Protein AF-0000000072821977 (afdb_homodimer)

Nearest PDB structures (foldseek):
  6yk1-assembly2_D  TM=9.542E-01  e=2.573E-34  Mus musculus
  5b6a-assembly1_A-2  TM=8.684E-01  e=7.537E-24  Pseudomonas aeruginosa PAO1
  3zs7-assembly1_A-2  TM=8.884E-01  e=4.233E-23  Trypanosoma brucei brucei TREU927
  5tqi-assembly1_B  TM=8.804E-01  e=1.192E-22  Burkholderia multivorans ATCC 17616
  5trw-assembly1_A-2  TM=8.717E-01  e=2.373E-21  Paraburkholderia xenovorans LB400

Foldseek 3Di:
DDDDDDCQPVDDDLEWEEEAEEADEPDFQAGCNQQVVLNVLLPYHYDYDHCDYVHGDFLVNVVVVQVVCVVVVNLATQEYHYEDDADPRNVVSVLVSLVVNCVVPVNYAYEYEDQADDDQDGPYDPVVLVCCLQPVLQSHQEYEYEQNSLCSNQVFHDADPVSVLVSVVSSVVSHYQKYWHPFDQYPNWTKIKIWGHPDPPDGIDIWMWTADDDLAAAHRLSVNLSSQLVSQCSSVVPCSQVSNQLSRQLSVVQVVVQVVVCVVVPHDRHPDYTRTPSVVSSCCSNPGDRDIHIDD/DDDDDDCQPVDDDLEWEEEAEEADEPDFQAGCNQQVVLNVLLPYHYDYDHCDYVHGDFLVNVVVVQVVCVVVVNLATQEYHYEDDADPRNVVSVLVSLVVNCVVPVNYAYEYEDQADDDQDGPYDPVVLVCCLQPVLQSHQEYEYEQNSLCSNQVDHDADPVSVLVSVVSSVVSHYQKYWHPFDQYPNWTKIKIWGHPDPPDGIDIWMWTADDDLAAAHRLSVNLSSQLVSQCSSVVPCSQVSNQLSRQLSVVQVVVQCVVCVVVPHDRHPDYTRTPSVVSSCCSNPGDRDIHIDD

Structure (mmCIF, N/CA/C/O backbone):
data_AF-0000000072821977-model_v1
#
loop_
_entity.id
_entity.type
_entity.pdbx_description
1 polymer 'pyridoxal kinase'
#
loop_
_atom_site.group_PDB
_atom_site.id
_atom_site.type_symbol
_atom_site.label_atom_id
_atom_site.label_alt_id
_atom_site.label_comp_id
_atom_site.label_asym_id
_atom_site.label_entity_id
_atom_site.label_seq_id
_atom_site.pdbx_PDB_ins_code
_atom_site.Cartn_x
_atom_site.Cartn_y
_atom_site.Cartn_z
_atom_site.occupancy
_atom_site.B_iso_or_equiv
_atom_site.auth_seq_id
_atom_site.auth_comp_id
_atom_site.auth_asym_id
_atom_site.auth_atom_id
_atom_site.pdbx_PDB_model_num
ATOM 1 N N . MET A 1 1 ? -28.203 -9.578 -9.227 1 50.94 1 MET A N 1
ATOM 2 C CA . MET A 1 1 ? -27.531 -10.031 -8.023 1 50.94 1 MET A CA 1
ATOM 3 C C . MET A 1 1 ? -27.156 -8.852 -7.129 1 50.94 1 MET A C 1
ATOM 5 O O . MET A 1 1 ? -26.797 -7.781 -7.621 1 50.94 1 MET A O 1
ATOM 9 N N . ALA A 1 2 ? -27.609 -8.906 -5.91 1 59.47 2 ALA A N 1
ATOM 10 C CA . ALA A 1 2 ? -27.422 -7.801 -4.977 1 59.47 2 ALA A CA 1
ATOM 11 C C . ALA A 1 2 ? -25.938 -7.434 -4.855 1 59.47 2 ALA A C 1
ATOM 13 O O . ALA A 1 2 ? -25.078 -8.312 -4.84 1 59.47 2 ALA A O 1
ATOM 14 N N . ARG A 1 3 ? -25.531 -6.184 -5.008 1 77.38 3 ARG A N 1
ATOM 15 C CA . ARG A 1 3 ? -24.156 -5.711 -4.848 1 77.38 3 ARG A CA 1
ATOM 16 C C . ARG A 1 3 ? -23.688 -5.867 -3.404 1 77.38 3 ARG A C 1
ATOM 18 O O . ARG A 1 3 ? -24.406 -5.508 -2.471 1 77.38 3 ARG A O 1
ATOM 25 N N . PRO A 1 4 ? -22.625 -6.492 -3.295 1 80.06 4 PRO A N 1
ATOM 26 C CA . PRO A 1 4 ? -22.141 -6.656 -1.923 1 80.06 4 PRO A CA 1
ATOM 27 C C . PRO A 1 4 ? -21.922 -5.32 -1.214 1 80.06 4 PRO A C 1
ATOM 29 O O . PRO A 1 4 ? -21.516 -4.344 -1.846 1 80.06 4 PRO A O 1
ATOM 32 N N . PRO A 1 5 ? -22.219 -5.266 0.039 1 78.81 5 PRO A N 1
ATOM 33 C CA . PRO A 1 5 ? -21.969 -4.055 0.827 1 78.81 5 PRO A CA 1
ATOM 34 C C . PRO A 1 5 ? -20.484 -3.758 0.994 1 78.81 5 PRO A C 1
ATOM 36 O O . PRO A 1 5 ? -19.656 -4.664 0.883 1 78.81 5 PRO A O 1
ATOM 39 N N . ILE A 1 6 ? -20.188 -2.502 1.127 1 78.69 6 ILE A N 1
ATOM 40 C CA . ILE A 1 6 ? -18.844 -2.1 1.521 1 78.69 6 ILE A CA 1
ATOM 41 C C . ILE A 1 6 ? -18.641 -2.346 3.016 1 78.69 6 ILE A C 1
ATOM 43 O O . ILE A 1 6 ? -19.125 -1.565 3.846 1 78.69 6 ILE A O 1
ATOM 47 N N . LEU A 1 7 ? -17.875 -3.336 3.338 1 78.44 7 LEU A N 1
ATOM 48 C CA . LEU A 1 7 ? -17.812 -3.85 4.703 1 78.44 7 LEU A CA 1
ATOM 49 C C . LEU A 1 7 ? -17.203 -2.824 5.648 1 78.44 7 LEU A C 1
ATOM 51 O O . LEU A 1 7 ? -17.562 -2.76 6.824 1 78.44 7 LEU A O 1
ATOM 55 N N . SER A 1 8 ? -16.312 -2.1 5.102 1 72.06 8 SER A N 1
ATOM 56 C CA . SER A 1 8 ? -15.68 -1.112 5.965 1 72.06 8 SER A CA 1
ATOM 57 C C . SER A 1 8 ? -16.688 -0.083 6.473 1 72.06 8 SER A C 1
ATOM 59 O O . SER A 1 8 ? -16.438 0.604 7.461 1 72.06 8 SER A O 1
ATOM 61 N N . LEU A 1 9 ? -17.844 -0.082 5.871 1 73.38 9 LEU A N 1
ATOM 62 C CA . LEU A 1 9 ? -18.891 0.874 6.242 1 73.38 9 LEU A CA 1
ATOM 63 C C . LEU A 1 9 ? -20.031 0.176 6.957 1 73.38 9 LEU A C 1
ATOM 65 O O . LEU A 1 9 ? -20.719 0.786 7.781 1 73.38 9 LEU A O 1
ATOM 69 N N . ALA A 1 10 ? -20.094 -1.041 6.609 1 78.69 10 ALA A N 1
ATOM 70 C CA . ALA A 1 10 ? -21.266 -1.772 7.117 1 78.69 10 ALA A CA 1
ATOM 71 C C . ALA A 1 10 ? -20.969 -2.355 8.5 1 78.69 10 ALA A C 1
ATOM 73 O O . ALA A 1 10 ? -21.891 -2.568 9.289 1 78.69 10 ALA A O 1
ATOM 74 N N . LEU A 1 11 ? -19.75 -2.604 8.719 1 81.62 11 LEU A N 1
ATOM 75 C CA . LEU A 1 11 ? -19.359 -3.154 10.008 1 81.62 11 LEU A CA 1
ATOM 76 C C . LEU A 1 11 ? -18.922 -2.047 10.961 1 81.62 11 LEU A C 1
ATOM 78 O O . LEU A 1 11 ? -18.25 -1.096 10.547 1 81.62 11 LEU A O 1
ATOM 82 N N . PRO A 1 12 ? -19.438 -2.125 12.094 1 68.5 12 PRO A N 1
ATOM 83 C CA . PRO A 1 12 ? -18.906 -1.166 13.07 1 68.5 12 PRO A CA 1
ATOM 84 C C . PRO A 1 12 ? -17.391 -1.267 13.242 1 68.5 12 PRO A C 1
ATOM 86 O O . PRO A 1 12 ? -16.859 -2.367 13.391 1 68.5 12 PRO A O 1
ATOM 89 N N . SER A 1 13 ? -16.766 -0.231 12.852 1 71 13 SER A N 1
ATOM 90 C CA . SER A 1 13 ? -15.312 -0.248 13.016 1 71 13 SER A CA 1
ATOM 91 C C . SER A 1 13 ? -14.781 1.128 13.406 1 71 13 SER A C 1
ATOM 93 O O . SER A 1 13 ? -15.469 2.137 13.219 1 71 13 SER A O 1
ATOM 95 N N . GLU A 1 14 ? -13.711 1.175 14.188 1 79.19 14 GLU A N 1
ATOM 96 C CA . GLU A 1 14 ? -13 2.414 14.477 1 79.19 14 GLU A CA 1
ATOM 97 C C . GLU A 1 14 ? -12.188 2.885 13.273 1 79.19 14 GLU A C 1
ATOM 99 O O . GLU A 1 14 ? -11.398 3.826 13.375 1 79.19 14 GLU A O 1
ATOM 104 N N . THR A 1 15 ? -12.461 2.223 12.242 1 87.25 15 THR A N 1
ATOM 105 C CA . THR A 1 15 ? -11.719 2.537 11.023 1 87.25 15 THR A CA 1
ATOM 106 C C . THR A 1 15 ? -12.672 2.926 9.898 1 87.25 15 THR A C 1
ATOM 108 O O . THR A 1 15 ? -13.836 3.248 10.141 1 87.25 15 THR A O 1
ATOM 111 N N . GLY A 1 16 ? -12.25 3.078 8.688 1 92.44 16 GLY A N 1
ATOM 112 C CA . GLY A 1 16 ? -13.047 3.506 7.555 1 92.44 16 GLY A CA 1
ATOM 113 C C . GLY A 1 16 ? -12.336 3.336 6.223 1 92.44 16 GLY A C 1
ATOM 114 O O . GLY A 1 16 ? -11.461 2.48 6.09 1 92.44 16 GLY A O 1
ATOM 115 N N . ARG A 1 17 ? -12.906 4.016 5.312 1 94.75 17 ARG A N 1
ATOM 116 C CA . ARG A 1 17 ? -12.367 3.998 3.959 1 94.75 17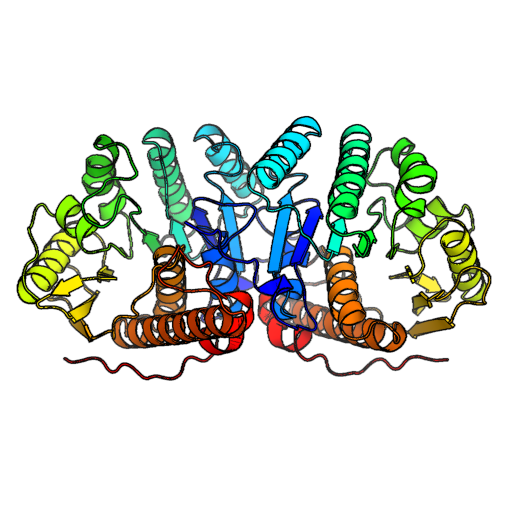 ARG A CA 1
ATOM 117 C C . ARG A 1 17 ? -11.852 5.375 3.561 1 94.75 17 ARG A C 1
ATOM 119 O O . ARG A 1 17 ? -12.562 6.371 3.676 1 94.75 17 ARG A O 1
ATOM 126 N N . VAL A 1 18 ? -10.609 5.418 3.102 1 97 18 VAL A N 1
ATOM 127 C CA . VAL A 1 18 ? -9.938 6.68 2.809 1 97 18 VAL A CA 1
ATOM 128 C C . VAL A 1 18 ? -9.688 6.797 1.306 1 97 18 VAL A C 1
ATOM 130 O O . VAL A 1 18 ? -9.109 5.898 0.693 1 97 18 VAL A O 1
ATOM 133 N N . LEU A 1 19 ? -10.188 7.828 0.69 1 96.88 19 LEU A N 1
ATOM 134 C CA . LEU A 1 19 ? -9.703 8.242 -0.624 1 96.88 19 LEU A CA 1
ATOM 135 C C . LEU A 1 19 ? -8.5 9.164 -0.497 1 96.88 19 LEU A C 1
ATOM 137 O O . LEU A 1 19 ? -8.594 10.242 0.101 1 96.88 19 LEU A O 1
ATOM 141 N N . SER A 1 20 ? -7.379 8.727 -0.942 1 97.19 20 SER A N 1
ATOM 142 C CA . SER A 1 20 ? -6.148 9.508 -0.825 1 97.19 20 SER A CA 1
ATOM 143 C C . SER A 1 20 ? -5.719 10.07 -2.176 1 97.19 20 SER A C 1
ATOM 145 O O . SER A 1 20 ? -5.328 9.32 -3.072 1 97.19 20 SER A O 1
ATOM 147 N N . ILE A 1 21 ? -5.754 11.367 -2.361 1 95 21 ILE A N 1
ATOM 148 C CA . ILE A 1 21 ? -5.363 12.047 -3.592 1 95 21 ILE A CA 1
ATOM 149 C C . ILE A 1 21 ? -4.082 12.844 -3.355 1 95 21 ILE A C 1
ATOM 151 O O . ILE A 1 21 ? -4.121 13.938 -2.785 1 95 21 ILE A O 1
ATOM 155 N N . GLN A 1 22 ? -3.002 12.312 -3.793 1 92.5 22 GLN A N 1
ATOM 156 C CA . GLN A 1 22 ? -1.698 12.93 -3.588 1 92.5 22 GLN A CA 1
ATOM 157 C C . GLN A 1 22 ? -0.688 12.453 -4.625 1 92.5 22 GLN A C 1
ATOM 159 O O . GLN A 1 22 ? -1.032 11.68 -5.523 1 92.5 22 GLN A O 1
ATOM 164 N N . SER A 1 23 ? 0.497 13.055 -4.57 1 86.81 23 SER A N 1
ATOM 165 C CA . SER A 1 23 ? 1.559 12.648 -5.488 1 86.81 23 SER A CA 1
ATOM 166 C C . SER A 1 23 ? 2.016 11.219 -5.219 1 86.81 23 SER A C 1
ATOM 168 O O . SER A 1 23 ? 1.625 10.617 -4.219 1 86.81 23 SER A O 1
ATOM 170 N N . HIS A 1 24 ? 2.74 10.734 -6.203 1 80.5 24 HIS A N 1
ATOM 171 C CA . HIS A 1 24 ? 3.285 9.383 -6.121 1 80.5 24 HIS A CA 1
ATOM 172 C C . HIS A 1 24 ? 4.633 9.289 -6.828 1 80.5 24 HIS A C 1
ATOM 174 O O . HIS A 1 24 ? 4.832 9.898 -7.879 1 80.5 24 HIS A O 1
ATOM 180 N N . THR A 1 25 ? 5.574 8.594 -6.223 1 78.12 25 THR A N 1
ATOM 181 C CA . THR A 1 25 ? 6.824 8.195 -6.859 1 78.12 25 THR A CA 1
ATOM 182 C C . THR A 1 25 ? 6.918 6.676 -6.973 1 78.12 25 THR A C 1
ATOM 184 O O . THR A 1 25 ? 6.406 5.953 -6.117 1 78.12 25 THR A O 1
ATOM 187 N N . VAL A 1 26 ? 7.574 6.234 -8.023 1 77.62 26 VAL A N 1
ATOM 188 C CA . VAL A 1 26 ? 7.699 4.789 -8.18 1 77.62 26 VAL A CA 1
ATOM 189 C C . VAL A 1 26 ? 8.578 4.227 -7.062 1 77.62 26 VAL A C 1
ATOM 191 O O . VAL A 1 26 ? 8.164 3.314 -6.344 1 77.62 26 VAL A O 1
ATOM 194 N N . GLN A 1 27 ? 9.672 4.887 -6.871 1 83.81 27 GLN A N 1
ATOM 195 C CA . GLN A 1 27 ? 10.562 4.465 -5.793 1 83.81 27 GLN A CA 1
ATOM 196 C C . GLN A 1 27 ? 10.711 5.566 -4.746 1 83.81 27 GLN A C 1
ATOM 198 O O . GLN A 1 27 ? 10.766 6.75 -5.086 1 83.81 27 GLN A O 1
ATOM 203 N N . GLY A 1 28 ? 10.766 5.109 -3.477 1 86.81 28 GLY A N 1
ATOM 204 C CA . GLY A 1 28 ? 10.812 6.055 -2.371 1 86.81 28 GLY A CA 1
ATOM 205 C C . GLY A 1 28 ? 9.484 6.191 -1.65 1 86.81 28 GLY A C 1
ATOM 206 O O . GLY A 1 28 ? 8.477 5.633 -2.086 1 86.81 28 GLY A O 1
ATOM 207 N N . TYR A 1 29 ? 9.5 6.895 -0.606 1 92.12 29 TYR A N 1
ATOM 208 C CA . TYR A 1 29 ? 8.297 7.023 0.213 1 92.12 29 TYR A CA 1
ATOM 209 C C . TYR A 1 29 ? 7.898 8.484 0.37 1 92.12 29 TYR A C 1
ATOM 211 O O . TYR A 1 29 ? 8.312 9.148 1.325 1 92.12 29 TYR A O 1
ATOM 219 N N . VAL A 1 30 ? 7.156 8.992 -0.563 1 92 30 VAL A N 1
ATOM 220 C CA . VAL A 1 30 ? 6.539 10.312 -0.558 1 92 30 VAL A CA 1
ATOM 221 C C . VAL A 1 30 ? 5.094 10.211 -1.037 1 92 30 VAL A C 1
ATOM 223 O O . VAL A 1 30 ? 4.727 9.258 -1.727 1 92 30 VAL A O 1
ATOM 226 N N . GLY A 1 31 ? 4.246 11.141 -0.663 1 94.25 31 GLY A N 1
ATOM 227 C CA . GLY A 1 31 ? 2.863 11.125 -1.114 1 94.25 31 GLY A CA 1
ATOM 228 C C . GLY A 1 31 ? 2.129 9.844 -0.743 1 94.25 31 GLY A C 1
ATOM 229 O O . GLY A 1 31 ? 2.219 9.383 0.396 1 94.25 31 GLY A O 1
ATOM 230 N N . ASN A 1 32 ? 1.48 9.273 -1.687 1 94.81 32 ASN A N 1
ATOM 231 C CA . ASN A 1 32 ? 0.702 8.07 -1.431 1 94.81 32 ASN A CA 1
ATOM 232 C C . ASN A 1 32 ? 1.594 6.91 -0.996 1 94.81 32 ASN A C 1
ATOM 234 O O . ASN A 1 32 ? 1.185 6.078 -0.185 1 94.81 32 ASN A O 1
ATOM 238 N N . LYS A 1 33 ? 2.807 6.887 -1.479 1 94.69 33 LYS A N 1
ATOM 239 C CA . LYS A 1 33 ? 3.73 5.828 -1.085 1 94.69 33 LYS A CA 1
ATOM 240 C C . LYS A 1 33 ? 4.012 5.875 0.414 1 94.69 33 LYS A C 1
ATOM 242 O O . LYS A 1 33 ? 4.297 4.844 1.029 1 94.69 33 LYS A O 1
ATOM 247 N N . ALA A 1 34 ? 3.916 7.043 0.975 1 96.88 34 ALA A N 1
ATOM 248 C CA . ALA A 1 34 ? 4.23 7.227 2.389 1 96.88 34 ALA A CA 1
ATOM 249 C C . ALA A 1 34 ? 2.967 7.164 3.244 1 96.88 34 ALA A C 1
ATOM 251 O O . ALA A 1 34 ? 3.037 6.93 4.453 1 96.88 34 ALA A O 1
ATOM 252 N N . ALA A 1 35 ? 1.84 7.309 2.639 1 98 35 ALA A N 1
ATOM 253 C CA . ALA A 1 35 ? 0.618 7.508 3.412 1 98 35 ALA A CA 1
ATOM 254 C C . ALA A 1 35 ? -0.224 6.234 3.445 1 98 35 ALA A C 1
ATOM 256 O O . ALA A 1 35 ? -0.848 5.922 4.461 1 98 35 ALA A O 1
ATOM 257 N N . VAL A 1 36 ? -0.209 5.457 2.383 1 97.56 36 VAL A N 1
ATOM 258 C CA . VAL A 1 36 ? -1.16 4.367 2.199 1 97.56 36 VAL A CA 1
ATOM 259 C C . VAL A 1 36 ? -0.857 3.246 3.191 1 97.56 36 VAL A C 1
ATOM 261 O O . VAL A 1 36 ? -1.74 2.809 3.934 1 97.56 36 VAL A O 1
ATOM 264 N N . PHE A 1 37 ? 0.39 2.85 3.291 1 98.25 37 PHE A N 1
ATOM 265 C CA . PHE A 1 37 ? 0.783 1.694 4.09 1 98.25 37 PHE A CA 1
ATOM 266 C C . PHE A 1 37 ? 0.501 1.936 5.566 1 98.25 37 PHE A C 1
ATOM 268 O O . PHE A 1 37 ? -0.135 1.111 6.227 1 98.25 37 PHE A O 1
ATOM 275 N N . PRO A 1 38 ? 0.881 3.074 6.164 1 98.62 38 PRO A N 1
ATOM 276 C CA . PRO A 1 38 ? 0.583 3.314 7.578 1 98.62 38 PRO A CA 1
ATOM 277 C C . PRO A 1 38 ? -0.916 3.34 7.871 1 98.62 38 PRO A C 1
ATOM 279 O O . PRO A 1 38 ? -1.354 2.842 8.914 1 98.62 38 PRO A O 1
ATOM 282 N N . LEU A 1 39 ? -1.698 3.912 7 1 98.31 39 LEU A N 1
ATOM 283 C CA . LEU A 1 39 ? -3.145 3.924 7.195 1 98.31 39 LEU A CA 1
ATOM 284 C C . LEU A 1 39 ? -3.709 2.508 7.16 1 98.31 39 LEU A C 1
ATOM 286 O O . LEU A 1 39 ? -4.59 2.168 7.953 1 98.31 39 LEU A O 1
ATOM 290 N N . GLN A 1 40 ? -3.184 1.719 6.227 1 97.81 40 GLN A N 1
ATOM 291 C CA . GLN A 1 40 ? -3.627 0.33 6.152 1 97.81 40 GLN A CA 1
ATOM 292 C C . GLN A 1 40 ? -3.229 -0.441 7.406 1 97.81 40 GLN A C 1
ATOM 294 O O . GLN A 1 40 ? -4.004 -1.259 7.91 1 97.81 40 GLN A O 1
ATOM 299 N N . LEU A 1 41 ? -2.053 -0.2 7.91 1 98 41 LEU A N 1
ATOM 300 C CA . LEU A 1 41 ? -1.62 -0.828 9.156 1 98 41 LEU A CA 1
ATOM 301 C C . LEU A 1 41 ? -2.576 -0.49 10.297 1 98 41 LEU A C 1
ATOM 303 O O . LEU A 1 41 ? -2.795 -1.31 11.188 1 98 41 LEU A O 1
ATOM 307 N N . LEU A 1 42 ? -3.078 0.713 10.242 1 97.19 42 LEU A N 1
ATOM 308 C CA . LEU A 1 42 ? -3.979 1.171 11.297 1 97.19 42 LEU A CA 1
ATOM 309 C C . LEU A 1 42 ? -5.402 0.69 11.039 1 97.19 42 LEU A C 1
ATOM 311 O O . LEU A 1 42 ? -6.316 1.016 11.797 1 97.19 42 LEU A O 1
ATOM 315 N N . GLY A 1 43 ? -5.656 -0.01 9.938 1 95.5 43 GLY A N 1
ATOM 316 C CA . GLY A 1 43 ? -6.91 -0.721 9.75 1 95.5 43 GLY A CA 1
ATOM 317 C C . GLY A 1 43 ? -7.805 -0.085 8.703 1 95.5 43 GLY A C 1
ATOM 318 O O . GLY A 1 43 ? -8.945 -0.509 8.516 1 95.5 43 GLY A O 1
ATOM 319 N N . TYR A 1 44 ? -7.348 0.896 7.93 1 96.44 44 TYR A N 1
ATOM 320 C CA . TYR A 1 44 ? -8.18 1.603 6.961 1 96.44 44 TYR A CA 1
ATOM 321 C C . TYR A 1 44 ? -8.047 0.98 5.574 1 96.44 44 TYR A C 1
ATOM 323 O O . TYR A 1 44 ? -6.945 0.612 5.152 1 96.44 44 TYR A O 1
ATOM 331 N N . ASP A 1 45 ? -9.188 0.817 4.922 1 95.56 45 ASP A N 1
ATOM 332 C CA . ASP A 1 45 ? -9.117 0.635 3.475 1 95.56 45 ASP A CA 1
ATOM 333 C C . ASP A 1 45 ? -8.75 1.94 2.773 1 95.56 45 ASP A C 1
ATOM 335 O O . ASP A 1 45 ? -9.344 2.984 3.039 1 95.56 45 ASP A O 1
ATOM 339 N N . VAL A 1 46 ? -7.73 1.896 1.919 1 96.38 46 VAL A N 1
ATOM 340 C CA . VAL A 1 46 ? -7.258 3.125 1.29 1 96.38 46 VAL A CA 1
ATOM 341 C C . VAL A 1 46 ? -7.305 2.979 -0.229 1 96.38 46 VAL A C 1
ATOM 343 O O . VAL A 1 46 ? -6.816 1.988 -0.78 1 96.38 46 VAL A O 1
ATOM 346 N N . ASP A 1 47 ? -7.934 3.908 -0.845 1 94.31 47 ASP A N 1
ATOM 347 C CA . ASP A 1 47 ? -7.98 3.994 -2.301 1 94.31 47 ASP A CA 1
ATOM 348 C C . ASP A 1 47 ? -7.18 5.191 -2.809 1 94.31 47 ASP A C 1
ATOM 350 O O . ASP A 1 47 ? -7.688 6.312 -2.848 1 94.31 47 ASP A O 1
ATOM 354 N N . PRO A 1 48 ? -5.949 4.914 -3.234 1 93.94 48 PRO A N 1
ATOM 355 C CA . PRO A 1 48 ? -5.086 6.012 -3.668 1 93.94 48 PRO A CA 1
ATOM 356 C C . PRO A 1 48 ? -5.352 6.438 -5.109 1 93.94 48 PRO A C 1
ATOM 358 O O . PRO A 1 48 ? -5.613 5.594 -5.969 1 93.94 48 PRO A O 1
ATOM 361 N N . ILE A 1 49 ? -5.363 7.676 -5.363 1 89.44 49 ILE A N 1
ATOM 362 C CA . ILE A 1 49 ? -5.309 8.312 -6.672 1 89.44 49 ILE A CA 1
ATOM 363 C C . ILE A 1 49 ? -4.066 9.195 -6.766 1 89.44 49 ILE A C 1
ATOM 365 O O . ILE A 1 49 ? -3.906 10.141 -5.984 1 89.44 49 ILE A O 1
ATOM 369 N N . ASN A 1 50 ? -3.238 8.852 -7.711 1 85.12 50 ASN A N 1
ATOM 370 C CA . ASN A 1 50 ? -1.971 9.562 -7.824 1 85.12 50 ASN A CA 1
ATOM 371 C C . ASN A 1 50 ? -2.105 10.812 -8.695 1 85.12 50 ASN A C 1
ATOM 373 O O . ASN A 1 50 ? -2.385 10.711 -9.891 1 85.12 50 ASN A O 1
ATOM 377 N N . SER A 1 51 ? -1.89 11.906 -8.102 1 77.94 51 SER A N 1
ATOM 378 C CA . SER A 1 51 ? -1.931 13.156 -8.852 1 77.94 51 SER A CA 1
ATOM 379 C C . SER A 1 51 ? -0.775 13.234 -9.844 1 77.94 51 SER A C 1
ATOM 381 O O . SER A 1 51 ? -0.879 13.914 -10.867 1 77.94 51 SER A O 1
ATOM 383 N N . VAL A 1 52 ? 0.313 12.617 -9.484 1 67.44 52 VAL A N 1
ATOM 384 C CA . VAL A 1 52 ? 1.483 12.531 -10.352 1 67.44 52 VAL A CA 1
ATOM 385 C C . VAL A 1 52 ? 2.027 11.102 -10.344 1 67.44 52 VAL A C 1
ATOM 387 O O . VAL A 1 52 ? 2.16 10.492 -9.281 1 67.44 52 VAL A O 1
ATOM 390 N N . GLN A 1 53 ? 2.049 10.43 -11.469 1 58.88 53 GLN A N 1
ATOM 391 C CA . GLN A 1 53 ? 2.814 9.195 -11.609 1 58.88 53 GLN A CA 1
ATOM 392 C C . GLN A 1 53 ? 3.646 9.203 -12.891 1 58.88 53 GLN A C 1
ATOM 394 O O . GLN A 1 53 ? 3.176 8.781 -13.945 1 58.88 53 GLN A O 1
ATOM 399 N N . GLY A 1 54 ? 4.797 9.648 -12.82 1 55.34 54 GLY A N 1
ATOM 400 C CA . GLY A 1 54 ? 5.508 9.883 -14.062 1 55.34 54 GLY A CA 1
ATOM 401 C C . GLY A 1 54 ? 4.883 10.984 -14.906 1 55.34 54 GLY A C 1
ATOM 402 O O . GLY A 1 54 ? 5.551 11.961 -15.258 1 55.34 54 GLY A O 1
ATOM 403 N N . GLN A 1 55 ? 3.5 10.805 -15.109 1 62.81 55 GLN A N 1
ATOM 404 C CA . GLN A 1 55 ? 2.727 11.852 -15.766 1 62.81 55 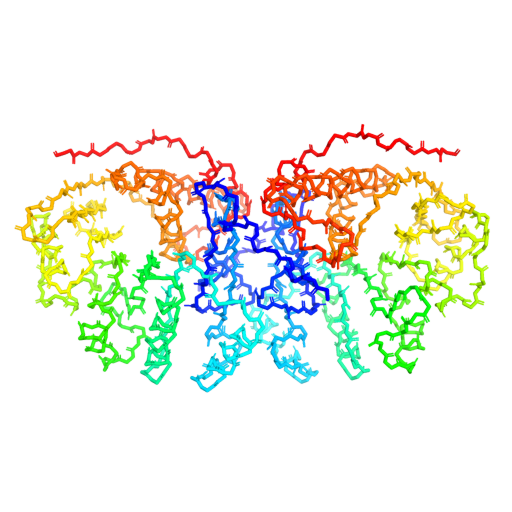GLN A CA 1
ATOM 405 C C . GLN A 1 55 ? 1.708 12.461 -14.805 1 62.81 55 GLN A C 1
ATOM 407 O O . GLN A 1 55 ? 1.167 11.773 -13.938 1 62.81 55 GLN A O 1
ATOM 412 N N . VAL A 1 56 ? 1.567 13.719 -14.945 1 65.69 56 VAL A N 1
ATOM 413 C CA . VAL A 1 56 ? 0.633 14.461 -14.109 1 65.69 56 VAL A CA 1
ATOM 414 C C . VAL A 1 56 ? -0.801 14.148 -14.531 1 65.69 56 VAL A C 1
ATOM 416 O O . VAL A 1 56 ? -1.135 14.195 -15.711 1 65.69 56 VAL A O 1
ATOM 419 N N . LEU A 1 57 ? -1.547 13.516 -13.586 1 74.62 57 LEU A N 1
ATOM 420 C CA . LEU A 1 57 ? -2.982 13.375 -13.797 1 74.62 57 LEU A CA 1
ATOM 421 C C . LEU A 1 57 ? -3.654 14.734 -13.922 1 74.62 57 LEU A C 1
ATOM 423 O O . LEU A 1 57 ? -3.404 15.633 -13.109 1 74.62 57 LEU A O 1
ATOM 427 N N . ASN A 1 58 ? -4.426 14.891 -14.875 1 79.75 58 ASN A N 1
ATOM 428 C CA . ASN A 1 58 ? -5.098 16.188 -14.984 1 79.75 58 ASN A CA 1
ATOM 429 C C . ASN A 1 58 ? -6.496 16.141 -14.375 1 79.75 58 ASN A C 1
ATOM 431 O O . ASN A 1 58 ? -6.965 15.086 -13.953 1 79.75 58 ASN A O 1
ATOM 435 N N . GLY A 1 59 ? -7.066 17.281 -14.328 1 81.12 59 GLY A N 1
ATOM 436 C CA . GLY A 1 59 ? -8.367 17.422 -13.688 1 81.12 59 GLY A CA 1
ATOM 437 C C . GLY A 1 59 ? -9.445 16.594 -14.352 1 81.12 59 GLY A C 1
ATOM 438 O O . GLY A 1 59 ? -10.281 15.992 -13.672 1 81.12 59 GLY A O 1
ATOM 439 N N . GLN A 1 60 ? -9.414 16.484 -15.633 1 83.81 60 GLN A N 1
ATOM 440 C CA . GLN A 1 60 ? -10.422 15.727 -16.375 1 83.81 60 GLN A CA 1
ATOM 441 C C . GLN A 1 60 ? -10.305 14.234 -16.094 1 83.81 60 GLN A C 1
ATOM 443 O O . GLN A 1 60 ? -11.32 13.539 -15.938 1 83.81 60 GLN A O 1
ATOM 448 N N . GLN A 1 61 ? -9.148 13.773 -15.969 1 83.25 61 GLN A N 1
ATOM 449 C CA . GLN A 1 61 ? -8.914 12.359 -15.672 1 83.25 61 GLN A CA 1
ATOM 450 C C . GLN A 1 61 ? -9.422 12.008 -14.281 1 83.25 61 GLN A C 1
ATOM 452 O O . GLN A 1 61 ? -9.977 10.922 -14.07 1 83.25 61 GLN A O 1
ATOM 457 N N . LEU A 1 62 ? -9.164 12.914 -13.375 1 86.62 62 LEU A N 1
ATOM 458 C CA . LEU A 1 62 ? -9.68 12.703 -12.031 1 86.62 62 LEU A CA 1
ATOM 459 C C . LEU A 1 62 ? -11.203 12.648 -12.039 1 86.62 62 LEU A C 1
ATOM 461 O O . LEU A 1 62 ? -11.797 11.766 -11.414 1 86.62 62 LEU A O 1
ATOM 465 N N . CYS A 1 63 ? -11.797 13.516 -12.773 1 88.19 63 CYS A N 1
ATOM 466 C CA . CYS A 1 63 ? -13.25 13.547 -12.883 1 88.19 63 CYS A CA 1
ATOM 467 C C . CYS A 1 63 ? -13.781 12.242 -13.477 1 88.19 63 CYS A C 1
ATOM 469 O O . CYS A 1 63 ? -14.773 11.695 -13 1 88.19 63 CYS A O 1
ATOM 471 N N . ASP A 1 64 ? -13.094 11.773 -14.453 1 87.62 64 ASP A N 1
ATOM 472 C CA . ASP A 1 64 ? -13.5 10.523 -15.086 1 87.62 64 ASP A CA 1
ATOM 473 C C . ASP A 1 64 ? -13.445 9.359 -14.102 1 87.62 64 ASP A C 1
ATOM 475 O O . ASP A 1 64 ? -14.328 8.5 -14.102 1 87.62 64 ASP A O 1
ATOM 479 N N . LEU A 1 65 ? -12.445 9.406 -13.352 1 86.12 65 LEU A N 1
ATOM 480 C CA . LEU A 1 65 ? -12.289 8.352 -12.352 1 86.12 65 LEU A CA 1
ATOM 481 C C . LEU A 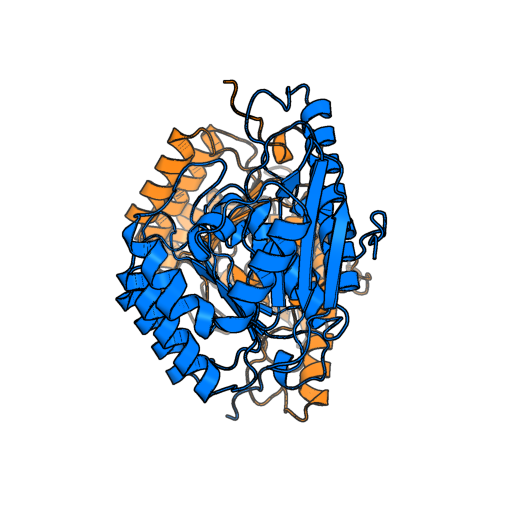1 65 ? -13.414 8.406 -11.328 1 86.12 65 LEU A C 1
ATOM 483 O O . LEU A 1 65 ? -13.992 7.371 -10.977 1 86.12 65 LEU A O 1
ATOM 487 N N . ILE A 1 66 ? -13.742 9.555 -10.922 1 89.12 66 ILE A N 1
ATOM 488 C CA . ILE A 1 66 ? -14.773 9.742 -9.914 1 89.12 66 ILE A CA 1
ATOM 489 C C . ILE A 1 66 ? -16.141 9.359 -10.492 1 89.12 66 ILE A C 1
ATOM 491 O O . ILE A 1 66 ? -16.938 8.719 -9.82 1 89.12 66 ILE A O 1
ATOM 495 N N . GLU A 1 67 ? -16.312 9.734 -11.688 1 89.88 67 GLU A N 1
ATOM 496 C CA . GLU A 1 67 ? -17.562 9.367 -12.359 1 89.88 67 GLU A CA 1
ATOM 497 C C . GLU A 1 67 ? -17.672 7.852 -12.5 1 89.88 67 GLU A C 1
ATOM 499 O O . GLU A 1 67 ? -18.766 7.297 -12.375 1 89.88 67 GLU A O 1
ATOM 504 N N . GLY A 1 68 ? -16.578 7.273 -12.781 1 86.31 68 GLY A N 1
ATOM 505 C CA . GLY A 1 68 ? -16.578 5.82 -12.836 1 86.31 68 GLY A CA 1
ATOM 506 C C . GLY A 1 68 ? -16.938 5.172 -11.508 1 86.31 68 GLY A C 1
ATOM 507 O O . GLY A 1 68 ? -17.703 4.207 -11.477 1 86.31 68 GLY A O 1
ATOM 508 N N . LEU A 1 69 ? -16.391 5.684 -10.469 1 87.06 69 LEU A N 1
ATOM 509 C CA . LEU A 1 69 ? -16.719 5.191 -9.133 1 87.06 69 LEU A CA 1
ATOM 510 C C . LEU A 1 69 ? -18.203 5.422 -8.828 1 87.06 69 LEU A C 1
ATOM 512 O O . LEU A 1 69 ? -18.875 4.535 -8.305 1 87.06 69 LEU A O 1
ATOM 516 N N . ALA A 1 70 ? -18.672 6.582 -9.188 1 88.94 70 ALA A N 1
ATOM 517 C CA . ALA A 1 70 ? -20.062 6.941 -8.953 1 88.94 70 ALA A CA 1
ATOM 518 C C . ALA A 1 70 ? -21.016 6.008 -9.695 1 88.94 70 ALA A C 1
ATOM 520 O O . ALA A 1 70 ? -22.031 5.57 -9.148 1 88.94 70 ALA A O 1
ATOM 521 N N . ALA A 1 71 ? -20.688 5.723 -10.914 1 88.81 71 ALA A N 1
ATOM 522 C CA . ALA A 1 71 ? -21.5 4.867 -11.766 1 88.81 71 ALA A CA 1
ATOM 523 C C . ALA A 1 71 ? -21.609 3.459 -11.188 1 88.81 71 ALA A C 1
ATOM 525 O O . ALA A 1 71 ? -22.578 2.746 -11.453 1 88.81 71 ALA A O 1
ATOM 526 N N . ASN A 1 72 ? -20.688 3.127 -10.367 1 86 72 ASN A N 1
ATOM 527 C CA . ASN A 1 72 ? -20.672 1.793 -9.773 1 86 72 ASN A CA 1
ATOM 528 C C . ASN A 1 72 ? -21.062 1.836 -8.297 1 86 72 ASN A C 1
ATOM 530 O O . ASN A 1 72 ? -20.828 0.87 -7.566 1 86 72 ASN A O 1
ATOM 534 N N . ASP A 1 73 ? -21.531 2.996 -7.797 1 86.5 73 ASP A N 1
ATOM 535 C CA . ASP A 1 73 ? -21.984 3.209 -6.426 1 86.5 73 ASP A CA 1
ATOM 536 C C . ASP A 1 73 ? -20.844 2.973 -5.438 1 86.5 73 ASP A C 1
ATOM 538 O O . ASP A 1 73 ? -21.031 2.309 -4.414 1 86.5 73 ASP A O 1
ATOM 542 N N . LEU A 1 74 ? -19.672 3.451 -5.828 1 87.56 74 LEU A N 1
ATOM 543 C CA . LEU A 1 74 ? -18.469 3.24 -5.023 1 87.56 74 LEU A CA 1
ATOM 544 C C . LEU A 1 74 ? -17.938 4.566 -4.492 1 87.56 74 LEU A C 1
ATOM 546 O O . LEU A 1 74 ? -16.719 4.727 -4.324 1 87.56 74 LEU A O 1
ATOM 550 N N . LEU A 1 75 ? -18.797 5.512 -4.172 1 90.38 75 LEU A N 1
ATOM 551 C CA . LEU A 1 75 ? -18.312 6.832 -3.781 1 90.38 75 LEU A CA 1
ATOM 552 C C . LEU A 1 75 ? -18.406 7.016 -2.27 1 90.38 75 LEU A C 1
ATOM 554 O O . LEU A 1 75 ? -18.078 8.086 -1.751 1 90.38 75 LEU A O 1
ATOM 558 N N . TYR A 1 76 ? -18.797 6.035 -1.575 1 91.06 76 TYR A N 1
ATOM 559 C CA . TYR A 1 76 ? -18.875 6.219 -0.13 1 91.06 76 TYR A CA 1
ATOM 560 C C . TYR A 1 76 ? -17.5 6.137 0.512 1 91.06 76 TYR A C 1
ATOM 562 O O . TYR A 1 76 ? -16.859 5.086 0.477 1 91.06 76 TYR A O 1
ATOM 570 N N . TYR A 1 77 ? -17.047 7.176 1.034 1 94.69 77 TYR A N 1
ATOM 571 C CA . TYR A 1 77 ? -15.805 7.309 1.782 1 94.69 77 TYR A CA 1
ATOM 572 C C . TYR A 1 77 ? -16.047 7.988 3.125 1 94.69 77 TYR A C 1
ATOM 574 O O . TYR A 1 77 ? -16.891 8.883 3.234 1 94.69 77 TYR A O 1
ATOM 582 N N . THR A 1 78 ? -15.312 7.504 4.109 1 95.94 78 THR A N 1
ATOM 583 C CA . THR A 1 78 ? -15.375 8.156 5.41 1 95.94 78 THR A CA 1
ATOM 584 C C . THR A 1 78 ? -14.359 9.297 5.496 1 95.94 78 THR A C 1
ATOM 586 O O . THR A 1 78 ? -14.555 10.258 6.242 1 95.94 78 THR A O 1
ATOM 589 N N . HIS A 1 79 ? -13.258 9.18 4.746 1 97.19 79 HIS A N 1
ATOM 590 C CA . HIS A 1 79 ? -12.195 10.18 4.789 1 97.19 79 HIS A CA 1
ATOM 591 C C . HIS A 1 79 ? -11.703 10.516 3.389 1 97.19 79 HIS A C 1
ATOM 593 O O . HIS A 1 79 ? -11.695 9.656 2.504 1 97.19 79 HIS A O 1
ATOM 599 N N . LEU A 1 80 ? -11.32 11.727 3.191 1 98.25 80 LEU A N 1
ATOM 600 C CA . LEU A 1 80 ? -10.539 12.195 2.055 1 98.25 80 LEU A CA 1
ATOM 601 C C . LEU A 1 80 ? -9.211 12.781 2.52 1 98.25 80 LEU A C 1
ATOM 603 O O . LEU A 1 80 ? -9.188 13.633 3.412 1 98.25 80 LEU A O 1
ATOM 607 N N . LEU A 1 81 ? -8.141 12.25 2.031 1 98.62 81 LEU A N 1
ATOM 608 C CA . LEU A 1 81 ? -6.801 12.75 2.316 1 98.62 81 LEU A CA 1
ATOM 609 C C . LEU A 1 81 ? -6.184 13.383 1.076 1 98.62 81 LEU A C 1
ATOM 611 O O . LEU A 1 81 ? -6.148 12.766 0.008 1 98.62 81 LEU A O 1
ATOM 615 N N . THR A 1 82 ? -5.742 14.625 1.159 1 97.81 82 THR A N 1
ATOM 616 C CA . THR A 1 82 ? -5.047 15.266 0.049 1 97.81 82 THR A CA 1
ATOM 617 C C . THR A 1 82 ? -3.666 15.75 0.482 1 97.81 82 THR A C 1
ATOM 619 O O . THR A 1 82 ? -3.479 16.172 1.628 1 97.81 82 THR A O 1
ATOM 622 N N . GLY A 1 83 ? -2.715 15.648 -0.395 1 95.75 83 GLY A N 1
ATOM 623 C CA . GLY A 1 83 ? -1.359 16.156 -0.241 1 95.75 83 GLY A CA 1
ATOM 624 C C . GLY A 1 83 ? -0.928 17.062 -1.378 1 95.75 83 GLY A C 1
ATOM 625 O O . GLY A 1 83 ? -1.647 17.984 -1.742 1 95.75 83 GLY A O 1
ATOM 626 N N . TYR A 1 84 ? 0.154 16.812 -1.961 1 92.12 84 TYR A N 1
ATOM 627 C CA . TYR A 1 84 ? 0.722 17.688 -2.984 1 92.12 84 TYR A CA 1
ATOM 628 C C . TYR A 1 84 ? -0.172 17.734 -4.219 1 92.12 84 TYR A C 1
ATOM 630 O O . TYR A 1 84 ? -0.474 16.703 -4.812 1 92.12 84 TYR A O 1
ATOM 638 N N . ILE A 1 85 ? -0.537 18.875 -4.535 1 89 85 ILE A N 1
ATOM 639 C CA . ILE A 1 85 ? -1.263 19.219 -5.754 1 89 85 ILE A CA 1
ATOM 640 C C . ILE A 1 85 ? -0.59 20.406 -6.438 1 89 85 ILE A C 1
ATOM 642 O O . ILE A 1 85 ? -0.472 21.484 -5.848 1 89 85 ILE A O 1
ATOM 646 N N . GLY A 1 86 ? -0.225 20.25 -7.699 1 85.75 86 GLY A N 1
ATOM 647 C CA . GLY A 1 86 ? 0.681 21.203 -8.312 1 85.75 86 GLY A CA 1
ATOM 648 C C . GLY A 1 86 ? -0.021 22.188 -9.234 1 85.75 86 GLY A C 1
ATOM 649 O O . GLY A 1 86 ? 0.626 23.016 -9.867 1 85.75 86 GLY A O 1
ATOM 650 N N . SER A 1 87 ? -1.357 22.078 -9.375 1 86.31 87 SER A N 1
ATOM 651 C CA . SER A 1 87 ? -2.025 23.016 -10.281 1 86.31 87 SER A CA 1
ATOM 652 C C . SER A 1 87 ? -3.385 23.438 -9.734 1 86.31 87 SER A C 1
ATOM 654 O O . SER A 1 87 ? -4.055 22.656 -9.047 1 86.31 87 SER A O 1
ATOM 656 N N . VAL A 1 88 ? -3.709 24.625 -10.141 1 88.38 88 VAL A N 1
ATOM 657 C CA . VAL A 1 88 ? -4.969 25.203 -9.695 1 88.38 88 VAL A CA 1
ATOM 658 C C . VAL A 1 88 ? -6.141 24.406 -10.266 1 88.38 88 VAL A C 1
ATOM 660 O O . VAL A 1 88 ? -7.113 24.141 -9.555 1 88.38 88 VAL A O 1
ATOM 663 N N . SER A 1 89 ? -6.031 24.047 -11.477 1 87 89 SER A N 1
ATOM 664 C CA . SER A 1 89 ? -7.102 23.297 -12.133 1 87 89 SER A CA 1
ATOM 665 C C . SER A 1 89 ? -7.367 21.984 -11.43 1 87 89 SER A C 1
ATOM 667 O O . SER A 1 89 ? -8.523 21.578 -11.258 1 87 89 SER A O 1
ATOM 669 N N . PHE A 1 90 ? -6.348 21.312 -11.039 1 89.75 90 PHE A N 1
ATOM 670 C CA . PHE A 1 90 ? -6.5 20.047 -10.336 1 89.75 90 PHE A CA 1
ATOM 671 C C . PHE A 1 90 ? -7.102 20.266 -8.953 1 89.75 90 PHE A C 1
ATOM 673 O O . PHE A 1 90 ? -7.961 19.484 -8.516 1 89.75 90 PHE A O 1
ATOM 680 N N . LEU A 1 91 ? -6.629 21.281 -8.32 1 91.75 91 LEU A N 1
ATOM 681 C CA . LEU A 1 91 ? -7.152 21.594 -7 1 91.75 91 LEU A CA 1
ATOM 682 C C . LEU A 1 91 ? -8.641 21.906 -7.066 1 91.75 91 LEU A C 1
ATOM 684 O O . LEU A 1 91 ? -9.406 21.5 -6.195 1 91.75 91 LEU A O 1
ATOM 688 N N . ASP A 1 92 ? -9.039 22.562 -8.07 1 92.62 92 ASP A N 1
ATOM 689 C CA . ASP A 1 92 ? -10.453 22.859 -8.281 1 92.62 92 ASP A CA 1
ATOM 690 C C . ASP A 1 92 ? -11.266 21.562 -8.453 1 92.62 92 ASP A C 1
ATOM 692 O O . ASP A 1 92 ? -12.383 21.469 -7.957 1 92.62 92 ASP A O 1
ATOM 696 N N . THR A 1 93 ? -10.719 20.688 -9.148 1 92.81 93 THR A N 1
ATOM 697 C CA . THR A 1 93 ? -11.375 19.391 -9.344 1 92.81 93 THR A CA 1
ATOM 698 C C . THR A 1 93 ? -11.492 18.641 -8.023 1 92.81 93 THR A C 1
ATOM 700 O O . THR A 1 93 ? -12.5 17.969 -7.773 1 92.81 93 THR A O 1
ATOM 703 N N . VAL A 1 94 ? -10.484 18.703 -7.246 1 94.88 94 VAL A N 1
ATOM 704 C CA . VAL A 1 94 ? -10.508 18.062 -5.938 1 94.88 94 VAL A CA 1
ATOM 705 C C . VAL A 1 94 ? -11.656 18.625 -5.109 1 94.88 94 VAL A C 1
ATOM 707 O O . VAL A 1 94 ? -12.344 17.875 -4.398 1 94.88 94 VAL A O 1
ATOM 710 N N . LEU A 1 95 ? -11.883 19.906 -5.207 1 96.12 95 LEU A N 1
ATOM 711 C CA . LEU A 1 95 ? -12.969 20.531 -4.473 1 96.12 95 LEU A CA 1
ATOM 712 C C . LEU A 1 95 ? -14.32 20 -4.945 1 96.12 95 LEU A C 1
ATOM 714 O O . LEU A 1 95 ? -15.234 19.812 -4.141 1 96.12 95 LEU A O 1
ATOM 718 N N . GLN A 1 96 ? -14.414 19.734 -6.188 1 95.5 96 GLN A N 1
ATOM 719 C CA . GLN A 1 96 ? -15.617 19.109 -6.719 1 95.5 96 GLN A CA 1
ATOM 720 C C . GLN A 1 96 ? -15.797 17.703 -6.168 1 95.5 96 GLN A C 1
ATOM 722 O O . GLN A 1 96 ? -16.922 17.266 -5.887 1 95.5 96 GLN A O 1
ATOM 727 N N . VAL A 1 97 ? -14.695 17.031 -6.066 1 95.5 97 VAL A N 1
ATOM 728 C CA . VAL A 1 97 ? -14.719 15.672 -5.512 1 95.5 97 VAL A CA 1
ATOM 729 C C . VAL A 1 97 ? -15.195 15.719 -4.062 1 95.5 97 VAL A C 1
ATOM 731 O O . VAL A 1 97 ? -16 14.875 -3.643 1 95.5 97 VAL A O 1
ATOM 734 N N . VAL A 1 98 ? -14.75 16.688 -3.291 1 97.38 98 VAL A N 1
ATOM 735 C CA . VAL A 1 98 ? -15.172 16.859 -1.905 1 97.38 98 VAL A CA 1
ATOM 736 C C . VAL A 1 98 ? -16.688 16.984 -1.843 1 97.38 98 VAL A C 1
ATOM 738 O O . VAL A 1 98 ? -17.344 16.312 -1.047 1 97.38 98 VAL A O 1
ATOM 741 N N . ASP A 1 99 ? -17.203 17.812 -2.684 1 96.62 99 ASP A N 1
ATOM 742 C CA . ASP A 1 99 ? -18.641 18.047 -2.717 1 96.62 99 ASP A CA 1
ATOM 743 C C . ASP A 1 99 ? -19.406 16.766 -3.053 1 96.62 99 ASP A C 1
ATOM 745 O O . ASP A 1 99 ? -20.406 16.453 -2.41 1 96.62 99 ASP A O 1
ATOM 749 N N . ARG A 1 100 ? -18.922 16.078 -3.992 1 95.44 100 ARG A N 1
ATOM 750 C CA . ARG A 1 100 ? -19.578 14.852 -4.422 1 95.44 100 ARG A CA 1
ATOM 751 C C . ARG A 1 100 ? -19.562 13.805 -3.311 1 95.44 100 ARG A C 1
ATOM 753 O O . ARG A 1 100 ? -20.562 13.133 -3.068 1 95.44 100 ARG A O 1
ATOM 760 N N . LEU A 1 101 ? -18.391 13.664 -2.727 1 96.44 101 LEU A N 1
ATOM 761 C CA . LEU A 1 101 ? -18.266 12.695 -1.646 1 96.44 101 LEU A CA 1
ATOM 762 C C . LEU A 1 101 ? -19.203 13.047 -0.491 1 96.44 101 LEU A C 1
ATOM 764 O O . LEU A 1 101 ? -19.797 12.156 0.125 1 96.44 101 LEU A O 1
ATOM 768 N N . ARG A 1 102 ? -19.406 14.328 -0.193 1 96.81 102 ARG A N 1
ATOM 769 C CA . ARG A 1 102 ? -20.234 14.781 0.927 1 96.81 102 ARG A CA 1
ATOM 770 C C . ARG A 1 102 ? -21.719 14.602 0.622 1 96.81 102 ARG A C 1
ATOM 772 O O . ARG A 1 102 ? -22.531 14.477 1.536 1 96.81 102 ARG A O 1
ATOM 779 N N . THR A 1 103 ? -22.047 14.609 -0.658 1 95.44 103 THR A N 1
ATOM 780 C CA . THR A 1 103 ? -23.438 14.297 -1.017 1 95.44 103 THR A CA 1
ATOM 781 C C . THR A 1 103 ? -23.781 12.867 -0.637 1 95.44 103 THR A C 1
ATOM 783 O O . THR A 1 103 ? -24.922 12.578 -0.264 1 95.44 103 THR A O 1
ATOM 786 N N . VAL A 1 104 ? -22.812 12.008 -0.691 1 93.62 104 VAL A N 1
ATOM 787 C CA . VAL A 1 104 ? -23.016 10.602 -0.363 1 93.62 104 VAL A CA 1
ATOM 788 C C . VAL A 1 104 ? -22.844 10.391 1.141 1 93.62 104 VAL A C 1
ATOM 790 O O . VAL A 1 104 ? -23.656 9.711 1.772 1 93.62 104 VAL A O 1
ATOM 793 N N . ASN A 1 105 ? -21.828 10.992 1.716 1 94.94 105 ASN A N 1
ATOM 794 C CA . ASN A 1 105 ? -21.578 10.938 3.15 1 94.94 105 ASN A CA 1
ATOM 795 C C . ASN A 1 105 ? -21.328 12.328 3.725 1 94.94 105 ASN A C 1
ATOM 797 O O . ASN A 1 105 ? -20.188 12.789 3.783 1 94.94 105 ASN A O 1
ATOM 801 N N . PRO A 1 106 ? -22.297 12.992 4.273 1 95.81 106 PRO A N 1
ATOM 802 C CA . PRO A 1 106 ? -22.141 14.328 4.844 1 95.81 106 PRO A CA 1
ATOM 803 C C . PRO A 1 106 ? -21.141 14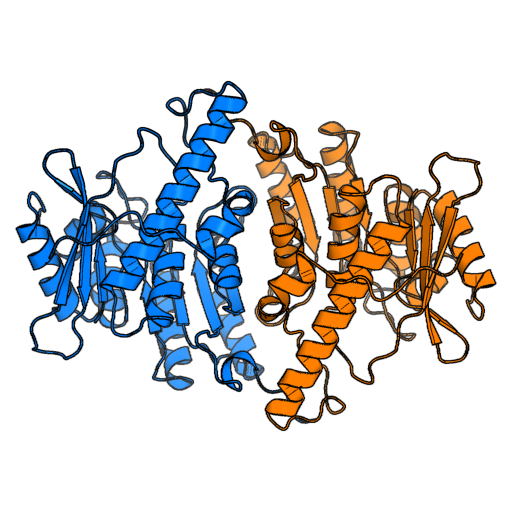.375 5.992 1 95.81 106 PRO A C 1
ATOM 805 O O . PRO A 1 106 ? -20.641 15.445 6.336 1 95.81 106 PRO A O 1
ATOM 808 N N . GLY A 1 107 ? -20.859 13.219 6.598 1 94.25 107 GLY A N 1
ATOM 809 C CA . GLY A 1 107 ? -19.922 13.148 7.707 1 94.25 107 GLY A CA 1
ATOM 810 C C . GLY A 1 107 ? -18.484 12.945 7.262 1 94.25 107 GLY A C 1
ATOM 811 O O . GLY A 1 107 ? -17.609 12.633 8.078 1 94.25 107 GLY A O 1
ATOM 812 N N . LEU A 1 108 ? -18.219 13.172 6.008 1 96.75 108 LEU A N 1
ATOM 813 C CA . LEU A 1 108 ? -16.875 13 5.453 1 96.75 108 LEU A CA 1
ATOM 814 C C . LEU A 1 108 ? -15.867 13.859 6.195 1 96.75 108 LEU A C 1
ATOM 816 O O . LEU A 1 108 ? -16.078 15.055 6.387 1 96.75 108 LEU A O 1
ATOM 820 N N . VAL A 1 109 ? -14.812 13.234 6.648 1 97.31 109 VAL A N 1
ATOM 821 C CA . VAL A 1 109 ? -13.703 13.969 7.246 1 97.31 109 VAL A CA 1
ATOM 822 C C . VAL A 1 109 ? -12.641 14.25 6.188 1 97.31 109 VAL A C 1
ATOM 824 O O . VAL A 1 109 ? -11.977 13.328 5.699 1 97.31 109 VAL A O 1
ATOM 827 N N . TYR A 1 110 ? -12.469 15.477 5.812 1 98.62 110 TYR A N 1
ATOM 828 C CA . TYR A 1 110 ? -11.469 15.883 4.832 1 98.62 110 TYR A CA 1
ATOM 829 C C . TYR A 1 110 ? -10.195 16.375 5.52 1 98.62 110 TYR A C 1
ATOM 831 O O . TYR A 1 110 ? -10.18 17.438 6.125 1 98.62 110 TYR A O 1
ATOM 839 N N . VAL A 1 111 ? -9.148 15.594 5.445 1 98.75 111 VAL A N 1
ATOM 840 C CA . VAL A 1 111 ? -7.832 15.93 5.984 1 98.75 111 VAL A CA 1
ATOM 841 C C . VAL A 1 111 ? -6.957 16.516 4.879 1 98.75 111 VAL A C 1
ATOM 843 O O . VAL A 1 111 ? -6.648 15.836 3.896 1 98.75 111 VAL A O 1
ATOM 846 N N . CYS A 1 112 ? -6.484 17.734 5.07 1 98.5 112 CYS A N 1
ATOM 847 C CA . CYS A 1 112 ? -5.719 18.453 4.051 1 98.5 112 CYS A CA 1
ATOM 848 C C . CYS A 1 112 ? -4.301 18.734 4.531 1 98.5 112 CYS A C 1
ATOM 850 O O . CYS A 1 112 ? -4.102 19.453 5.512 1 98.5 112 CYS A O 1
ATOM 852 N N . ASP A 1 113 ? -3.354 18.125 3.928 1 97.94 113 ASP A N 1
ATOM 853 C CA . ASP A 1 113 ? -1.959 18.547 3.998 1 97.94 113 ASP A CA 1
ATOM 854 C C . ASP A 1 113 ? -1.644 19.578 2.912 1 97.94 113 ASP A C 1
ATOM 856 O O . ASP A 1 113 ? -1.49 19.219 1.741 1 97.94 113 ASP A O 1
ATOM 860 N N . PRO A 1 114 ? -1.586 20.828 3.271 1 96.94 114 PRO A N 1
ATOM 861 C CA . PRO A 1 114 ? -1.351 21.859 2.26 1 96.94 114 PRO A CA 1
ATOM 862 C C . PRO A 1 114 ? 0.106 21.922 1.807 1 96.94 114 PRO A C 1
ATOM 864 O O . PRO A 1 114 ? 0.792 22.922 2.051 1 96.94 114 PRO A O 1
ATOM 867 N N . VAL A 1 115 ? 0.545 20.938 1.121 1 94.81 115 VAL A N 1
ATOM 868 C CA . VAL A 1 115 ? 1.938 20.828 0.7 1 94.81 115 VAL A CA 1
ATOM 869 C C . VAL A 1 115 ? 2.27 21.953 -0.283 1 94.81 115 VAL A C 1
ATOM 871 O O . VAL A 1 115 ? 2.141 21.781 -1.497 1 94.81 115 VAL A O 1
ATOM 874 N N . MET A 1 116 ? 2.828 23.031 0.243 1 94.5 116 MET A N 1
ATOM 875 C CA . MET A 1 116 ? 3.098 24.203 -0.595 1 94.5 116 MET A CA 1
ATOM 876 C C . MET A 1 116 ? 4.566 24.594 -0.512 1 94.5 116 MET A C 1
ATOM 878 O O . MET A 1 116 ? 5.07 25.312 -1.382 1 94.5 116 MET A O 1
ATOM 882 N N . GLY A 1 117 ? 5.207 24.281 0.535 1 91.5 117 GLY A N 1
ATOM 883 C CA . GLY A 1 117 ? 6.598 24.672 0.71 1 91.5 117 GLY A CA 1
ATOM 884 C C . GLY A 1 117 ? 7.129 24.375 2.1 1 91.5 117 GLY A C 1
ATOM 885 O O . GLY A 1 117 ? 6.395 23.891 2.961 1 91.5 117 GLY A O 1
ATOM 886 N N . ASP A 1 118 ? 8.43 24.578 2.178 1 88 118 ASP A N 1
ATOM 887 C CA . ASP A 1 118 ? 9.141 24.359 3.434 1 88 118 ASP A CA 1
ATOM 888 C C . ASP A 1 118 ? 10.398 25.219 3.506 1 88 118 ASP A C 1
ATOM 890 O O . ASP A 1 118 ? 10.984 25.562 2.477 1 88 118 ASP A O 1
ATOM 894 N N . GLU A 1 119 ? 10.719 25.672 4.699 1 86.38 119 GLU A N 1
ATOM 895 C CA . GLU A 1 119 ? 11.953 26.391 4.965 1 86.38 119 GLU A CA 1
ATOM 896 C C . GLU A 1 119 ? 12.094 27.609 4.051 1 86.38 119 GLU A C 1
ATOM 898 O O . GLU A 1 119 ? 13.133 27.797 3.414 1 86.38 119 GLU A O 1
ATOM 903 N N . GLY A 1 120 ? 11.047 28.266 3.861 1 86.81 120 GLY A N 1
ATOM 904 C CA . GLY A 1 120 ? 11.055 29.531 3.164 1 86.81 120 GLY A CA 1
ATOM 905 C C . GLY A 1 120 ? 10.938 29.391 1.658 1 86.81 120 GLY A C 1
ATOM 906 O O . GLY A 1 120 ? 10.961 30.391 0.932 1 86.81 120 GLY A O 1
ATOM 907 N N . LYS A 1 121 ? 10.805 28.203 1.195 1 90.38 121 LYS A N 1
ATOM 908 C CA . LYS A 1 121 ? 10.742 27.969 -0.245 1 90.38 121 LYS A CA 1
ATOM 909 C C . LYS A 1 121 ? 9.406 27.359 -0.652 1 90.38 121 LYS A C 1
ATOM 911 O O . LYS A 1 121 ? 8.961 26.375 -0.062 1 90.38 121 LYS A O 1
ATOM 916 N N . LEU A 1 122 ? 8.875 27.953 -1.7 1 90.94 122 LEU A N 1
ATOM 917 C CA . LEU A 1 122 ? 7.625 27.453 -2.254 1 90.94 122 LEU A CA 1
ATOM 918 C C . LEU A 1 122 ? 7.879 26.344 -3.279 1 90.94 122 LEU A C 1
ATOM 920 O O . LEU A 1 122 ? 8.805 26.453 -4.086 1 90.94 122 LEU A O 1
ATOM 924 N N . TYR A 1 123 ? 7.059 25.234 -3.217 1 86.69 123 TYR A N 1
ATOM 925 C CA . TYR A 1 123 ? 7.117 24.125 -4.168 1 86.69 123 TYR A CA 1
ATOM 926 C C . TYR A 1 123 ? 6.094 24.312 -5.281 1 86.69 123 TYR A C 1
ATOM 928 O O . TYR A 1 123 ? 6.117 23.594 -6.285 1 86.69 123 TYR A O 1
ATOM 936 N N . VAL A 1 124 ? 5.152 25.234 -5.074 1 89.44 124 VAL A N 1
ATOM 937 C CA . VAL A 1 124 ? 4.008 25.406 -5.969 1 89.44 124 VAL A CA 1
ATOM 938 C C . VAL A 1 124 ? 3.93 26.844 -6.449 1 89.44 124 VAL A C 1
ATOM 940 O O . VAL A 1 124 ? 4.559 27.734 -5.867 1 89.44 124 VAL A O 1
ATOM 943 N N . PRO A 1 125 ? 3.164 27.062 -7.469 1 88.69 125 PRO A N 1
ATOM 944 C CA . PRO A 1 125 ? 2.928 28.438 -7.871 1 88.69 125 PRO A CA 1
ATOM 945 C C . PRO A 1 125 ? 2.258 29.266 -6.773 1 88.69 125 PRO A C 1
ATOM 947 O O . PRO A 1 125 ? 1.374 28.766 -6.074 1 88.69 125 PRO A O 1
ATOM 950 N N . PRO A 1 126 ? 2.664 30.5 -6.723 1 89.88 126 PRO A N 1
ATOM 951 C CA . PRO A 1 126 ? 2.139 31.359 -5.652 1 89.88 126 PRO A CA 1
ATOM 952 C C . PRO A 1 126 ? 0.618 31.484 -5.695 1 89.88 126 PRO A C 1
ATOM 954 O O . PRO A 1 126 ? -0.02 31.656 -4.652 1 89.88 126 PRO A O 1
ATOM 957 N N . ASP A 1 127 ? 0.071 31.391 -6.867 1 90.62 127 ASP A N 1
ATOM 958 C CA . ASP A 1 127 ? -1.371 31.531 -7.035 1 90.62 127 ASP A CA 1
ATOM 959 C C . ASP A 1 127 ? -2.123 30.453 -6.266 1 90.62 127 ASP A C 1
ATOM 961 O O . ASP A 1 127 ? -3.289 30.641 -5.906 1 90.62 127 ASP A O 1
ATOM 965 N N . LEU A 1 128 ? -1.518 29.344 -6 1 92.31 128 LEU A N 1
ATOM 966 C CA . LEU A 1 128 ? -2.156 28.234 -5.305 1 92.31 128 LEU A CA 1
ATOM 967 C C . LEU A 1 128 ? -2.416 28.594 -3.842 1 92.31 128 LEU A C 1
ATOM 969 O O . LEU A 1 128 ? -3.344 28.062 -3.227 1 92.31 128 LEU A O 1
ATOM 973 N N . VAL A 1 129 ? -1.634 29.5 -3.309 1 93.62 129 VAL A N 1
ATOM 974 C CA . VAL A 1 129 ? -1.751 29.875 -1.903 1 93.62 129 VAL A CA 1
ATOM 975 C C . VAL A 1 129 ? -3.121 30.5 -1.647 1 93.62 129 VAL A C 1
ATOM 977 O O . VAL A 1 129 ? -3.789 30.156 -0.666 1 93.62 129 VAL A O 1
ATOM 980 N N . SER A 1 130 ? -3.496 31.344 -2.549 1 94 130 SER A N 1
ATOM 981 C CA . SER A 1 130 ? -4.785 32 -2.389 1 94 130 SER A CA 1
ATOM 982 C C . SER A 1 130 ? -5.938 31.016 -2.521 1 94 130 SER A C 1
ATOM 984 O O . SER A 1 130 ? -6.949 31.125 -1.83 1 94 130 SER A O 1
ATOM 986 N N . VAL A 1 131 ? -5.801 30.062 -3.387 1 94.56 131 VAL A N 1
ATOM 987 C CA . VAL A 1 131 ? -6.84 29.047 -3.568 1 94.56 131 VAL A CA 1
ATOM 988 C C . VAL A 1 131 ? -6.969 28.203 -2.301 1 94.56 131 VAL A C 1
ATOM 990 O O . VAL A 1 131 ? -8.078 27.906 -1.86 1 94.56 131 VAL A O 1
ATOM 993 N N . TYR A 1 132 ? -5.855 27.859 -1.755 1 96.38 132 TYR A N 1
ATOM 994 C CA . TYR A 1 132 ? -5.895 27.125 -0.498 1 96.38 132 TYR A CA 1
ATOM 995 C C . TYR A 1 132 ? -6.609 27.922 0.584 1 96.38 132 TYR A C 1
ATOM 997 O O . TYR A 1 132 ? -7.496 27.406 1.265 1 96.38 132 TYR A O 1
ATOM 1005 N N . ARG A 1 133 ? -6.266 29.141 0.681 1 95.38 133 ARG A N 1
ATOM 1006 C CA . ARG A 1 133 ? -6.789 30 1.732 1 95.38 133 ARG A CA 1
ATOM 1007 C C . ARG A 1 133 ? -8.289 30.219 1.566 1 95.38 133 ARG A C 1
ATOM 1009 O O . ARG A 1 133 ? -9.047 30.141 2.537 1 95.38 133 ARG A O 1
ATOM 1016 N N . GLU A 1 134 ? -8.719 30.391 0.386 1 95.69 134 GLU A N 1
ATOM 1017 C CA . GLU A 1 134 ? -10.078 30.875 0.14 1 95.69 134 GLU A CA 1
ATOM 1018 C C . GLU A 1 134 ? -11.039 29.719 -0.135 1 95.69 134 GLU A C 1
ATOM 1020 O O . GLU A 1 134 ? -12.234 29.828 0.145 1 95.69 134 GLU A O 1
ATOM 1025 N N . LYS A 1 135 ? -10.5 28.656 -0.657 1 96.75 135 LYS A N 1
ATOM 1026 C CA . LYS A 1 135 ? -11.422 27.641 -1.135 1 96.75 135 LYS A CA 1
ATOM 1027 C C . LYS A 1 135 ? -11.188 26.312 -0.411 1 96.75 135 LYS A C 1
ATOM 1029 O O . LYS A 1 135 ? -12.141 25.609 -0.073 1 96.75 135 LYS A O 1
ATOM 1034 N N . VAL A 1 136 ? -9.977 25.906 -0.144 1 97.44 136 VAL A N 1
ATOM 1035 C CA . VAL A 1 136 ? -9.664 24.578 0.373 1 97.44 136 VAL A CA 1
ATOM 1036 C C . VAL A 1 136 ? -9.859 24.562 1.888 1 97.44 136 VAL A C 1
ATOM 1038 O O . VAL A 1 136 ? -10.555 23.688 2.418 1 97.44 136 VAL A O 1
ATOM 1041 N N . ILE A 1 137 ? -9.312 25.547 2.604 1 97.44 137 ILE A N 1
ATOM 1042 C CA . ILE A 1 137 ? -9.305 25.578 4.062 1 97.44 137 ILE A CA 1
ATOM 1043 C C . ILE A 1 137 ? -10.734 25.609 4.586 1 97.44 137 ILE A C 1
ATOM 1045 O O . ILE A 1 137 ? -11.078 24.859 5.512 1 97.44 137 ILE A O 1
ATOM 1049 N N . PRO A 1 138 ? -11.641 26.344 3.953 1 97.5 138 PRO A N 1
ATOM 1050 C CA . PRO A 1 138 ? -13 26.438 4.48 1 97.5 138 PRO A CA 1
ATOM 1051 C C . PRO A 1 138 ? -13.734 25.094 4.449 1 97.5 138 PRO A C 1
ATOM 1053 O O . PRO A 1 138 ? -14.688 24.891 5.199 1 97.5 138 PRO A O 1
ATOM 1056 N N . VAL A 1 139 ? -13.297 24.156 3.627 1 97.75 139 VAL A N 1
ATOM 1057 C CA . VAL A 1 139 ? -14.047 22.922 3.504 1 97.75 139 VAL A CA 1
ATOM 1058 C C . VAL A 1 139 ? -13.273 21.781 4.16 1 97.75 139 VAL A C 1
ATOM 1060 O O . VAL A 1 139 ? -13.75 20.641 4.219 1 97.75 139 VAL A O 1
ATOM 1063 N N . ALA A 1 140 ? -12.078 22.031 4.641 1 98.25 140 ALA A N 1
ATOM 1064 C CA . ALA A 1 140 ? -11.273 21 5.309 1 98.25 140 ALA A CA 1
ATOM 1065 C C . ALA A 1 140 ? -11.766 20.766 6.73 1 98.25 140 ALA A C 1
ATOM 1067 O O . ALA A 1 140 ? -12.164 21.703 7.426 1 98.25 140 ALA A O 1
ATOM 1068 N N . SER A 1 141 ? -11.766 19.484 7.148 1 97.88 141 SER A N 1
ATOM 1069 C CA . SER A 1 141 ? -12.07 19.125 8.531 1 97.88 141 SER A CA 1
ATOM 1070 C C . SER A 1 141 ? -10.836 19.25 9.422 1 97.88 141 SER A C 1
ATOM 1072 O O . SER A 1 141 ? -10.93 19.672 10.578 1 97.88 141 SER A O 1
ATOM 1074 N N . MET A 1 142 ? -9.727 18.875 8.875 1 98.38 142 MET A N 1
ATOM 1075 C CA . MET A 1 142 ? -8.438 18.938 9.57 1 98.38 142 MET A CA 1
ATOM 1076 C C . MET A 1 142 ? -7.348 19.453 8.633 1 98.38 142 MET A C 1
ATOM 1078 O O . MET A 1 142 ? -7.297 19.078 7.465 1 98.38 142 MET A O 1
ATOM 1082 N N . LEU A 1 143 ? -6.508 20.344 9.141 1 98.62 143 LEU A N 1
ATOM 1083 C CA . LEU A 1 143 ? -5.383 20.922 8.422 1 98.62 143 LEU A CA 1
ATOM 1084 C C . LEU A 1 143 ? -4.066 20.594 9.117 1 98.62 143 LEU A C 1
ATOM 1086 O O . LEU A 1 143 ? -3.965 20.688 10.344 1 98.62 143 LEU A O 1
ATOM 1090 N N . THR A 1 144 ? -3 20.156 8.297 1 98.69 144 THR A N 1
ATOM 1091 C CA . THR A 1 144 ? -1.728 19.781 8.898 1 98.69 144 THR A CA 1
ATOM 1092 C C . THR A 1 144 ? -0.574 20.547 8.258 1 98.69 144 THR A C 1
ATOM 1094 O O . THR A 1 144 ? 0.335 19.938 7.684 1 98.69 144 THR A O 1
ATOM 1097 N N . PRO A 1 145 ? -0.428 21.812 8.469 1 98.25 145 PRO A N 1
ATOM 1098 C CA . PRO A 1 145 ? 0.624 22.625 7.855 1 98.25 145 PRO A CA 1
ATOM 1099 C C . PRO A 1 145 ? 1.916 22.625 8.672 1 98.25 145 PRO A C 1
ATOM 1101 O O . PRO A 1 145 ? 1.896 22.344 9.867 1 98.25 145 PRO A O 1
ATOM 1104 N N . ASN A 1 146 ? 3.02 22.875 8.016 1 96.75 146 ASN A N 1
ATOM 1105 C CA . ASN A 1 146 ? 4.246 23.234 8.719 1 96.75 146 ASN A CA 1
ATOM 1106 C C . ASN A 1 146 ? 4.32 24.734 8.992 1 96.75 146 ASN A C 1
ATOM 1108 O O . ASN A 1 146 ? 3.381 25.469 8.695 1 96.75 146 ASN A O 1
ATOM 1112 N N . GLN A 1 147 ? 5.348 25.156 9.609 1 96.81 147 GLN A N 1
ATOM 1113 C CA . GLN A 1 147 ? 5.48 26.547 10.023 1 96.81 147 GLN A CA 1
ATOM 1114 C C . GLN A 1 147 ? 5.375 27.484 8.82 1 96.81 147 GLN A C 1
ATOM 1116 O O . GLN A 1 147 ? 4.633 28.469 8.859 1 96.81 147 GLN A O 1
ATOM 1121 N N . PHE A 1 148 ? 6.086 27.219 7.793 1 96.44 148 PHE A N 1
ATOM 1122 C CA . PHE A 1 148 ? 6.109 28.047 6.598 1 96.44 148 PHE A CA 1
ATOM 1123 C C . PHE A 1 148 ? 4.715 28.172 5.988 1 96.44 148 PHE A C 1
ATOM 1125 O O . PHE A 1 148 ? 4.277 29.266 5.633 1 96.44 148 PHE A O 1
ATOM 1132 N N . GLU A 1 149 ? 4.016 27.078 5.934 1 97.44 149 GLU A N 1
ATOM 1133 C CA . GLU A 1 149 ? 2.686 27.016 5.332 1 97.44 149 GLU A CA 1
ATOM 1134 C C . GLU A 1 149 ? 1.668 27.781 6.172 1 97.44 149 GLU A C 1
ATOM 1136 O O . GLU A 1 149 ? 0.814 28.5 5.629 1 97.44 149 GLU A O 1
ATOM 1141 N N . VAL A 1 150 ? 1.775 27.656 7.453 1 97.19 150 VAL A N 1
ATOM 1142 C CA . VAL A 1 150 ? 0.839 28.375 8.32 1 97.19 150 VAL A CA 1
ATOM 1143 C C . VAL A 1 150 ? 1.038 29.875 8.18 1 97.19 150 VAL A C 1
ATOM 1145 O O . VAL A 1 150 ? 0.068 30.641 8.156 1 97.19 150 VAL A O 1
ATOM 1148 N N . GLU A 1 151 ? 2.301 30.281 8.109 1 97 151 GLU A N 1
ATOM 1149 C CA . GLU A 1 151 ? 2.586 31.703 7.926 1 97 151 GLU A CA 1
ATOM 1150 C C . GLU A 1 151 ? 2.018 32.219 6.605 1 97 151 GLU A C 1
ATOM 1152 O O . GLU A 1 151 ? 1.473 33.312 6.543 1 97 151 GLU A O 1
ATOM 1157 N N . LEU A 1 152 ? 2.113 31.422 5.59 1 95.69 152 LEU A N 1
ATOM 1158 C CA . LEU A 1 152 ? 1.567 31.781 4.289 1 95.69 152 LEU A CA 1
ATOM 1159 C C . LEU A 1 152 ? 0.045 31.859 4.34 1 95.69 152 LEU A C 1
ATOM 1161 O O . LEU A 1 152 ? -0.555 32.75 3.756 1 95.69 152 LEU A O 1
ATOM 1165 N N . LEU A 1 153 ? -0.559 30.953 5.02 1 96.75 153 LEU A N 1
ATOM 1166 C CA . LEU A 1 153 ? -2.01 30.797 5.012 1 96.75 153 LEU A CA 1
ATOM 1167 C C . LEU A 1 153 ? -2.668 31.844 5.902 1 96.75 153 LEU A C 1
ATOM 1169 O O . LEU A 1 153 ? -3.807 32.25 5.656 1 96.75 153 LEU A O 1
ATOM 1173 N N . THR A 1 154 ? -1.989 32.312 6.93 1 96.75 154 THR A N 1
ATOM 1174 C CA . THR A 1 154 ? -2.588 33.219 7.891 1 96.75 154 THR A CA 1
ATOM 1175 C C . THR A 1 154 ? -2.064 34.656 7.68 1 96.75 154 THR A C 1
ATOM 1177 O O . THR A 1 154 ? -2.678 35.625 8.141 1 96.75 154 THR A O 1
ATOM 1180 N N . GLY A 1 155 ? -0.828 34.75 7.078 1 93.81 155 GLY A N 1
ATOM 1181 C CA . GLY A 1 155 ? -0.163 36.031 6.961 1 93.81 155 GLY A CA 1
ATOM 1182 C C . GLY A 1 155 ? 0.565 36.438 8.227 1 93.81 155 GLY A C 1
ATOM 1183 O O . GLY A 1 155 ? 1.128 37.531 8.297 1 93.81 155 GLY A O 1
ATOM 1184 N N . LEU A 1 156 ? 0.594 35.594 9.227 1 95 156 LEU A N 1
ATOM 1185 C CA . LEU A 1 156 ? 1.236 35.875 10.508 1 95 156 LEU A CA 1
ATOM 1186 C C . LEU A 1 156 ? 2.643 35.312 10.555 1 95 156 LEU A C 1
ATOM 1188 O O . LEU A 1 156 ? 2.863 34.188 10.094 1 95 156 LEU A O 1
ATOM 1192 N N . ARG A 1 157 ? 3.562 36.094 11.008 1 94.56 157 ARG A N 1
ATOM 1193 C CA . ARG A 1 157 ? 4.883 35.562 11.305 1 94.56 157 ARG A CA 1
ATOM 1194 C C . ARG A 1 157 ? 4.895 34.844 12.656 1 94.56 157 ARG A C 1
ATOM 1196 O O . ARG A 1 157 ? 4.414 35.406 13.648 1 94.56 157 ARG A O 1
ATOM 1203 N N . ILE A 1 158 ? 5.441 33.688 12.719 1 95.44 158 ILE A N 1
ATOM 1204 C CA . ILE A 1 158 ? 5.43 32.906 13.961 1 95.44 158 ILE A CA 1
ATOM 1205 C C . ILE A 1 158 ? 6.832 32.906 14.57 1 95.44 158 ILE A C 1
ATOM 1207 O O . ILE A 1 158 ? 7.754 32.312 14.008 1 95.44 158 ILE A O 1
ATOM 1211 N N . THR A 1 159 ? 6.988 33.5 15.664 1 94.06 159 THR A N 1
ATOM 1212 C CA . THR A 1 159 ? 8.281 33.562 16.328 1 94.06 159 THR A CA 1
ATOM 1213 C C . THR A 1 159 ? 8.18 33.031 17.766 1 94.06 159 THR A C 1
ATOM 1215 O O . THR A 1 159 ? 9.18 32.969 18.484 1 94.06 159 THR A O 1
ATOM 1218 N N . SER A 1 160 ? 6.945 32.719 18.156 1 95 160 SER A N 1
ATOM 1219 C CA . SER A 1 160 ? 6.723 32.219 19.516 1 95 160 SER A CA 1
ATOM 1220 C C . SER A 1 160 ? 5.598 31.188 19.531 1 95 160 SER A C 1
ATOM 1222 O O . SER A 1 160 ? 4.855 31.047 18.562 1 95 160 SER A O 1
ATOM 1224 N N . GLU A 1 161 ? 5.492 30.5 20.656 1 94.25 161 GLU A N 1
ATOM 1225 C CA . GLU A 1 161 ? 4.41 29.547 20.859 1 94.25 161 GLU A CA 1
ATOM 1226 C C . GLU A 1 161 ? 3.047 30.219 20.781 1 94.25 161 GLU A C 1
ATOM 1228 O O . GLU A 1 161 ? 2.107 29.672 20.203 1 94.25 161 GLU A O 1
ATOM 1233 N N . SER A 1 162 ? 2.992 31.406 21.391 1 95.62 162 SER A N 1
ATOM 1234 C CA . SER A 1 162 ? 1.748 32.156 21.391 1 95.62 162 SER A CA 1
ATOM 1235 C C . SER A 1 162 ? 1.309 32.5 19.984 1 95.62 162 SER A C 1
ATOM 1237 O O . SER A 1 162 ? 0.113 32.5 19.672 1 95.62 162 SER A O 1
ATOM 1239 N N . ASP A 1 163 ? 2.275 32.812 19.141 1 96.75 163 ASP A N 1
ATOM 1240 C CA . ASP A 1 163 ? 1.966 33.094 17.734 1 96.75 163 ASP A CA 1
ATOM 1241 C C . ASP A 1 163 ? 1.345 31.875 17.062 1 96.75 163 ASP A C 1
ATOM 1243 O O . ASP A 1 163 ? 0.435 32 16.234 1 96.75 163 ASP A O 1
ATOM 1247 N N . GLY A 1 164 ? 1.884 30.688 17.422 1 96.44 164 GLY A N 1
ATOM 1248 C CA . GLY A 1 164 ? 1.336 29.453 16.875 1 96.44 164 GLY A CA 1
ATOM 1249 C C . GLY A 1 164 ? -0.11 29.219 17.266 1 96.44 164 GLY A C 1
ATOM 1250 O O . GLY A 1 164 ? -0.928 28.812 16.438 1 96.44 164 GLY A O 1
ATOM 1251 N N . LEU A 1 165 ? -0.427 29.469 18.484 1 96.38 165 LEU A N 1
ATOM 1252 C CA . LEU A 1 165 ? -1.786 29.297 19 1 96.38 165 LEU A CA 1
ATOM 1253 C C . LEU A 1 165 ? -2.744 30.266 18.312 1 96.38 165 LEU A C 1
ATOM 1255 O O . LEU A 1 165 ? -3.857 29.891 17.938 1 96.38 165 LEU A O 1
ATOM 1259 N N . LYS A 1 166 ? -2.273 31.5 18.125 1 96.69 166 LYS A N 1
ATOM 1260 C CA . LYS A 1 166 ? -3.074 32.5 17.422 1 96.69 166 LYS A CA 1
ATOM 1261 C C . LYS A 1 166 ? -3.346 32.094 15.984 1 96.69 166 LYS A C 1
ATOM 1263 O O . LYS A 1 166 ? -4.449 32.312 15.469 1 96.69 166 LYS A O 1
ATOM 1268 N N . ALA A 1 167 ? -2.324 31.609 15.398 1 97.62 167 ALA A N 1
ATOM 1269 C CA . ALA A 1 167 ? -2.463 31.156 14.016 1 97.62 167 ALA A CA 1
ATOM 1270 C C . ALA A 1 167 ? -3.527 30.062 13.898 1 97.62 167 ALA A C 1
ATOM 1272 O O . ALA A 1 167 ? -4.309 30.062 12.945 1 97.62 167 ALA A O 1
ATOM 1273 N N . CYS A 1 168 ? -3.576 29.156 14.859 1 97.94 168 CYS A N 1
ATOM 1274 C CA . CYS A 1 168 ? -4.594 28.109 14.867 1 97.94 168 CYS A CA 1
ATOM 1275 C C . CYS A 1 168 ? -5.992 28.719 14.93 1 97.94 168 CYS A C 1
ATOM 1277 O O . CYS A 1 168 ? -6.902 28.25 14.234 1 97.94 168 CYS A O 1
ATOM 1279 N N . ASN A 1 169 ? -6.125 29.719 15.742 1 97 169 ASN A N 1
ATOM 1280 C CA . ASN A 1 169 ? -7.422 30.375 15.875 1 97 169 ASN A CA 1
ATOM 1281 C C . ASN A 1 169 ? -7.875 30.984 14.562 1 97 169 ASN A C 1
ATOM 1283 O O . ASN A 1 169 ? -9.055 30.906 14.203 1 97 169 ASN A O 1
ATOM 1287 N N . ILE A 1 170 ? -6.957 31.609 13.891 1 96.88 170 ILE A N 1
ATOM 1288 C CA . ILE A 1 170 ? -7.262 32.219 12.602 1 96.88 170 ILE A CA 1
ATOM 1289 C C . ILE A 1 170 ? -7.727 31.125 11.625 1 96.88 170 ILE A C 1
ATOM 1291 O O . ILE A 1 170 ? -8.703 31.328 10.898 1 96.88 170 ILE A O 1
ATOM 1295 N N . LEU A 1 171 ? -7.059 30 11.625 1 97.62 171 LEU A N 1
ATOM 1296 C CA . LEU A 1 171 ? -7.402 28.906 10.727 1 97.62 171 LEU A CA 1
ATOM 1297 C C . LEU A 1 171 ? -8.75 28.297 11.094 1 97.62 171 LEU A C 1
ATOM 1299 O O . LEU A 1 171 ? -9.531 27.922 10.211 1 97.62 171 LEU A O 1
ATOM 1303 N N . HIS A 1 172 ? -9.047 28.188 12.398 1 97.75 172 HIS A N 1
ATOM 1304 C CA . HIS A 1 172 ? -10.359 27.719 12.836 1 97.75 172 HIS A CA 1
ATOM 1305 C C . HIS A 1 172 ? -11.469 28.625 12.289 1 97.75 172 HIS A C 1
ATOM 1307 O O . HIS A 1 172 ? -12.508 28.125 11.852 1 97.75 172 HIS A O 1
ATOM 1313 N N . ALA A 1 173 ? -11.25 29.891 12.344 1 95.88 173 ALA A N 1
ATOM 1314 C CA . ALA A 1 173 ? -12.25 30.844 11.875 1 95.88 173 ALA A CA 1
ATOM 1315 C C . ALA A 1 173 ? -12.516 30.656 10.383 1 95.88 173 ALA A C 1
ATOM 1317 O O . ALA A 1 173 ? -13.617 30.953 9.898 1 95.88 173 ALA A O 1
ATOM 1318 N N . ALA A 1 174 ? -11.531 30.125 9.727 1 95.38 174 ALA A N 1
ATOM 1319 C CA . ALA A 1 174 ? -11.664 29.922 8.289 1 95.38 174 ALA A CA 1
ATOM 1320 C C . ALA A 1 174 ? -12.461 28.656 7.98 1 95.38 174 ALA A C 1
ATOM 1322 O O . ALA A 1 174 ? -13.078 28.547 6.918 1 95.38 174 ALA A O 1
ATOM 1323 N N . GLY A 1 175 ? -12.312 27.594 8.953 1 95.56 175 GLY A N 1
ATOM 1324 C CA . GLY A 1 175 ? -13.148 26.453 8.625 1 95.56 175 GLY A CA 1
ATOM 1325 C C . GLY A 1 175 ? -12.805 25.219 9.438 1 95.56 175 GLY A C 1
ATOM 1326 O O . GLY A 1 175 ? -13.648 24.672 10.141 1 95.56 175 GLY A O 1
ATOM 1327 N N . PRO A 1 176 ? -11.594 24.75 9.469 1 97.5 176 PRO A N 1
ATOM 1328 C CA . PRO A 1 176 ? -11.242 23.453 10.047 1 97.5 176 PRO A CA 1
ATOM 1329 C C . PRO A 1 176 ? -11.477 23.406 11.555 1 97.5 176 PRO A C 1
ATOM 1331 O O . PRO A 1 176 ? -11.18 24.359 12.266 1 97.5 176 PRO A O 1
ATOM 1334 N N . SER A 1 177 ? -11.977 22.328 11.969 1 97.38 177 SER A N 1
ATOM 1335 C CA . SER A 1 177 ? -12.164 22.109 13.398 1 97.38 177 SER A CA 1
ATOM 1336 C C . SER A 1 177 ? -10.875 21.672 14.07 1 97.38 177 SER A C 1
ATOM 1338 O O . SER A 1 177 ? -10.68 21.891 15.266 1 97.38 177 SER A O 1
ATOM 1340 N N . LYS A 1 178 ? -10.023 20.984 13.289 1 98.31 178 LYS A N 1
ATOM 1341 C CA . LYS A 1 178 ? -8.734 20.531 13.805 1 98.31 178 LYS A CA 1
ATOM 1342 C C . LYS A 1 178 ? -7.582 21.125 13 1 98.31 178 LYS A C 1
ATOM 1344 O O . LYS A 1 178 ? -7.617 21.156 11.773 1 98.31 178 LYS A O 1
ATOM 1349 N N . VAL A 1 179 ? -6.641 21.688 13.695 1 98.56 179 VAL A N 1
ATOM 1350 C CA . VAL A 1 179 ? -5.418 22.219 13.102 1 98.56 179 VAL A CA 1
ATOM 1351 C C . VAL A 1 179 ? -4.203 21.672 13.844 1 98.56 179 VAL A C 1
ATOM 1353 O O . VAL A 1 179 ? -4.117 21.781 15.07 1 98.56 179 VAL A O 1
ATOM 1356 N N . VAL A 1 180 ? -3.332 21.031 13.117 1 98.69 180 VAL A N 1
ATOM 1357 C CA . VAL A 1 180 ? -2.082 20.562 13.695 1 98.69 180 VAL A CA 1
ATOM 1358 C C . VAL A 1 180 ? -0.897 21.141 12.938 1 98.69 180 VAL A C 1
ATOM 1360 O O . VAL A 1 180 ? -0.626 20.766 11.797 1 98.69 180 VAL A O 1
ATOM 1363 N N . ILE A 1 181 ? -0.192 22.062 13.562 1 98.38 181 ILE A N 1
ATOM 1364 C CA . ILE A 1 181 ? 1.073 22.547 13.016 1 98.38 181 ILE A CA 1
ATOM 1365 C C . ILE A 1 181 ? 2.178 21.531 13.305 1 98.38 181 ILE A C 1
ATOM 1367 O O . ILE A 1 181 ? 2.615 21.375 14.445 1 98.38 181 ILE A O 1
ATOM 1371 N N . THR A 1 182 ? 2.641 20.875 12.258 1 97.06 182 THR A N 1
ATOM 1372 C CA . THR A 1 182 ? 3.4 19.641 12.406 1 97.06 182 THR A CA 1
ATOM 1373 C C . THR A 1 182 ? 4.844 19.938 12.805 1 97.06 182 THR A C 1
ATOM 1375 O O . THR A 1 182 ? 5.512 19.094 13.406 1 97.06 182 THR A O 1
ATOM 1378 N N . SER A 1 183 ? 5.332 21.094 12.445 1 94.31 183 SER A N 1
ATOM 1379 C CA . SER A 1 183 ? 6.707 21.469 12.781 1 94.31 183 SER A CA 1
ATOM 1380 C C . SER A 1 183 ? 6.848 22.969 12.969 1 94.31 183 SER A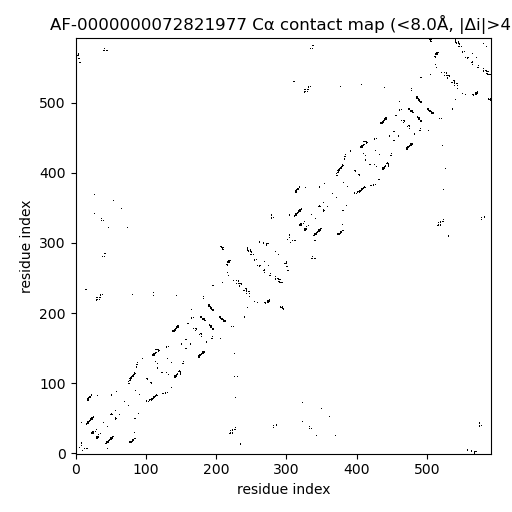 C 1
ATOM 1382 O O . SER A 1 183 ? 6.617 23.734 12.031 1 94.31 183 SER A O 1
ATOM 1384 N N . LEU A 1 184 ? 7.18 23.375 14.141 1 94.06 184 LEU A N 1
ATOM 1385 C CA . LEU A 1 184 ? 7.48 24.75 14.516 1 94.06 184 LEU A CA 1
ATOM 1386 C C . LEU A 1 184 ? 8.852 24.859 15.172 1 94.06 184 LEU A C 1
ATOM 1388 O O . LEU A 1 184 ? 9.133 24.125 16.125 1 94.06 184 LEU A O 1
ATOM 1392 N N . ASN A 1 185 ? 9.664 25.641 14.602 1 92.94 185 ASN A N 1
ATOM 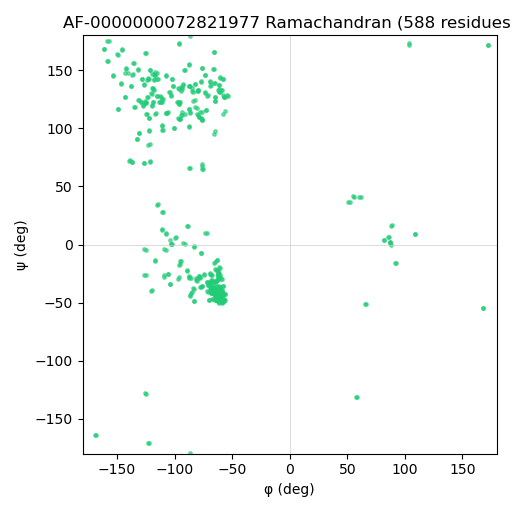1393 C CA . ASN A 1 185 ? 10.969 25.875 15.203 1 92.94 185 ASN A CA 1
ATOM 1394 C C . ASN A 1 185 ? 10.969 27.141 16.062 1 92.94 185 ASN A C 1
ATOM 1396 O O . ASN A 1 185 ? 10.945 28.25 15.531 1 92.94 185 ASN A O 1
ATOM 1400 N N . ILE A 1 186 ? 11.023 26.984 17.359 1 90.81 186 ILE A N 1
ATOM 1401 C CA . ILE A 1 186 ? 11.023 28.094 18.312 1 90.81 186 ILE A CA 1
ATOM 1402 C C . ILE A 1 186 ? 12.203 27.953 19.266 1 90.81 186 ILE A C 1
ATOM 1404 O O . ILE A 1 186 ? 12.312 26.953 19.984 1 90.81 186 ILE A O 1
ATOM 1408 N N . GLU A 1 187 ? 13.07 28.953 19.266 1 89 187 GLU A N 1
ATOM 1409 C CA . GLU A 1 187 ? 14.211 29 20.172 1 89 187 GLU A CA 1
ATOM 1410 C C . GLU A 1 187 ? 15.016 27.703 20.141 1 89 187 GLU A C 1
ATOM 1412 O O . GLU A 1 187 ? 15.32 27.125 21.188 1 89 187 GLU A O 1
ATOM 1417 N N . GLY A 1 188 ? 15.141 27.109 19.031 1 86.81 188 GLY A N 1
ATOM 1418 C CA . GLY A 1 188 ? 15.977 25.938 18.844 1 86.81 188 GLY A CA 1
ATOM 1419 C C . GLY A 1 188 ? 15.25 24.625 19.125 1 86.81 188 GLY A C 1
ATOM 1420 O O . GLY A 1 188 ? 15.836 23.547 19 1 86.81 188 GLY A O 1
ATOM 1421 N N . LYS A 1 189 ? 14.023 24.75 19.484 1 91.44 189 LYS A N 1
ATOM 1422 C CA . LYS A 1 189 ? 13.234 23.547 19.766 1 91.44 189 LYS A CA 1
ATOM 1423 C C . LYS A 1 189 ? 12.219 23.297 18.641 1 91.44 189 LYS A C 1
ATOM 1425 O O . LYS A 1 189 ? 11.68 24.25 18.062 1 91.44 189 LYS A O 1
ATOM 1430 N N . LEU A 1 190 ? 12 22.031 18.406 1 93.88 190 LEU A N 1
ATOM 1431 C CA . LEU A 1 190 ? 10.961 21.625 17.453 1 93.88 190 LEU A CA 1
ATOM 1432 C C . LEU A 1 190 ? 9.656 21.297 18.188 1 93.88 190 LEU A C 1
ATOM 1434 O O . LEU A 1 190 ? 9.633 20.453 19.078 1 93.88 190 LEU A O 1
ATOM 1438 N N . LEU A 1 191 ? 8.602 22.016 17.781 1 94.94 191 LEU A N 1
ATOM 1439 C CA . LEU A 1 191 ? 7.309 21.859 18.438 1 94.94 191 LEU A CA 1
ATOM 1440 C C . LEU A 1 191 ? 6.227 21.453 17.453 1 94.94 191 LEU A C 1
ATOM 1442 O O . LEU A 1 191 ? 6.223 21.922 16.312 1 94.94 191 LEU A O 1
ATOM 1446 N N . LEU A 1 192 ? 5.34 20.578 17.922 1 97.25 192 LEU A N 1
ATOM 1447 C CA . LEU A 1 192 ? 4.039 20.391 17.297 1 97.25 192 LEU A CA 1
ATOM 1448 C C . LEU A 1 192 ? 2.943 21.078 18.109 1 97.25 192 LEU A C 1
ATOM 1450 O O . LEU A 1 192 ? 2.887 20.953 19.328 1 97.25 192 LEU A O 1
ATOM 1454 N N . ILE A 1 193 ? 2.148 21.891 17.469 1 97.5 193 ILE A N 1
ATOM 1455 C CA . ILE A 1 193 ? 1.013 22.531 18.109 1 97.5 193 ILE A CA 1
ATOM 1456 C C . ILE A 1 193 ? -0.291 21.984 17.531 1 97.5 193 ILE A C 1
ATOM 1458 O O . ILE A 1 193 ? -0.458 21.922 16.312 1 97.5 193 ILE A O 1
ATOM 1462 N N . GLY A 1 194 ? -1.125 21.547 18.406 1 97.75 194 GLY A N 1
ATOM 1463 C CA . GLY A 1 194 ? -2.443 21.078 18.016 1 97.75 194 GLY A CA 1
ATOM 1464 C C . GLY A 1 194 ? -3.572 21.906 18.594 1 97.75 194 GLY A C 1
ATOM 1465 O O . GLY A 1 194 ? -3.441 22.469 19.688 1 97.75 194 GLY A O 1
ATOM 1466 N N . SER A 1 195 ? -4.613 22.031 17.828 1 98 195 SER A N 1
ATOM 1467 C CA . SER A 1 195 ? -5.793 22.797 18.234 1 98 195 SER A CA 1
ATOM 1468 C C . SER A 1 195 ? -7.074 22.125 17.734 1 98 195 SER A C 1
ATOM 1470 O O . SER A 1 195 ? -7.168 21.734 16.562 1 98 195 SER A O 1
ATOM 1472 N N . HIS A 1 196 ? -7.988 21.891 18.625 1 97.81 196 HIS A N 1
ATOM 1473 C CA . HIS A 1 196 ? -9.273 21.297 18.297 1 97.81 196 HIS A CA 1
ATOM 1474 C C . HIS A 1 196 ? -10.43 22.172 18.75 1 97.81 196 HIS A C 1
ATOM 1476 O O . HIS A 1 196 ? -10.633 22.359 19.953 1 97.81 196 HIS A O 1
ATOM 1482 N N . GLN A 1 197 ? -11.125 22.703 17.781 1 95.88 197 GLN A N 1
ATOM 1483 C CA . GLN A 1 197 ? -12.328 23.469 18.062 1 95.88 197 GLN A CA 1
ATOM 1484 C C . GLN A 1 197 ? -13.586 22.641 17.828 1 95.88 197 GLN A C 1
ATOM 1486 O O . GLN A 1 197 ? -14.07 22.562 16.688 1 95.88 197 GLN A O 1
ATOM 1491 N N . LYS A 1 198 ? -14.148 22.141 18.844 1 89.38 198 LYS A N 1
ATOM 1492 C CA . LYS A 1 198 ? -15.266 21.203 18.734 1 89.38 198 LYS A CA 1
ATOM 1493 C C . LYS A 1 198 ? -16.531 21.906 18.281 1 89.38 198 LYS A C 1
ATOM 1495 O O . LYS A 1 198 ? -17.266 21.391 17.438 1 89.38 198 LYS A O 1
ATOM 1500 N N . LEU A 1 199 ? -16.719 23.062 18.812 1 87.38 199 LEU A N 1
ATOM 1501 C CA . LEU A 1 199 ? -17.891 23.844 18.453 1 87.38 199 LEU A CA 1
ATOM 1502 C C . LEU A 1 199 ? -17.484 25.25 17.984 1 87.38 199 LEU A C 1
ATOM 1504 O O . LEU A 1 199 ? -16.609 25.875 18.594 1 87.38 199 LEU A O 1
ATOM 1508 N N . GLU A 1 200 ? -18.156 25.609 16.953 1 84.81 200 GLU A N 1
ATOM 1509 C CA . GLU A 1 200 ? -17.875 26.938 16.438 1 84.81 200 GLU A CA 1
ATOM 1510 C C . GLU A 1 200 ? -18.141 28 17.5 1 84.81 200 GLU A C 1
ATOM 1512 O O . GLU A 1 200 ? -19.141 27.938 18.203 1 84.81 200 GLU A O 1
ATOM 1517 N N . GLY A 1 201 ? -17.219 28.891 17.641 1 83.38 201 GLY A N 1
ATOM 1518 C CA . GLY A 1 201 ? -17.406 30 18.578 1 83.38 201 GLY A CA 1
ATOM 1519 C C . GLY A 1 201 ? -16.859 29.703 19.953 1 83.38 201 GLY A C 1
ATOM 1520 O O . GLY A 1 201 ? -16.672 30.609 20.766 1 83.38 201 GLY A O 1
ATOM 1521 N N . GLN A 1 202 ? -16.578 28.438 20.281 1 89.81 202 GLN A N 1
ATOM 1522 C CA . GLN A 1 202 ? -15.977 28.078 21.562 1 89.81 202 GLN A CA 1
ATOM 1523 C C . GLN A 1 202 ? -14.453 28.047 21.469 1 89.81 202 GLN A C 1
ATOM 1525 O O . GLN A 1 202 ? -13.898 27.812 20.406 1 89.81 202 GLN A O 1
ATOM 1530 N N . PRO A 1 203 ? -13.898 28.344 22.594 1 92.69 203 PRO A N 1
ATOM 1531 C CA . PRO A 1 203 ? -12.438 28.281 22.578 1 92.69 203 PRO A CA 1
ATOM 1532 C C . PRO A 1 203 ? -11.914 26.875 22.25 1 92.69 203 PRO A C 1
ATOM 1534 O O . PRO A 1 203 ? -12.469 25.891 22.734 1 92.69 203 PRO A O 1
ATOM 1537 N N . PRO A 1 204 ? -10.961 26.828 21.469 1 96.12 204 PRO A N 1
ATOM 1538 C CA . PRO A 1 204 ? -10.398 25.516 21.125 1 96.12 204 PRO A CA 1
ATOM 1539 C C . PRO A 1 204 ? -9.531 24.938 22.234 1 96.12 204 PRO A C 1
ATOM 1541 O O . PRO A 1 204 ? -9.047 25.672 23.094 1 96.12 204 PRO A O 1
ATOM 1544 N N . HIS A 1 205 ? -9.477 23.656 22.281 1 95.88 205 HIS A N 1
ATOM 1545 C CA . HIS A 1 205 ? -8.477 22.969 23.094 1 95.88 205 HIS A CA 1
ATOM 1546 C C . HIS A 1 205 ? -7.137 22.906 22.375 1 95.88 205 HIS A C 1
ATOM 1548 O O . HIS A 1 205 ? -7.039 22.328 21.281 1 95.88 205 HIS A O 1
ATOM 1554 N N . GLN A 1 206 ? -6.125 23.547 23 1 96.94 206 GLN A N 1
ATOM 1555 C CA . GLN A 1 206 ? -4.82 23.641 22.359 1 96.94 206 GLN A CA 1
ATOM 1556 C C . GLN A 1 206 ? -3.744 22.938 23.188 1 96.94 206 GLN A C 1
ATOM 1558 O O . GLN A 1 206 ? -3.842 22.891 24.422 1 96.94 206 GLN A O 1
ATOM 1563 N N . PHE A 1 207 ? -2.789 22.375 22.531 1 95.94 207 PHE A N 1
ATOM 1564 C CA . PHE A 1 207 ? -1.692 21.672 23.188 1 95.94 207 PHE A CA 1
ATOM 1565 C C . PHE A 1 207 ? -0.42 21.75 22.344 1 95.94 207 PHE A C 1
ATOM 1567 O O . PHE A 1 207 ? -0.456 22.172 21.203 1 95.94 207 PHE A O 1
ATOM 1574 N N . LYS A 1 208 ? 0.684 21.453 22.984 1 95.88 208 LYS A N 1
ATOM 1575 C CA . LYS A 1 208 ? 1.962 21.375 22.281 1 95.88 208 LYS A CA 1
ATOM 1576 C C . LYS A 1 208 ? 2.709 20.094 22.641 1 95.88 208 LYS A C 1
ATOM 1578 O O . LYS A 1 208 ? 2.477 19.516 23.703 1 95.88 208 LYS A O 1
ATOM 1583 N N . ILE A 1 209 ? 3.484 19.625 21.75 1 95.88 209 ILE A N 1
ATOM 1584 C CA . ILE A 1 209 ? 4.41 18.516 21.953 1 95.88 209 ILE A CA 1
ATOM 1585 C C . ILE A 1 209 ? 5.82 18.938 21.562 1 95.88 209 ILE A C 1
ATOM 1587 O O . ILE A 1 209 ? 6.039 19.438 20.453 1 95.88 209 ILE A O 1
ATOM 1591 N N . ILE A 1 210 ? 6.703 18.812 22.484 1 94.81 210 ILE A N 1
ATOM 1592 C CA . ILE A 1 210 ? 8.102 19.094 22.172 1 94.81 210 ILE A CA 1
ATOM 1593 C C . ILE A 1 210 ? 8.742 17.859 21.547 1 94.81 210 ILE A C 1
ATOM 1595 O O . ILE A 1 210 ? 8.711 16.766 22.109 1 94.81 210 ILE A O 1
ATOM 1599 N N . ILE A 1 211 ? 9.289 18.031 20.375 1 93.94 211 ILE A N 1
ATOM 1600 C CA . ILE A 1 211 ? 9.844 16.922 19.609 1 93.94 211 ILE A CA 1
ATOM 1601 C C . ILE A 1 211 ? 11.367 17.062 19.547 1 93.94 211 ILE A C 1
ATOM 1603 O O . ILE A 1 211 ? 11.883 18.094 19.078 1 93.94 211 ILE A O 1
ATOM 1607 N N . PRO A 1 212 ? 12.109 16.094 19.984 1 90.81 212 PRO A N 1
ATOM 1608 C CA . PRO A 1 212 ? 13.562 16.141 19.781 1 90.81 212 PRO A CA 1
ATOM 1609 C C . PRO A 1 212 ? 13.945 16.156 18.297 1 90.81 212 PRO A C 1
ATOM 1611 O O . PRO A 1 212 ? 13.477 15.32 17.531 1 90.81 212 PRO A O 1
ATOM 1614 N N . LYS A 1 213 ? 14.82 17.031 18.016 1 90.12 213 LYS A N 1
ATOM 1615 C CA . LYS A 1 213 ? 15.258 17.141 16.625 1 90.12 213 LYS A CA 1
ATOM 1616 C C . LYS A 1 213 ? 16.281 16.062 16.297 1 90.12 213 LYS A C 1
ATOM 1618 O O . LYS A 1 213 ? 17.203 15.797 17.078 1 90.12 213 LYS A O 1
ATOM 1623 N N . ILE A 1 214 ? 16.062 15.445 15.211 1 91.25 214 ILE A N 1
ATOM 1624 C CA . ILE A 1 214 ? 17.016 14.5 14.656 1 91.25 214 ILE A CA 1
ATOM 1625 C C . ILE A 1 214 ? 17.859 15.18 13.578 1 91.25 214 ILE A C 1
ATOM 1627 O O . ILE A 1 214 ? 17.312 15.758 12.633 1 91.25 214 ILE A O 1
ATOM 1631 N N . PRO A 1 215 ? 19.188 15.188 13.734 1 89 215 PRO A N 1
ATOM 1632 C CA . PRO A 1 215 ? 20.047 15.922 12.812 1 89 215 PRO A CA 1
ATOM 1633 C C . PRO A 1 215 ? 20.219 15.211 11.469 1 89 215 PRO A C 1
ATOM 1635 O O . PRO A 1 215 ? 21.328 14.844 11.094 1 89 215 PRO A O 1
ATOM 1638 N N . ALA A 1 216 ? 19.219 15.07 10.742 1 91.81 216 ALA A N 1
ATOM 1639 C CA . ALA A 1 216 ? 19.188 14.469 9.406 1 91.81 216 ALA A CA 1
ATOM 1640 C C . ALA A 1 216 ? 17.953 14.938 8.625 1 91.81 216 ALA A C 1
ATOM 1642 O O . ALA A 1 216 ? 17 15.43 9.211 1 91.81 216 ALA A O 1
ATOM 1643 N N . TYR A 1 217 ? 18.078 14.836 7.383 1 89.88 217 TYR A N 1
ATOM 1644 C CA . TYR A 1 217 ? 16.953 15.18 6.512 1 89.88 217 TYR A CA 1
ATOM 1645 C C . TYR A 1 217 ? 16.297 13.922 5.953 1 89.88 217 TYR A C 1
ATOM 1647 O O . TYR A 1 217 ? 16.984 12.984 5.535 1 89.88 217 TYR A O 1
ATOM 1655 N N . PHE A 1 218 ? 15.016 13.891 6.07 1 92.25 218 PHE A N 1
ATOM 1656 C CA . PHE A 1 218 ? 14.227 12.766 5.59 1 92.25 218 PHE A CA 1
ATOM 1657 C C . PHE A 1 218 ? 13.203 13.227 4.555 1 92.25 218 PHE A C 1
ATOM 1659 O O . PHE A 1 218 ? 12.703 14.352 4.633 1 92.25 218 PHE A O 1
ATOM 1666 N N . THR A 1 219 ? 12.898 12.367 3.676 1 88.69 219 THR A N 1
ATOM 1667 C CA . THR A 1 219 ? 11.852 12.648 2.707 1 88.69 219 THR A CA 1
ATOM 1668 C C . THR A 1 219 ? 10.555 11.938 3.09 1 88.69 219 THR A C 1
ATOM 1670 O O . THR A 1 219 ? 10.586 10.805 3.582 1 88.69 219 THR A O 1
ATOM 1673 N N . GLY A 1 220 ? 9.438 12.586 2.879 1 92.06 220 GLY A N 1
ATOM 1674 C CA . GLY A 1 220 ? 8.141 11.961 3.041 1 92.06 220 GLY A CA 1
ATOM 1675 C C . GLY A 1 220 ? 7.621 12.023 4.465 1 92.06 220 GLY A C 1
ATOM 1676 O O . GLY A 1 220 ? 6.559 11.477 4.77 1 92.06 220 GLY A O 1
ATOM 1677 N N . THR A 1 221 ? 8.305 12.727 5.383 1 95 221 THR A N 1
ATOM 1678 C CA . THR A 1 221 ? 7.941 12.781 6.793 1 95 221 THR A CA 1
ATOM 1679 C C . THR A 1 221 ? 6.609 13.5 6.98 1 95 221 THR A C 1
ATOM 1681 O O . THR A 1 221 ? 5.789 13.102 7.812 1 95 221 THR A O 1
ATOM 1684 N N . GLY A 1 222 ? 6.445 14.602 6.227 1 95.75 222 GLY A N 1
ATOM 1685 C CA . GLY A 1 222 ? 5.188 15.328 6.316 1 95.75 222 GLY A CA 1
ATOM 1686 C C . GLY A 1 222 ? 3.99 14.508 5.887 1 95.75 222 GLY A C 1
ATOM 1687 O O . GLY A 1 222 ? 2.943 14.539 6.535 1 95.75 222 GLY A O 1
ATOM 1688 N N . ASP A 1 223 ? 4.109 13.773 4.777 1 96.94 223 ASP A N 1
ATOM 1689 C CA . ASP A 1 223 ? 3.051 12.906 4.281 1 96.94 223 ASP A CA 1
ATOM 1690 C C . ASP A 1 223 ? 2.705 11.82 5.305 1 96.94 223 ASP A C 1
ATOM 1692 O O . ASP A 1 223 ? 1.528 11.547 5.547 1 96.94 223 ASP A O 1
ATOM 1696 N N . LEU A 1 224 ? 3.738 11.234 5.84 1 98.19 224 LEU A N 1
ATOM 1697 C CA . LEU A 1 224 ? 3.555 10.195 6.848 1 98.19 224 LEU A CA 1
ATOM 1698 C C . LEU A 1 224 ? 2.873 10.758 8.094 1 98.19 224 LEU A C 1
ATOM 1700 O O . LEU A 1 224 ? 1.944 10.148 8.625 1 98.19 224 LEU A O 1
ATOM 1704 N N . MET A 1 225 ? 3.332 11.914 8.562 1 98.25 225 MET A N 1
ATOM 1705 C CA . MET A 1 225 ? 2.75 12.547 9.742 1 98.25 225 MET A CA 1
ATOM 1706 C C . MET A 1 225 ? 1.257 12.789 9.547 1 98.25 225 MET A C 1
ATOM 1708 O O . MET A 1 225 ? 0.454 12.492 10.438 1 98.25 225 MET A O 1
ATOM 1712 N N . THR A 1 226 ? 0.912 13.32 8.43 1 98.62 226 THR A N 1
ATOM 1713 C CA . THR A 1 226 ? -0.488 13.609 8.133 1 98.62 226 THR A CA 1
ATOM 1714 C C . THR A 1 226 ? -1.312 12.328 8.125 1 98.62 226 THR A C 1
ATOM 1716 O O . THR A 1 226 ? -2.42 12.289 8.664 1 98.62 226 THR A O 1
ATOM 1719 N N . ALA A 1 227 ? -0.785 11.258 7.508 1 98.62 227 ALA A N 1
ATOM 1720 C CA . ALA A 1 227 ? -1.468 9.969 7.469 1 98.62 227 ALA A CA 1
ATOM 1721 C C . ALA A 1 227 ? -1.678 9.414 8.875 1 98.62 227 ALA A C 1
ATOM 1723 O O . ALA A 1 227 ? -2.762 8.922 9.203 1 98.62 227 ALA A O 1
ATOM 1724 N N . LEU A 1 228 ? -0.657 9.5 9.711 1 98.62 228 LEU A N 1
ATOM 1725 C CA . LEU A 1 228 ? -0.743 9.016 11.086 1 98.62 228 LEU A CA 1
ATOM 1726 C C . LEU A 1 228 ? -1.751 9.828 11.891 1 98.62 228 LEU A C 1
ATOM 1728 O O . LEU A 1 228 ? -2.531 9.266 12.664 1 98.62 228 LEU A O 1
ATOM 1732 N N . LEU A 1 229 ? -1.72 11.133 11.695 1 98.62 229 LEU A N 1
ATOM 1733 C CA . LEU A 1 229 ? -2.674 11.992 12.391 1 98.62 229 LEU A CA 1
ATOM 1734 C C . LEU A 1 229 ? -4.105 11.641 11.992 1 98.62 229 LEU A C 1
ATOM 1736 O O . LEU A 1 229 ? -4.992 11.586 12.852 1 98.62 229 LEU A O 1
ATOM 1740 N N . LEU A 1 230 ? -4.316 11.406 10.688 1 98.38 230 LEU A N 1
ATOM 1741 C CA . LEU A 1 230 ? -5.633 10.977 10.234 1 98.38 230 LEU A CA 1
ATOM 1742 C C . LEU A 1 230 ? -6.055 9.68 10.922 1 98.38 230 LEU A C 1
ATOM 1744 O O . LEU A 1 230 ? -7.133 9.609 11.516 1 98.38 230 LEU A O 1
ATOM 1748 N N . GLY A 1 231 ? -5.219 8.695 10.914 1 97.75 231 GLY A N 1
ATOM 1749 C CA . GLY A 1 231 ? -5.555 7.398 11.477 1 97.75 231 GLY A CA 1
ATOM 1750 C C . GLY A 1 231 ? -5.844 7.441 12.961 1 97.75 231 GLY A C 1
ATOM 1751 O O . GLY A 1 231 ? -6.875 6.945 13.414 1 97.75 231 GLY A O 1
ATOM 1752 N N . TRP A 1 232 ? -4.996 8.086 13.695 1 97.19 232 TRP A N 1
ATOM 1753 C CA . TRP A 1 232 ? -5.121 8.094 15.148 1 97.19 232 TRP A CA 1
ATOM 1754 C C . TRP A 1 232 ? -6.242 9.023 15.594 1 97.19 232 TRP A C 1
ATOM 1756 O O . TRP A 1 232 ? -6.918 8.766 16.594 1 97.19 232 TRP A O 1
ATOM 1766 N N . SER A 1 233 ? -6.445 10.148 14.891 1 96.5 233 SER A N 1
ATOM 1767 C CA . SER A 1 233 ? -7.5 11.078 15.281 1 96.5 233 SER A CA 1
ATOM 1768 C C . SER A 1 233 ? -8.883 10.453 15.102 1 96.5 233 SER A C 1
ATOM 1770 O O . SER A 1 233 ? -9.82 10.789 15.82 1 96.5 233 SER A O 1
ATOM 1772 N N . ASN A 1 234 ? -8.953 9.609 14.117 1 93.44 234 ASN A N 1
ATOM 1773 C CA . ASN A 1 234 ? -10.219 8.898 13.938 1 93.44 234 ASN A CA 1
ATOM 1774 C C . ASN A 1 234 ? -10.445 7.879 15.047 1 93.44 234 ASN A C 1
ATOM 1776 O O . ASN A 1 234 ? -11.578 7.648 15.461 1 93.44 234 ASN A O 1
ATOM 1780 N N . LYS A 1 235 ? -9.438 7.273 15.508 1 93.5 235 LYS A N 1
ATOM 1781 C CA . LYS A 1 235 ? -9.531 6.312 16.609 1 93.5 235 LYS A CA 1
ATOM 1782 C C . LYS A 1 235 ? -9.805 7.02 17.938 1 93.5 235 LYS A C 1
ATOM 1784 O O . LYS A 1 235 ? -10.43 6.449 18.828 1 93.5 235 LYS A O 1
ATOM 1789 N N . TYR A 1 236 ? -9.273 8.25 18.062 1 94.12 236 TYR A N 1
ATOM 1790 C CA . TYR A 1 236 ? -9.508 9.094 19.219 1 94.12 236 TYR A CA 1
ATOM 1791 C C . TYR A 1 236 ? -10.148 10.414 18.812 1 94.12 236 TYR A C 1
ATOM 1793 O O . TYR A 1 236 ? -9.539 11.477 18.938 1 94.12 236 TYR A O 1
ATOM 1801 N N . PRO A 1 237 ? -11.391 10.383 18.438 1 91.69 237 PRO A N 1
ATOM 1802 C CA . PRO A 1 237 ? -12.055 11.539 17.828 1 91.69 237 PRO A CA 1
ATOM 1803 C C . PRO A 1 237 ? -12.125 12.742 18.766 1 91.69 237 PRO A C 1
ATOM 1805 O O . PRO A 1 237 ? -12.156 13.883 18.297 1 91.69 237 PRO A O 1
ATOM 1808 N N . ASP A 1 238 ? -12.117 12.547 20.078 1 92.56 238 ASP A N 1
ATOM 1809 C CA . ASP A 1 238 ? -12.281 13.648 21.016 1 92.56 238 ASP A CA 1
ATOM 1810 C C . ASP A 1 238 ? -10.992 13.914 21.781 1 92.56 238 ASP A C 1
ATOM 1812 O O . ASP A 1 238 ? -11 14.578 22.828 1 92.56 238 ASP A O 1
ATOM 1816 N N . ASN A 1 239 ? -9.945 13.344 21.312 1 96.06 239 ASN A N 1
ATOM 1817 C CA . ASN A 1 239 ? -8.656 13.5 21.984 1 96.06 239 ASN A CA 1
ATOM 1818 C C . ASN A 1 239 ? -7.523 13.672 20.984 1 96.06 239 ASN A C 1
ATOM 1820 O O . ASN A 1 239 ? -6.676 12.789 20.828 1 96.06 239 ASN A O 1
ATOM 1824 N N . LEU A 1 240 ? -7.492 14.82 20.375 1 97.06 240 LEU A N 1
ATOM 1825 C CA . LEU A 1 240 ? -6.496 15.133 19.359 1 97.06 240 LEU A CA 1
ATOM 1826 C C . LEU A 1 240 ? -5.09 15.094 19.953 1 97.06 240 LEU A C 1
ATOM 1828 O O . LEU A 1 240 ? -4.129 14.75 19.25 1 97.06 240 LEU A O 1
ATOM 1832 N N . GLU A 1 241 ? -4.996 15.414 21.219 1 96.19 241 GLU A N 1
ATOM 1833 C CA . GLU A 1 241 ? -3.713 15.383 21.922 1 96.19 241 GLU A CA 1
ATOM 1834 C C . GLU A 1 241 ? -3.125 13.977 21.922 1 96.19 241 GLU A C 1
ATOM 1836 O O . GLU A 1 241 ? -1.968 13.781 21.547 1 96.19 241 GLU A O 1
ATOM 1841 N N . LYS A 1 242 ? -3.934 13.055 22.312 1 96.31 242 LYS A N 1
ATOM 1842 C CA . LYS A 1 242 ? -3.502 11.664 22.328 1 96.31 242 LYS A CA 1
ATOM 1843 C C . LYS A 1 242 ? -3.141 11.188 20.922 1 96.31 242 LYS A C 1
ATOM 1845 O O . LYS A 1 242 ? -2.127 10.508 20.734 1 96.31 242 LYS A O 1
ATOM 1850 N N . ALA A 1 243 ? -3.982 11.5 19.953 1 96.88 243 ALA A N 1
ATOM 1851 C CA . ALA A 1 243 ? -3.723 11.133 18.562 1 96.88 243 ALA A CA 1
ATOM 1852 C C . ALA A 1 243 ? -2.379 11.68 18.094 1 96.88 243 ALA A C 1
ATOM 1854 O O . ALA A 1 243 ? -1.607 10.977 17.438 1 96.88 243 ALA A O 1
ATOM 1855 N N . SER A 1 244 ? -2.098 12.922 18.453 1 97.62 244 SER A N 1
ATOM 1856 C CA . SER A 1 244 ? -0.856 13.57 18.047 1 97.62 244 SER A CA 1
ATOM 1857 C C . SER A 1 244 ? 0.35 12.938 18.734 1 97.62 244 SER A C 1
ATOM 1859 O O . SER A 1 244 ? 1.407 12.781 18.109 1 97.62 244 SER A O 1
ATOM 1861 N N . GLU A 1 245 ? 0.179 12.586 19.969 1 97.06 245 GLU A N 1
ATOM 1862 C CA . GLU A 1 245 ? 1.253 11.922 20.703 1 97.06 245 GLU A CA 1
ATOM 1863 C C . GLU A 1 245 ? 1.623 10.594 20.047 1 97.06 245 GLU A C 1
ATOM 1865 O O . GLU A 1 245 ? 2.805 10.273 19.891 1 97.06 245 GLU A O 1
ATOM 1870 N N . LEU A 1 246 ? 0.631 9.852 19.703 1 97.44 246 LEU A N 1
ATOM 1871 C CA . LEU A 1 246 ? 0.859 8.555 19.078 1 97.44 246 LEU A CA 1
ATOM 1872 C C . LEU A 1 246 ? 1.514 8.734 17.703 1 97.44 246 LEU A C 1
ATOM 1874 O O . LEU A 1 246 ? 2.439 7.996 17.359 1 97.44 246 LEU A O 1
ATOM 1878 N N . ALA A 1 247 ? 1.031 9.703 16.953 1 97.88 247 ALA A N 1
ATOM 1879 C CA . ALA A 1 247 ? 1.594 9.977 15.625 1 97.88 247 ALA A CA 1
ATOM 1880 C C . ALA A 1 247 ? 3.062 10.375 15.727 1 97.88 247 ALA A C 1
ATOM 1882 O O . ALA A 1 247 ? 3.908 9.844 15.008 1 97.88 247 ALA A O 1
ATOM 1883 N N . VAL A 1 248 ? 3.367 11.289 16.641 1 97.25 248 VAL A N 1
ATOM 1884 C CA . VAL A 1 248 ? 4.73 11.773 16.844 1 97.25 248 VAL A CA 1
ATOM 1885 C C . VAL A 1 248 ? 5.625 10.625 17.312 1 97.25 248 VAL A C 1
ATOM 1887 O O . VAL A 1 248 ? 6.762 10.492 16.859 1 97.25 248 VAL A O 1
ATOM 1890 N N . SER A 1 249 ? 5.121 9.844 18.219 1 97.38 249 SER A N 1
ATOM 1891 C CA . SER A 1 249 ? 5.887 8.711 18.734 1 97.38 249 SER A CA 1
ATOM 1892 C C . SER A 1 249 ? 6.242 7.738 17.609 1 97.38 249 SER A C 1
ATOM 1894 O O . SER A 1 249 ? 7.379 7.27 17.531 1 97.38 249 SER A O 1
ATOM 1896 N N . SER A 1 250 ? 5.262 7.43 16.781 1 97.69 250 SER A N 1
ATOM 1897 C CA . SER A 1 250 ? 5.504 6.547 15.648 1 97.69 250 SER A CA 1
ATOM 1898 C C . SER A 1 250 ? 6.555 7.129 14.711 1 97.69 250 SER A C 1
ATOM 1900 O O . SER A 1 250 ? 7.492 6.43 14.312 1 97.69 250 SER A O 1
ATOM 1902 N N . LEU A 1 251 ? 6.395 8.375 14.367 1 97.5 251 LEU A N 1
ATOM 1903 C CA . LEU A 1 251 ? 7.301 9.023 13.422 1 97.5 251 LEU A CA 1
ATOM 1904 C C . LEU A 1 251 ? 8.719 9.07 13.977 1 97.5 251 LEU A C 1
ATOM 1906 O O . LEU A 1 251 ? 9.68 8.742 13.266 1 97.5 251 LEU A O 1
ATOM 1910 N N . GLN A 1 252 ? 8.852 9.445 15.234 1 96.5 252 GLN A N 1
ATOM 1911 C CA . GLN A 1 252 ? 10.172 9.547 15.852 1 96.5 252 GLN A CA 1
ATOM 1912 C C . GLN A 1 252 ? 10.867 8.188 15.883 1 96.5 252 GLN A C 1
ATOM 1914 O O . GLN A 1 252 ? 12.055 8.086 15.57 1 96.5 252 GLN A O 1
ATOM 1919 N N . ALA A 1 253 ? 10.141 7.176 16.281 1 97.25 253 ALA A N 1
ATOM 1920 C CA . ALA A 1 253 ? 10.711 5.832 16.312 1 97.25 253 ALA A CA 1
ATOM 1921 C C . ALA A 1 253 ? 11.18 5.402 14.922 1 97.25 253 ALA A C 1
ATOM 1923 O O . ALA A 1 253 ? 12.266 4.848 14.773 1 97.25 253 ALA A O 1
ATOM 1924 N N . LEU A 1 254 ? 10.367 5.641 13.945 1 97.44 254 LEU A N 1
ATOM 1925 C CA . LEU A 1 254 ? 10.672 5.305 12.562 1 97.44 254 LEU A CA 1
ATOM 1926 C C . LEU A 1 254 ? 11.914 6.055 12.078 1 97.44 254 LEU A C 1
ATOM 1928 O O . LEU A 1 254 ? 12.781 5.473 11.422 1 97.44 254 LEU A O 1
ATOM 1932 N N . LEU A 1 255 ? 12.008 7.355 12.367 1 96.62 255 LEU A N 1
ATOM 1933 C CA . LEU A 1 255 ? 13.141 8.156 11.93 1 96.62 255 LEU A CA 1
ATOM 1934 C C . LEU A 1 255 ? 14.43 7.68 12.594 1 96.62 255 LEU A C 1
ATOM 1936 O O . LEU A 1 255 ? 15.484 7.637 11.945 1 96.62 255 LEU A O 1
ATOM 1940 N N . HIS A 1 256 ? 14.359 7.332 13.859 1 96.31 256 HIS A N 1
ATOM 1941 C CA . HIS A 1 256 ? 15.531 6.801 14.547 1 96.31 256 HIS A CA 1
ATOM 1942 C C . HIS A 1 256 ? 15.984 5.484 13.93 1 96.31 256 HIS A C 1
ATOM 1944 O O . HIS A 1 256 ? 17.188 5.262 13.734 1 96.31 256 HIS A O 1
ATOM 1950 N N . ARG A 1 257 ? 15.062 4.637 13.633 1 95.38 257 ARG A N 1
ATOM 1951 C CA . ARG A 1 257 ? 15.398 3.381 12.961 1 95.38 257 ARG A CA 1
ATOM 1952 C C . ARG A 1 257 ? 16.062 3.639 11.617 1 95.38 257 ARG A C 1
ATOM 1954 O O . ARG A 1 257 ? 17.047 2.967 11.266 1 95.38 257 ARG A O 1
ATOM 1961 N N . THR A 1 258 ? 15.539 4.555 10.859 1 95.38 258 THR A N 1
ATOM 1962 C CA . THR A 1 258 ? 16.094 4.926 9.562 1 95.38 258 THR A CA 1
ATOM 1963 C C . THR A 1 258 ? 17.547 5.375 9.711 1 95.38 258 THR A C 1
ATOM 1965 O O . THR A 1 258 ? 18.422 4.906 8.977 1 95.38 258 THR A O 1
ATOM 1968 N N . LEU A 1 259 ? 17.766 6.246 10.664 1 95 259 LEU A N 1
ATOM 1969 C CA . LEU A 1 259 ? 19.094 6.762 10.922 1 95 259 LEU A CA 1
ATOM 1970 C C . LEU A 1 259 ? 20.062 5.633 11.281 1 95 259 LEU A C 1
ATOM 1972 O O . LEU A 1 259 ? 21.172 5.566 10.75 1 95 259 LEU A O 1
ATOM 1976 N N . GLU A 1 260 ? 19.625 4.785 12.156 1 94.69 260 GLU A N 1
ATOM 1977 C CA . GLU A 1 260 ? 20.453 3.674 12.609 1 94.69 260 GLU A CA 1
ATOM 1978 C C . GLU A 1 260 ? 20.781 2.727 11.461 1 94.69 260 GLU A C 1
ATOM 1980 O O . GLU A 1 260 ? 21.906 2.217 11.367 1 94.69 260 GLU A O 1
ATOM 1985 N N . ASP A 1 261 ? 19.828 2.486 10.609 1 93.75 261 ASP A N 1
ATOM 1986 C CA . ASP A 1 261 ? 20.062 1.597 9.477 1 93.75 261 ASP A CA 1
ATOM 1987 C C . ASP A 1 261 ? 21.094 2.186 8.516 1 93.75 261 ASP A C 1
ATOM 1989 O O . ASP A 1 261 ? 21.938 1.464 7.988 1 93.75 261 ASP A O 1
ATOM 1993 N N . TYR A 1 262 ? 21 3.477 8.227 1 93.75 262 TYR A N 1
ATOM 1994 C CA . TYR A 1 262 ? 21.953 4.117 7.336 1 93.75 262 TYR A CA 1
ATOM 1995 C C . TYR A 1 262 ? 23.359 4.117 7.949 1 93.75 262 TYR A C 1
ATOM 1997 O O . TYR A 1 262 ? 24.344 3.867 7.254 1 93.75 262 TYR A O 1
ATOM 2005 N N . LYS A 1 263 ? 23.438 4.363 9.227 1 93.56 263 LYS A N 1
ATOM 2006 C CA . LYS A 1 263 ? 24.734 4.32 9.914 1 93.56 263 LYS A CA 1
ATOM 2007 C C . LYS A 1 263 ? 25.328 2.914 9.867 1 93.56 263 LYS A C 1
ATOM 2009 O O . LYS A 1 263 ? 26.531 2.752 9.703 1 93.56 263 LYS A O 1
ATOM 2014 N N . ALA A 1 264 ? 24.484 1.969 10.039 1 92.69 264 ALA A N 1
ATOM 2015 C CA . ALA A 1 264 ? 24.922 0.575 10.07 1 92.69 264 ALA A CA 1
ATOM 2016 C C . ALA A 1 264 ? 25.594 0.18 8.758 1 92.69 264 ALA A C 1
ATOM 2018 O O . ALA A 1 264 ? 26.469 -0.678 8.742 1 92.69 264 ALA A O 1
ATOM 2019 N N . VAL A 1 265 ? 25.203 0.848 7.664 1 91.06 265 VAL A N 1
ATOM 2020 C CA . VAL A 1 265 ? 25.797 0.49 6.379 1 91.06 265 VAL A CA 1
ATOM 2021 C C . VAL A 1 265 ? 26.906 1.467 6.031 1 91.06 265 VAL A C 1
ATOM 2023 O O . VAL A 1 265 ? 27.422 1.46 4.91 1 91.06 265 VAL A O 1
ATOM 2026 N N . GLY A 1 266 ? 27.266 2.365 6.91 1 90.69 266 GLY A N 1
ATOM 2027 C CA . GLY A 1 266 ? 28.422 3.234 6.762 1 90.69 266 GLY A CA 1
ATOM 2028 C C . GLY A 1 266 ? 28.109 4.52 6.016 1 90.69 266 GLY A C 1
ATOM 2029 O O . GLY A 1 266 ? 29.016 5.164 5.48 1 90.69 266 GLY A O 1
ATOM 2030 N N . PHE A 1 267 ? 26.844 4.84 5.902 1 90.69 267 PHE A N 1
ATOM 2031 C CA . PHE A 1 267 ? 26.453 6.062 5.211 1 90.69 267 PHE A CA 1
ATOM 2032 C C . PHE A 1 267 ? 26.312 7.223 6.195 1 90.69 267 PHE A C 1
ATOM 2034 O O . PHE A 1 267 ? 25.812 7.043 7.305 1 90.69 267 PHE A O 1
ATOM 2041 N N . ASP A 1 268 ? 26.797 8.344 5.793 1 90 268 ASP A N 1
ATOM 2042 C CA . ASP A 1 268 ? 26.672 9.555 6.594 1 90 268 ASP A CA 1
ATOM 2043 C C . ASP A 1 268 ? 25.281 10.18 6.422 1 90 268 ASP A C 1
ATOM 2045 O O . ASP A 1 268 ? 24.984 10.734 5.367 1 90 268 ASP A O 1
ATOM 2049 N N . PRO A 1 269 ? 24.516 10.164 7.422 1 88.75 269 PRO A N 1
ATOM 2050 C CA . PRO A 1 269 ? 23.125 10.633 7.32 1 88.75 269 PRO A CA 1
ATOM 2051 C C . PRO A 1 269 ? 23.031 12.125 7.027 1 88.75 269 PRO A C 1
ATOM 2053 O O . PRO A 1 269 ? 21.953 12.617 6.656 1 88.75 269 PRO A O 1
ATOM 2056 N N . GLN A 1 270 ? 24.062 12.875 7.195 1 86.88 270 GLN A N 1
ATOM 2057 C CA . GLN A 1 270 ? 24.016 14.312 6.977 1 86.88 270 GLN A CA 1
ATOM 2058 C C . GLN A 1 270 ? 24.391 14.664 5.539 1 86.88 270 GLN A C 1
ATOM 2060 O O . GLN A 1 270 ? 24.25 15.812 5.121 1 86.88 270 GLN A O 1
ATOM 2065 N N . SER A 1 271 ? 24.672 13.648 4.797 1 82 271 SER A N 1
ATOM 2066 C CA . SER A 1 271 ? 25.203 13.891 3.457 1 82 271 SER A CA 1
ATOM 2067 C C . SER A 1 271 ? 24.078 14.016 2.432 1 82 271 SER A C 1
ATOM 2069 O O . SER A 1 271 ? 24.281 14.555 1.343 1 82 271 SER A O 1
ATOM 2071 N N . SER A 1 272 ? 22.969 13.484 2.74 1 85.06 272 SER A N 1
ATOM 2072 C CA . SER A 1 272 ? 21.844 13.508 1.808 1 85.06 272 SER A CA 1
ATOM 2073 C C . SER A 1 272 ? 20.531 13.242 2.523 1 85.06 272 SER A C 1
ATOM 2075 O O . SER A 1 272 ? 20.516 12.875 3.701 1 85.06 272 SER A O 1
ATOM 2077 N N . SER A 1 273 ? 19.484 13.5 1.763 1 86.5 273 SER A N 1
ATOM 2078 C CA . SER A 1 273 ? 18.172 13.133 2.275 1 86.5 273 SER A CA 1
ATOM 2079 C C . SER A 1 273 ? 18 11.625 2.328 1 86.5 273 SER A C 1
ATOM 2081 O O . SER A 1 273 ? 18.406 10.914 1.408 1 86.5 273 SER A O 1
ATOM 2083 N N . LEU A 1 274 ? 17.453 11.164 3.396 1 91.31 274 LEU A N 1
ATOM 2084 C CA . LEU A 1 274 ? 17.328 9.734 3.633 1 91.31 274 LEU A CA 1
ATOM 2085 C C . LEU A 1 274 ? 15.906 9.258 3.322 1 91.31 274 LEU A C 1
ATOM 2087 O O . LEU A 1 274 ? 14.938 9.945 3.639 1 91.31 274 LEU A O 1
ATOM 2091 N N . GLU A 1 275 ? 15.797 8.141 2.643 1 91.19 275 GLU A N 1
ATOM 2092 C CA . GLU A 1 275 ? 14.523 7.453 2.494 1 91.19 275 GLU A CA 1
ATOM 2093 C C . GLU A 1 275 ? 14.109 6.766 3.793 1 91.19 275 GLU A C 1
ATOM 2095 O O . GLU A 1 275 ? 14.891 6.012 4.375 1 91.19 275 GLU A O 1
ATOM 2100 N N . ILE A 1 276 ? 12.922 6.992 4.176 1 94.69 276 ILE A N 1
ATOM 2101 C CA . ILE A 1 276 ? 12.484 6.469 5.465 1 94.69 276 ILE A CA 1
ATOM 2102 C C . ILE A 1 276 ? 12.281 4.957 5.367 1 94.69 276 ILE A C 1
ATOM 2104 O O . ILE A 1 276 ? 11.883 4.445 4.32 1 94.69 276 ILE A O 1
ATOM 2108 N N . ARG A 1 277 ? 12.57 4.266 6.469 1 94.62 277 ARG A N 1
ATOM 2109 C CA . ARG A 1 277 ? 12.375 2.822 6.578 1 94.62 277 ARG A CA 1
ATOM 2110 C C . ARG A 1 277 ? 10.961 2.49 7.039 1 94.62 277 ARG A C 1
ATOM 2112 O O . ARG A 1 277 ? 10.766 1.913 8.109 1 94.62 277 ARG A O 1
ATOM 2119 N N . LEU A 1 278 ? 10.047 2.818 6.18 1 96.62 278 LEU A N 1
ATOM 2120 C CA . LEU A 1 278 ? 8.617 2.748 6.477 1 96.62 278 LEU A CA 1
ATOM 2121 C C . LEU A 1 278 ? 8.188 1.307 6.719 1 96.62 278 LEU A C 1
ATOM 2123 O O . LEU A 1 278 ? 7.531 1.011 7.723 1 96.62 278 LEU A O 1
ATOM 2127 N N . ILE A 1 279 ? 8.578 0.376 5.859 1 96.31 279 ILE A N 1
ATOM 2128 C CA . ILE A 1 279 ? 8.141 -1.014 5.898 1 96.31 279 ILE A CA 1
ATOM 2129 C C . ILE A 1 279 ? 8.727 -1.707 7.125 1 96.31 279 ILE A C 1
ATOM 2131 O O . ILE A 1 279 ? 8.055 -2.523 7.766 1 96.31 279 ILE A O 1
ATOM 2135 N N . GLN A 1 280 ? 9.914 -1.374 7.5 1 94.69 280 GLN A N 1
ATOM 2136 C CA . GLN A 1 280 ? 10.625 -1.982 8.617 1 94.69 280 GLN A CA 1
ATOM 2137 C C . GLN A 1 280 ? 10.109 -1.448 9.953 1 94.69 280 GLN A C 1
ATOM 2139 O O . GLN A 1 280 ? 10.438 -1.99 11.008 1 94.69 280 GLN A O 1
ATOM 2144 N N . SER A 1 281 ? 9.242 -0.441 9.898 1 96.69 281 SER A N 1
ATOM 2145 C CA . SER A 1 281 ? 8.789 0.21 11.125 1 96.69 281 SER A CA 1
ATOM 2146 C C . SER A 1 281 ? 7.32 -0.104 11.406 1 96.69 281 SER A C 1
ATOM 2148 O O . SER A 1 281 ? 6.617 0.694 12.031 1 96.69 281 SER A O 1
ATOM 2150 N N . GLN A 1 282 ? 6.809 -1.223 10.969 1 96.62 282 GLN A N 1
ATOM 2151 C CA . GLN A 1 282 ? 5.398 -1.579 11.078 1 96.62 282 GLN A CA 1
ATOM 2152 C C . GLN A 1 282 ? 4.945 -1.581 12.531 1 96.62 282 GLN A C 1
ATOM 2154 O O . GLN A 1 282 ? 3.861 -1.083 12.852 1 96.62 282 GLN A O 1
ATOM 2159 N N . ASP A 1 283 ? 5.746 -2.119 13.422 1 96.69 283 ASP A N 1
ATOM 2160 C CA . ASP A 1 283 ? 5.348 -2.236 14.82 1 96.69 283 ASP A CA 1
ATOM 2161 C C . ASP A 1 283 ? 5.309 -0.867 15.492 1 96.69 283 ASP A C 1
ATOM 2163 O O . ASP A 1 283 ? 4.484 -0.628 16.375 1 96.69 283 ASP A O 1
ATOM 2167 N N . ASP A 1 284 ? 6.203 0.03 15.055 1 97.12 284 ASP A N 1
ATOM 2168 C CA . ASP A 1 284 ? 6.223 1.392 15.578 1 97.12 284 ASP A CA 1
ATOM 2169 C C . ASP A 1 284 ? 4.977 2.162 15.156 1 97.12 284 ASP A C 1
ATOM 2171 O O . ASP A 1 284 ? 4.555 3.1 15.836 1 97.12 284 ASP A O 1
ATOM 2175 N N . ILE A 1 285 ? 4.414 1.759 14.055 1 97.69 285 ILE A N 1
ATOM 2176 C CA . ILE A 1 285 ? 3.238 2.436 13.523 1 97.69 285 ILE A CA 1
ATOM 2177 C C . ILE A 1 285 ? 1.979 1.87 14.172 1 97.69 285 ILE A C 1
ATOM 2179 O O . ILE A 1 285 ? 1.11 2.623 14.617 1 97.69 285 ILE A O 1
ATOM 2183 N N . ARG A 1 286 ? 1.912 0.568 14.344 1 96.25 286 ARG A N 1
ATOM 2184 C CA . ARG A 1 286 ? 0.72 -0.102 14.859 1 96.25 286 ARG A CA 1
ATOM 2185 C C . ARG A 1 286 ? 0.598 0.076 16.359 1 96.25 286 ARG A C 1
ATOM 2187 O O . ARG A 1 286 ? -0.511 0.168 16.891 1 96.25 286 ARG A O 1
ATOM 2194 N N . ASN A 1 287 ? 1.824 0.048 16.984 1 94.75 287 ASN A N 1
ATOM 2195 C CA . ASN A 1 287 ? 1.856 0.114 18.453 1 94.75 287 ASN A CA 1
ATOM 2196 C C . ASN A 1 287 ? 2.949 1.059 18.938 1 94.75 287 ASN A C 1
ATOM 2198 O O . ASN A 1 287 ? 3.891 0.629 19.609 1 94.75 287 ASN A O 1
ATOM 2202 N N . PRO A 1 288 ? 2.699 2.305 18.719 1 94.75 288 PRO A N 1
ATOM 2203 C CA . PRO A 1 288 ? 3.73 3.246 19.156 1 94.75 288 PRO A CA 1
ATOM 2204 C C . PRO A 1 288 ? 3.838 3.338 20.688 1 94.75 288 PRO A C 1
ATOM 2206 O O . PRO A 1 288 ? 2.822 3.293 21.375 1 94.75 288 PRO A O 1
ATOM 2209 N N . GLU A 1 289 ? 5.02 3.43 21.156 1 87.06 289 GLU A N 1
ATOM 2210 C CA . GLU A 1 289 ? 5.262 3.709 22.578 1 87.06 289 GLU A CA 1
ATOM 2211 C C . GLU A 1 289 ? 5.227 5.207 22.859 1 87.06 289 GLU A C 1
ATOM 2213 O O . GLU A 1 289 ? 5.898 5.988 22.172 1 87.06 289 GLU A O 1
ATOM 2218 N N . ARG A 1 290 ? 4.504 5.535 23.859 1 81.62 290 ARG A N 1
ATOM 2219 C CA . ARG A 1 290 ? 4.344 6.953 24.156 1 81.62 290 ARG A CA 1
ATOM 2220 C C . ARG A 1 290 ? 5.59 7.508 24.844 1 81.62 290 ARG A C 1
ATOM 2222 O O . ARG A 1 290 ? 5.875 7.164 26 1 81.62 290 ARG A O 1
ATOM 2229 N N . ARG A 1 291 ? 6.199 8.266 24.062 1 74.19 291 ARG A N 1
ATOM 2230 C CA . ARG A 1 291 ? 7.43 8.797 24.656 1 74.19 291 ARG A CA 1
ATOM 2231 C C . ARG A 1 291 ? 7.367 10.312 24.797 1 74.19 291 ARG A C 1
ATOM 2233 O O . ARG A 1 291 ? 8.141 10.906 25.547 1 74.19 291 ARG A O 1
ATOM 2240 N N . PHE A 1 292 ? 6.348 10.805 24.078 1 72 292 PHE A N 1
ATOM 2241 C CA . PHE A 1 292 ? 6.332 12.258 24.047 1 72 292 PHE A CA 1
ATOM 2242 C C . PHE A 1 292 ? 5.012 12.797 24.594 1 72 292 PHE A C 1
ATOM 2244 O O . PHE A 1 292 ? 3.941 12.469 24.078 1 72 292 PHE A O 1
ATOM 2251 N N . LYS A 1 293 ? 5.207 13.156 25.875 1 68.5 293 LYS A N 1
ATOM 2252 C CA . LYS A 1 293 ? 4.004 13.578 26.578 1 68.5 293 LYS A CA 1
ATOM 2253 C C . LYS A 1 293 ? 3.727 15.062 26.375 1 68.5 293 LYS A C 1
ATOM 2255 O O . LYS A 1 293 ? 4.656 15.859 26.203 1 68.5 293 LYS A O 1
ATOM 2260 N N . GLU A 1 294 ? 2.445 15.32 26.125 1 64.5 294 GLU A N 1
ATOM 2261 C CA . GLU A 1 294 ? 1.922 16.672 25.938 1 64.5 294 GLU A CA 1
ATOM 2262 C C . GLU A 1 294 ? 2.205 17.547 27.141 1 64.5 294 GLU A C 1
ATOM 2264 O O . GLU A 1 294 ? 2.338 17.047 28.266 1 64.5 294 GLU A O 1
ATOM 2269 N N . ASP A 1 295 ? 2.812 18.75 26.844 1 55.31 295 ASP A N 1
ATOM 2270 C CA . ASP A 1 295 ? 2.752 19.766 27.891 1 55.31 295 ASP A CA 1
ATOM 2271 C C . ASP A 1 295 ? 1.549 20.688 27.688 1 55.31 295 ASP A C 1
ATOM 2273 O O . ASP A 1 295 ? 1.343 21.219 26.594 1 55.31 295 ASP A O 1
ATOM 2277 N N . GLU A 1 296 ? 0.537 20.578 28.734 1 49.09 296 GLU A N 1
ATOM 2278 C CA . GLU A 1 296 ? -0.593 21.5 28.734 1 49.09 296 GLU A CA 1
ATOM 2279 C C . GLU A 1 296 ? -0.133 22.938 28.969 1 49.09 296 GLU A C 1
ATOM 2281 O O . GLU A 1 296 ? 0.843 23.156 29.688 1 49.09 296 GLU A O 1
ATOM 2286 N N . MET B 1 1 ? 26.984 15.258 -3.645 1 50.22 1 MET B N 1
ATOM 2287 C CA . MET B 1 1 ? 26.609 14.547 -2.428 1 50.22 1 MET B CA 1
ATOM 2288 C C . MET B 1 1 ? 26.297 13.086 -2.725 1 50.22 1 MET B C 1
ATOM 2290 O O . MET B 1 1 ? 25.766 12.766 -3.787 1 50.22 1 MET B O 1
ATOM 2294 N N . ALA B 1 2 ? 26.984 12.211 -2.055 1 59.09 2 ALA B N 1
ATOM 2295 C CA . ALA B 1 2 ? 26.859 10.781 -2.303 1 59.09 2 ALA B CA 1
ATOM 2296 C C . ALA B 1 2 ? 25.406 10.336 -2.219 1 59.09 2 ALA B C 1
ATOM 2298 O O . ALA B 1 2 ? 24.656 10.805 -1.359 1 59.09 2 ALA B O 1
ATOM 2299 N N . ARG B 1 3 ? 24.844 9.641 -3.199 1 77.19 3 ARG B N 1
ATOM 2300 C CA . ARG B 1 3 ? 23.484 9.109 -3.193 1 77.19 3 ARG B CA 1
ATOM 2301 C C . ARG B 1 3 ? 23.312 8.055 -2.107 1 77.19 3 ARG B C 1
ATOM 2303 O O . ARG B 1 3 ? 24.156 7.172 -1.952 1 77.19 3 ARG B O 1
ATOM 2310 N N . PRO B 1 4 ? 22.359 8.266 -1.358 1 80.19 4 PRO B N 1
ATOM 2311 C CA . PRO B 1 4 ? 22.156 7.273 -0.302 1 80.19 4 PRO B CA 1
ATOM 2312 C C . PRO B 1 4 ? 21.953 5.863 -0.851 1 80.19 4 PRO B C 1
ATOM 2314 O O . PRO B 1 4 ? 21.359 5.691 -1.915 1 80.19 4 PRO B O 1
ATOM 2317 N N . PRO B 1 5 ? 22.484 4.891 -0.187 1 79.5 5 PRO B N 1
ATOM 2318 C CA . PRO B 1 5 ? 22.281 3.496 -0.585 1 79.5 5 PRO B CA 1
ATOM 2319 C C . PRO B 1 5 ? 20.828 3.045 -0.437 1 79.5 5 PRO B C 1
ATOM 2321 O O . PRO B 1 5 ? 20.062 3.633 0.341 1 79.5 5 PRO B O 1
ATOM 2324 N N . ILE B 1 6 ? 20.453 2.117 -1.256 1 78.88 6 ILE B N 1
ATOM 2325 C CA . ILE B 1 6 ? 19.172 1.441 -1.079 1 78.88 6 ILE B CA 1
ATOM 2326 C C . ILE B 1 6 ? 19.266 0.43 0.061 1 78.88 6 ILE B C 1
ATOM 2328 O O . ILE B 1 6 ? 19.812 -0.664 -0.118 1 78.88 6 ILE B O 1
ATOM 2332 N N . LEU B 1 7 ? 18.656 0.746 1.167 1 79.19 7 LEU B N 1
ATOM 2333 C CA . LEU B 1 7 ? 18.906 0.017 2.406 1 79.19 7 LEU B CA 1
ATOM 2334 C C . LEU B 1 7 ? 18.375 -1.41 2.312 1 79.19 7 LEU B C 1
ATOM 2336 O O . LEU B 1 7 ? 18.922 -2.326 2.918 1 79.19 7 LEU B O 1
ATOM 2340 N N . SER B 1 8 ? 17.344 -1.526 1.595 1 72.56 8 SER B N 1
ATOM 2341 C CA . SER B 1 8 ? 16.766 -2.867 1.489 1 72.56 8 SER B CA 1
ATOM 2342 C C . SER B 1 8 ? 17.75 -3.83 0.827 1 72.56 8 SER B C 1
ATOM 2344 O O . SER B 1 8 ? 17.625 -5.047 0.963 1 72.56 8 SER B O 1
ATOM 2346 N N . LEU B 1 9 ? 18.781 -3.287 0.232 1 73.81 9 LEU B N 1
ATOM 2347 C CA . LEU B 1 9 ? 19.781 -4.094 -0.467 1 73.81 9 LEU B CA 1
ATOM 2348 C C . LEU B 1 9 ? 21.094 -4.113 0.295 1 73.81 9 LEU B C 1
ATOM 2350 O O . LEU B 1 9 ? 21.844 -5.09 0.227 1 73.81 9 LEU B O 1
ATOM 2354 N N . ALA B 1 10 ? 21.219 -3.049 0.981 1 78.94 10 ALA B N 1
ATOM 2355 C CA . ALA B 1 10 ? 22.516 -2.883 1.632 1 78.94 10 ALA B CA 1
ATOM 2356 C C . ALA B 1 10 ? 22.547 -3.594 2.982 1 78.94 10 ALA B C 1
ATOM 2358 O O . ALA B 1 10 ? 23.609 -4.008 3.449 1 78.94 10 ALA B O 1
ATOM 2359 N N . LEU B 1 11 ? 21.422 -3.678 3.557 1 81.62 11 LEU B N 1
ATOM 2360 C CA . LEU B 1 11 ? 21.328 -4.348 4.848 1 81.62 11 LEU B CA 1
ATOM 2361 C C . LEU B 1 11 ? 20.969 -5.82 4.672 1 81.62 11 LEU B C 1
ATOM 2363 O O . LEU B 1 11 ? 20.172 -6.164 3.805 1 81.62 11 LEU B O 1
ATOM 2367 N N . PRO B 1 12 ? 21.672 -6.586 5.355 1 68.31 12 PRO B N 1
ATOM 2368 C CA . PRO B 1 12 ? 21.266 -7.992 5.312 1 68.31 12 PRO B CA 1
ATOM 2369 C C . PRO B 1 12 ? 19.828 -8.195 5.766 1 68.31 12 PRO B C 1
ATOM 2371 O O . PRO B 1 12 ? 19.406 -7.668 6.801 1 68.31 12 PRO B O 1
ATOM 2374 N N . SER B 1 13 ? 19.031 -8.57 4.844 1 69.06 13 SER B N 1
ATOM 2375 C CA . SER B 1 13 ? 17.641 -8.828 5.219 1 69.06 13 SER B CA 1
ATOM 2376 C C . SER B 1 13 ? 17.094 -10.047 4.496 1 69.06 13 SER B C 1
ATOM 2378 O O . SER B 1 13 ? 17.656 -10.492 3.49 1 69.06 13 SER B O 1
ATOM 2380 N N . GLU B 1 14 ? 16.188 -10.789 5.164 1 77.44 14 GLU B N 1
ATOM 2381 C CA . GLU B 1 14 ? 15.445 -11.867 4.52 1 77.44 14 GLU B CA 1
ATOM 2382 C C . GLU B 1 14 ? 14.398 -11.32 3.555 1 77.44 14 GLU B C 1
ATOM 2384 O O . GLU B 1 14 ? 13.57 -12.07 3.041 1 77.44 14 GLU B O 1
ATOM 2389 N N . THR B 1 15 ? 14.539 -10.086 3.369 1 86.69 15 THR B N 1
ATOM 2390 C CA . THR B 1 15 ? 13.562 -9.422 2.506 1 86.69 15 THR B CA 1
ATOM 2391 C C . THR B 1 15 ? 14.258 -8.727 1.338 1 86.69 15 THR B C 1
ATOM 2393 O O . THR B 1 15 ? 15.414 -9.023 1.032 1 86.69 15 THR B O 1
ATOM 2396 N N . GLY B 1 16 ? 13.609 -7.938 0.544 1 92.25 16 GLY B N 1
ATOM 2397 C CA . GLY B 1 16 ? 14.148 -7.273 -0.634 1 92.25 16 GLY B CA 1
ATOM 2398 C C . GLY B 1 16 ? 13.227 -6.207 -1.19 1 92.25 16 GLY B C 1
ATOM 2399 O O . GLY B 1 16 ? 12.414 -5.633 -0.457 1 92.25 16 GLY B O 1
ATOM 2400 N N . ARG B 1 17 ? 13.555 -5.895 -2.369 1 94.69 17 ARG B N 1
ATOM 2401 C CA . ARG B 1 17 ? 12.781 -4.895 -3.088 1 94.69 17 ARG B CA 1
ATOM 2402 C C . ARG B 1 17 ? 12.078 -5.508 -4.297 1 94.69 17 ARG B C 1
ATOM 2404 O O . ARG B 1 17 ? 12.719 -6.164 -5.121 1 94.69 17 ARG B O 1
ATOM 2411 N N . VAL B 1 18 ? 10.781 -5.281 -4.379 1 97 18 VAL B N 1
ATOM 2412 C CA . VAL B 1 18 ? 9.961 -5.914 -5.41 1 97 18 VAL B CA 1
ATOM 2413 C C . VAL B 1 18 ? 9.445 -4.855 -6.379 1 97 18 VAL B C 1
ATOM 2415 O O . VAL B 1 18 ? 8.844 -3.863 -5.961 1 97 18 VAL B O 1
ATOM 2418 N N . LEU B 1 19 ? 9.727 -4.996 -7.645 1 96.88 19 LEU B N 1
ATOM 2419 C CA . LEU B 1 19 ? 8.984 -4.293 -8.68 1 96.88 19 LEU B CA 1
ATOM 2420 C C . LEU B 1 19 ? 7.742 -5.078 -9.094 1 96.88 19 LEU B C 1
ATOM 2422 O O . LEU B 1 19 ? 7.852 -6.215 -9.562 1 96.88 19 LEU B O 1
ATOM 2426 N N . SER B 1 20 ? 6.602 -4.562 -8.82 1 97.25 20 SER B N 1
ATOM 2427 C CA . SER B 1 20 ? 5.352 -5.25 -9.125 1 97.25 20 SER B CA 1
ATOM 2428 C C . SER B 1 20 ? 4.637 -4.609 -10.305 1 97.25 20 SER B C 1
ATOM 2430 O O . SER B 1 20 ? 4.168 -3.473 -10.219 1 97.25 20 SER B O 1
ATOM 2432 N N . ILE B 1 21 ? 4.52 -5.289 -11.43 1 95.06 21 ILE B N 1
ATOM 2433 C CA . ILE B 1 21 ? 3.85 -4.805 -12.633 1 95.06 21 ILE B CA 1
ATOM 2434 C C . ILE B 1 21 ? 2.568 -5.605 -12.867 1 95.06 21 ILE B C 1
ATOM 2436 O O . ILE B 1 21 ? 2.615 -6.742 -13.344 1 95.06 21 ILE B O 1
ATOM 2440 N N . GLN B 1 22 ? 1.479 -5.016 -12.547 1 92.62 22 GLN B N 1
ATOM 2441 C CA . GLN B 1 22 ? 0.187 -5.68 -12.672 1 92.62 22 GLN B CA 1
ATOM 2442 C C . GLN B 1 22 ? -0.95 -4.664 -12.742 1 92.62 22 GLN B C 1
ATOM 2444 O O . GLN B 1 22 ? -0.71 -3.455 -12.758 1 92.62 22 GLN B O 1
ATOM 2449 N N . SER B 1 23 ? -2.164 -5.184 -12.953 1 86.88 23 SER B N 1
ATOM 2450 C CA . SER B 1 23 ? -3.336 -4.316 -13.016 1 86.88 23 SER B CA 1
ATOM 2451 C C . SER B 1 23 ? -3.609 -3.656 -11.672 1 86.88 23 SER B C 1
ATOM 2453 O O . SER B 1 23 ? -2.994 -4.012 -10.664 1 86.88 23 SER B O 1
ATOM 2455 N N . HIS B 1 24 ? -4.449 -2.658 -11.758 1 80.5 24 HIS B N 1
ATOM 2456 C CA . HIS B 1 24 ? -4.852 -1.914 -10.57 1 80.5 24 HIS B CA 1
ATOM 2457 C C . HIS B 1 24 ? -6.289 -1.425 -10.688 1 80.5 24 HIS B C 1
ATOM 2459 O O . HIS B 1 24 ? -6.723 -1.017 -11.773 1 80.5 24 HIS B O 1
ATOM 2465 N N . THR B 1 25 ? -7.043 -1.516 -9.609 1 78 25 THR B N 1
ATOM 2466 C CA . THR B 1 25 ? -8.352 -0.888 -9.477 1 78 25 THR B CA 1
ATOM 2467 C C . THR B 1 25 ? -8.336 0.156 -8.359 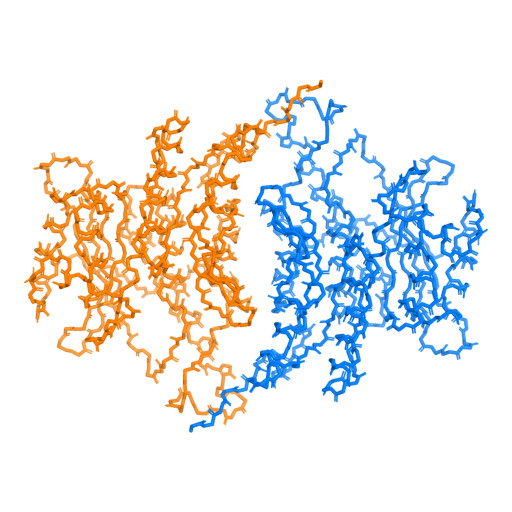1 78 25 THR B C 1
ATOM 2469 O O . THR B 1 25 ? -7.613 0.008 -7.371 1 78 25 THR B O 1
ATOM 2472 N N . VAL B 1 26 ? -9.141 1.182 -8.555 1 77.44 26 VAL B N 1
ATOM 2473 C CA . VAL B 1 26 ? -9.172 2.205 -7.52 1 77.44 26 VAL B CA 1
ATOM 2474 C C . VAL B 1 26 ? -9.789 1.629 -6.242 1 77.44 26 VAL B C 1
ATOM 2476 O O . VAL B 1 26 ? -9.18 1.692 -5.172 1 77.44 26 VAL B O 1
ATOM 2479 N N . GLN B 1 27 ? -10.883 0.965 -6.43 1 83.62 27 GLN B N 1
ATOM 2480 C CA . GLN B 1 27 ? -11.516 0.318 -5.285 1 83.62 27 GLN B CA 1
ATOM 2481 C C . GLN B 1 27 ? -11.562 -1.196 -5.465 1 83.62 27 GLN B C 1
ATOM 2483 O O . GLN B 1 27 ? -11.758 -1.689 -6.578 1 83.62 27 GLN B O 1
ATOM 2488 N N . GLY B 1 28 ? -11.344 -1.881 -4.328 1 86.75 28 GLY B N 1
ATOM 2489 C CA . GLY B 1 28 ? -11.266 -3.332 -4.371 1 86.75 28 GLY B CA 1
ATOM 2490 C C . GLY B 1 28 ? -9.844 -3.855 -4.281 1 86.75 28 GLY B C 1
ATOM 2491 O O . GLY B 1 28 ? -8.891 -3.08 -4.332 1 86.75 28 GLY B O 1
ATOM 2492 N N . TYR B 1 29 ? -9.727 -5.102 -4.152 1 92.12 29 TYR B N 1
ATOM 2493 C CA . TYR B 1 29 ? -8.414 -5.703 -3.973 1 92.12 29 TYR B CA 1
ATOM 2494 C C . TYR B 1 29 ? -8.125 -6.719 -5.07 1 92.12 29 TYR B C 1
ATOM 2496 O O . TYR B 1 29 ? -8.422 -7.906 -4.918 1 92.12 29 TYR B O 1
ATOM 2504 N N . VAL B 1 30 ? -7.602 -6.262 -6.164 1 92.19 30 VAL B N 1
ATOM 2505 C CA . VAL B 1 30 ? -7.109 -7.055 -7.289 1 92.19 30 VAL B CA 1
ATOM 2506 C C . VAL B 1 30 ? -5.766 -6.5 -7.762 1 92.19 30 VAL B C 1
ATOM 2508 O O . VAL B 1 30 ? -5.449 -5.336 -7.52 1 92.19 30 VAL B O 1
ATOM 2511 N N . GLY B 1 31 ? -4.953 -7.301 -8.398 1 94.38 31 GLY B N 1
ATOM 2512 C CA . GLY B 1 31 ? -3.68 -6.828 -8.914 1 94.38 31 GLY B CA 1
ATOM 2513 C C . GLY B 1 31 ? -2.781 -6.242 -7.84 1 94.38 31 GLY B C 1
ATOM 2514 O O . GLY B 1 31 ? -2.619 -6.828 -6.77 1 94.38 31 GLY B O 1
ATOM 2515 N N . ASN B 1 32 ? -2.266 -5.098 -8.102 1 94.88 32 ASN B N 1
ATOM 2516 C CA . ASN B 1 32 ? -1.353 -4.461 -7.16 1 94.88 32 ASN B CA 1
ATOM 2517 C C . ASN B 1 32 ? -2.045 -4.133 -5.84 1 94.88 32 ASN B C 1
ATOM 2519 O O . ASN B 1 32 ? -1.426 -4.191 -4.777 1 94.88 32 ASN B O 1
ATOM 2523 N N . LYS B 1 33 ? -3.318 -3.846 -5.898 1 94.75 33 LYS B N 1
ATOM 2524 C CA . LYS B 1 33 ? -4.062 -3.555 -4.676 1 94.75 33 LYS B CA 1
ATOM 2525 C C . LYS B 1 33 ? -4.07 -4.758 -3.736 1 94.75 33 LYS B C 1
ATOM 2527 O O . LYS B 1 33 ? -4.152 -4.598 -2.516 1 94.75 33 LYS B O 1
ATOM 2532 N N . ALA B 1 34 ? -3.977 -5.922 -4.305 1 96.88 34 ALA B N 1
ATOM 2533 C CA . ALA B 1 34 ? -4.043 -7.148 -3.52 1 96.88 34 ALA B CA 1
ATOM 2534 C C . ALA B 1 34 ? -2.645 -7.656 -3.174 1 96.88 34 ALA B C 1
ATOM 2536 O O . ALA B 1 34 ? -2.477 -8.438 -2.234 1 96.88 34 ALA B O 1
ATOM 2537 N N . ALA B 1 35 ? -1.661 -7.188 -3.861 1 98 35 ALA B N 1
ATOM 2538 C CA . ALA B 1 35 ? -0.341 -7.805 -3.758 1 98 35 ALA B CA 1
ATOM 2539 C C . ALA B 1 35 ? 0.599 -6.949 -2.912 1 98 35 ALA B C 1
ATOM 2541 O O . ALA B 1 35 ? 1.421 -7.477 -2.16 1 98 35 ALA B O 1
ATOM 2542 N N . VAL B 1 36 ? 0.46 -5.641 -2.969 1 97.56 36 VAL B N 1
ATOM 2543 C CA . VAL B 1 36 ? 1.454 -4.727 -2.418 1 97.56 36 VAL B CA 1
ATOM 2544 C C . VAL B 1 36 ? 1.437 -4.801 -0.892 1 97.56 36 VAL B C 1
ATOM 2546 O O . VAL B 1 36 ? 2.475 -5.02 -0.263 1 97.56 36 VAL B O 1
ATOM 2549 N N . PHE B 1 37 ? 0.264 -4.73 -0.299 1 98.25 37 PHE B N 1
ATOM 2550 C CA . PHE B 1 37 ? 0.127 -4.645 1.15 1 98.25 37 PHE B CA 1
ATOM 2551 C C . PHE B 1 37 ? 0.648 -5.91 1.82 1 98.25 37 PHE B C 1
ATOM 2553 O O . PHE B 1 37 ? 1.461 -5.84 2.744 1 98.25 37 PHE B O 1
ATOM 2560 N N . PRO B 1 38 ? 0.285 -7.121 1.385 1 98.62 38 PRO B N 1
ATOM 2561 C CA . PRO B 1 38 ? 0.812 -8.336 2.012 1 98.62 38 PRO B CA 1
ATOM 2562 C C . PRO B 1 38 ? 2.33 -8.445 1.9 1 98.62 38 PRO B C 1
ATOM 2564 O O . PRO B 1 38 ? 2.99 -8.891 2.842 1 98.62 38 PRO B O 1
ATOM 2567 N N . LEU B 1 39 ? 2.887 -8.078 0.785 1 98.31 39 LEU B N 1
ATOM 2568 C CA . LEU B 1 39 ? 4.336 -8.109 0.632 1 98.31 39 LEU B CA 1
ATOM 2569 C C . LEU B 1 39 ? 5.008 -7.137 1.595 1 98.31 39 LEU B C 1
ATOM 2571 O O . LEU B 1 39 ? 6.043 -7.453 2.182 1 98.31 39 LEU B O 1
ATOM 2575 N N . GLN B 1 40 ? 4.391 -5.965 1.728 1 97.75 40 GLN B N 1
ATOM 2576 C CA . GLN B 1 40 ? 4.93 -4.988 2.668 1 97.75 40 GLN B CA 1
ATOM 2577 C C . GLN B 1 40 ? 4.836 -5.5 4.105 1 97.75 40 GLN B C 1
ATOM 2579 O O . GLN B 1 40 ? 5.758 -5.301 4.898 1 97.75 40 GLN B O 1
ATOM 2584 N N . LEU B 1 41 ? 3.75 -6.141 4.434 1 98 41 LEU B N 1
ATOM 2585 C CA . LEU B 1 41 ? 3.607 -6.738 5.758 1 98 41 LEU B CA 1
ATOM 2586 C C . LEU B 1 41 ? 4.719 -7.746 6.023 1 98 41 LEU B C 1
ATOM 2588 O O . LEU B 1 41 ? 5.168 -7.895 7.164 1 98 41 LEU B O 1
ATOM 2592 N N . LEU B 1 42 ? 5.098 -8.422 4.98 1 97.06 42 LEU B N 1
ATOM 2593 C CA . LEU B 1 42 ? 6.133 -9.438 5.109 1 97.06 42 LEU B CA 1
ATOM 2594 C C . LEU B 1 42 ? 7.523 -8.82 5.059 1 97.06 42 LEU B C 1
ATOM 2596 O O . LEU B 1 42 ? 8.531 -9.531 5.105 1 97.06 42 LEU B O 1
ATOM 2600 N N . GLY B 1 43 ? 7.633 -7.5 4.879 1 95.31 43 GLY B N 1
ATOM 2601 C CA . GLY B 1 43 ? 8.891 -6.797 5.082 1 95.31 43 GLY B CA 1
ATOM 2602 C C . GLY B 1 43 ? 9.516 -6.316 3.789 1 95.31 43 GLY B C 1
ATOM 2603 O O . GLY B 1 43 ? 10.641 -5.805 3.793 1 95.31 43 GLY B O 1
ATOM 2604 N N . TYR B 1 44 ? 8.852 -6.387 2.639 1 96.38 44 TYR B N 1
ATOM 2605 C CA . TYR B 1 44 ? 9.422 -6.016 1.35 1 96.38 44 TYR B CA 1
ATOM 2606 C C . TYR B 1 44 ? 9.102 -4.57 1.003 1 96.38 44 TYR B C 1
ATOM 2608 O O . TYR B 1 44 ? 7.977 -4.109 1.228 1 96.38 44 TYR B O 1
ATOM 2616 N N . ASP B 1 45 ? 10.117 -3.867 0.529 1 95.56 45 ASP B N 1
ATOM 2617 C CA . ASP B 1 45 ? 9.805 -2.65 -0.21 1 95.56 45 ASP B CA 1
ATOM 2618 C C . ASP B 1 45 ? 9.195 -2.977 -1.574 1 95.56 45 ASP B C 1
ATOM 2620 O O . ASP B 1 45 ? 9.742 -3.799 -2.316 1 95.56 45 ASP B O 1
ATOM 2624 N N . VAL B 1 46 ? 8.055 -2.375 -1.889 1 96.38 46 VAL B N 1
ATOM 2625 C CA . VAL B 1 46 ? 7.371 -2.715 -3.133 1 96.38 46 VAL B CA 1
ATOM 2626 C C . VAL B 1 46 ? 7.152 -1.454 -3.965 1 96.38 46 VAL B C 1
ATOM 2628 O O . VAL B 1 46 ? 6.656 -0.445 -3.457 1 96.38 46 VAL B O 1
ATOM 2631 N N . ASP B 1 47 ? 7.578 -1.523 -5.168 1 94.38 47 ASP B N 1
ATOM 2632 C CA . ASP B 1 47 ? 7.352 -0.456 -6.141 1 94.38 47 ASP B CA 1
ATOM 2633 C C . ASP B 1 47 ? 6.371 -0.897 -7.223 1 94.38 47 ASP B C 1
ATOM 2635 O O . ASP B 1 47 ? 6.766 -1.536 -8.203 1 94.38 47 ASP B O 1
ATOM 2639 N N . PRO B 1 48 ? 5.117 -0.496 -7.051 1 94 48 PRO B N 1
ATOM 2640 C CA . PRO B 1 48 ? 4.094 -0.937 -8 1 94 48 PRO B CA 1
ATOM 2641 C C . PRO B 1 48 ? 4.059 -0.08 -9.266 1 94 48 PRO B C 1
ATOM 2643 O O . PRO B 1 48 ? 4.238 1.139 -9.195 1 94 48 PRO B O 1
ATOM 2646 N N . ILE B 1 49 ? 3.914 -0.668 -10.375 1 89.62 49 ILE B N 1
ATOM 2647 C CA . ILE B 1 49 ? 3.566 -0.073 -11.656 1 89.62 49 ILE B CA 1
ATOM 2648 C C . ILE B 1 49 ? 2.256 -0.671 -12.164 1 89.62 49 ILE B C 1
ATOM 2650 O O . ILE B 1 49 ? 2.158 -1.883 -12.375 1 89.62 49 ILE B O 1
ATOM 2654 N N . ASN B 1 50 ? 1.305 0.196 -12.336 1 85.44 50 ASN B N 1
ATOM 2655 C CA . ASN B 1 50 ? -0.019 -0.282 -12.727 1 85.44 50 ASN B CA 1
ATOM 2656 C C . ASN B 1 50 ? -0.151 -0.398 -14.242 1 85.44 50 ASN B C 1
ATOM 2658 O O . ASN B 1 50 ? -0.083 0.605 -14.953 1 85.44 50 ASN B O 1
ATOM 2662 N N . SER B 1 51 ? -0.348 -1.564 -14.672 1 78.31 51 SER B N 1
ATOM 2663 C CA . SER B 1 51 ? -0.554 -1.78 -16.109 1 78.31 51 SER B CA 1
ATOM 2664 C C . SER B 1 51 ? -1.877 -1.18 -16.562 1 78.31 51 SER B C 1
ATOM 2666 O O . SER B 1 51 ? -2.021 -0.809 -17.734 1 78.31 51 SER B O 1
ATOM 2668 N N . VAL B 1 52 ? -2.828 -1.165 -15.68 1 67.56 52 VAL B N 1
ATOM 2669 C CA . VAL B 1 52 ? -4.125 -0.548 -15.93 1 67.56 52 VAL B CA 1
ATOM 2670 C C . VAL B 1 52 ? -4.535 0.298 -14.727 1 67.56 52 VAL B C 1
ATOM 2672 O O . VAL B 1 52 ? -4.426 -0.146 -13.578 1 67.56 52 VAL B O 1
ATOM 2675 N N . GLN B 1 53 ? -4.703 1.587 -14.898 1 58.56 53 GLN B N 1
ATOM 2676 C CA . GLN B 1 53 ? -5.375 2.406 -13.891 1 58.56 53 GLN B CA 1
ATOM 2677 C C . GLN B 1 53 ? -6.426 3.312 -14.531 1 58.56 53 GLN B C 1
ATOM 2679 O O . GLN B 1 53 ? -6.117 4.438 -14.938 1 58.56 53 GLN B O 1
ATOM 2684 N N . GLY B 1 54 ? -7.582 2.873 -14.625 1 55.28 54 GLY B N 1
ATOM 2685 C CA . GLY B 1 54 ? -8.523 3.627 -15.438 1 55.28 54 GLY B CA 1
ATOM 2686 C C . GLY B 1 54 ? -8.164 3.639 -16.906 1 55.28 54 GLY B C 1
ATOM 2687 O O . GLY B 1 54 ? -8.961 3.234 -17.75 1 55.28 54 GLY B O 1
ATOM 2688 N N . GLN B 1 55 ? -6.824 4.02 -17.156 1 62.66 55 GLN B N 1
ATOM 2689 C CA . GLN B 1 55 ? -6.27 3.928 -18.5 1 62.66 55 GLN B CA 1
ATOM 2690 C C . GLN B 1 55 ? -5.148 2.896 -18.562 1 62.66 55 GLN B C 1
ATOM 2692 O O . GLN B 1 55 ? -4.406 2.713 -17.594 1 62.66 55 GLN B O 1
ATOM 2697 N N . VAL B 1 56 ? -5.137 2.227 -19.641 1 65.62 56 VAL B N 1
ATOM 2698 C CA . VAL B 1 56 ? -4.129 1.196 -19.875 1 65.62 56 VAL B CA 1
ATOM 2699 C C . VAL B 1 56 ? -2.775 1.849 -20.141 1 65.62 56 VAL B C 1
ATOM 2701 O O . VAL B 1 56 ? -2.67 2.754 -20.969 1 65.62 56 VAL B O 1
ATOM 2704 N N . LEU B 1 57 ? -1.821 1.586 -19.219 1 74.81 57 LEU B N 1
ATOM 2705 C CA . LEU B 1 57 ? -0.444 1.977 -19.5 1 74.81 57 LEU B CA 1
ATOM 2706 C C . LEU B 1 57 ? 0.082 1.266 -20.734 1 74.81 57 LEU B C 1
ATOM 2708 O O . LEU B 1 57 ? -0.084 0.052 -20.875 1 74.81 57 LEU B O 1
ATOM 2712 N N . ASN B 1 58 ? 0.638 1.972 -21.578 1 79.81 58 ASN B N 1
ATOM 2713 C CA . ASN B 1 58 ? 1.162 1.299 -22.75 1 79.81 58 ASN B CA 1
ATOM 2714 C C . ASN B 1 58 ? 2.646 0.977 -22.609 1 79.81 58 ASN B C 1
ATOM 2716 O O . ASN B 1 58 ? 3.275 1.369 -21.625 1 79.81 58 ASN B O 1
ATOM 2720 N N . GLY B 1 59 ? 3.123 0.25 -23.562 1 81.44 59 GLY B N 1
ATOM 2721 C CA . GLY B 1 59 ? 4.5 -0.219 -23.5 1 81.44 59 GLY B CA 1
ATOM 2722 C C . GLY B 1 59 ? 5.512 0.909 -23.484 1 81.44 59 GLY B C 1
ATOM 2723 O O . GLY B 1 59 ? 6.504 0.843 -22.75 1 81.44 59 GLY B O 1
ATOM 2724 N N . GLN B 1 60 ? 5.266 1.974 -24.172 1 83.88 60 GLN B N 1
ATOM 2725 C CA . GLN B 1 60 ? 6.188 3.104 -24.234 1 83.88 60 GLN B CA 1
ATOM 2726 C C . GLN B 1 60 ? 6.254 3.826 -22.891 1 83.88 60 GLN B C 1
ATOM 2728 O O . GLN B 1 60 ? 7.332 4.238 -22.453 1 83.88 60 GLN B O 1
ATOM 2733 N N . GLN B 1 61 ? 5.168 3.928 -22.25 1 83.25 61 GLN B N 1
ATOM 2734 C CA . GLN B 1 61 ? 5.117 4.578 -20.953 1 83.25 61 GLN B CA 1
ATOM 2735 C C . GLN B 1 61 ? 5.898 3.777 -19.906 1 83.25 61 GLN B C 1
ATOM 2737 O O . GLN B 1 61 ? 6.57 4.355 -19.047 1 83.25 61 GLN B O 1
ATOM 2742 N N . LEU B 1 62 ? 5.727 2.484 -20.016 1 86.69 62 LEU B N 1
ATOM 2743 C CA . LEU B 1 62 ? 6.496 1.627 -19.109 1 86.69 62 LEU B CA 1
ATOM 2744 C C . LEU B 1 62 ? 7.992 1.799 -19.359 1 86.69 62 LEU B C 1
ATOM 2746 O O . LEU B 1 62 ? 8.766 1.936 -18.406 1 86.69 62 LEU B O 1
ATOM 2750 N N . CYS B 1 63 ? 8.367 1.861 -20.578 1 88.31 63 CYS B N 1
ATOM 2751 C CA . CYS B 1 63 ? 9.766 2.055 -20.922 1 88.31 63 CYS B CA 1
ATOM 2752 C C . CYS B 1 63 ? 10.289 3.379 -20.375 1 88.31 63 CYS B C 1
ATOM 2754 O O . CYS B 1 63 ? 11.398 3.445 -19.859 1 88.31 63 CYS B O 1
ATOM 2756 N N . ASP B 1 64 ? 9.484 4.375 -20.5 1 87.75 64 ASP B N 1
ATOM 2757 C CA . ASP B 1 64 ? 9.875 5.695 -20.016 1 87.75 64 ASP B CA 1
ATOM 2758 C C . ASP B 1 64 ? 10.102 5.672 -18.5 1 87.75 64 ASP B C 1
ATOM 2760 O O . ASP B 1 64 ? 11.031 6.297 -18 1 87.75 64 ASP B O 1
ATOM 2764 N N . LEU B 1 65 ? 9.25 4.973 -17.891 1 86.31 65 LEU B N 1
ATOM 2765 C CA . LEU B 1 65 ? 9.367 4.867 -16.438 1 86.31 65 LEU B CA 1
ATOM 2766 C C . LEU B 1 65 ? 10.648 4.141 -16.062 1 86.31 65 LEU B C 1
ATOM 2768 O O . LEU B 1 65 ? 11.367 4.578 -15.156 1 86.31 65 LEU B O 1
ATOM 2772 N N . ILE B 1 66 ? 10.945 3.127 -16.75 1 89.31 66 ILE B N 1
ATOM 2773 C CA . ILE B 1 66 ? 12.125 2.318 -16.453 1 89.31 66 ILE B CA 1
ATOM 2774 C C . ILE B 1 66 ? 13.391 3.119 -16.766 1 89.31 66 ILE B C 1
ATOM 2776 O O . ILE B 1 66 ? 14.359 3.082 -16 1 89.31 66 ILE B O 1
ATOM 2780 N N . GLU B 1 67 ? 13.312 3.82 -17.812 1 90.06 67 GLU B N 1
ATOM 2781 C CA . GLU B 1 67 ? 14.445 4.68 -18.172 1 90.06 67 GLU B CA 1
ATOM 2782 C C . GLU B 1 67 ? 14.664 5.758 -17.125 1 90.06 67 GLU B C 1
ATOM 2784 O O . GLU B 1 67 ? 15.805 6.109 -16.812 1 90.06 67 GLU B O 1
ATOM 2789 N N . GLY B 1 68 ? 13.586 6.258 -16.641 1 86.5 68 GLY B N 1
ATOM 2790 C CA . GLY B 1 68 ? 13.703 7.219 -15.562 1 86.5 68 GLY B CA 1
ATOM 2791 C C . GLY B 1 68 ? 14.352 6.645 -14.32 1 86.5 68 GLY B C 1
ATOM 2792 O O . GLY B 1 68 ? 15.195 7.297 -13.695 1 86.5 68 GLY B O 1
ATOM 2793 N N . LEU B 1 69 ? 13.953 5.461 -13.977 1 87.31 69 LEU B N 1
ATOM 2794 C CA . LEU B 1 69 ? 14.562 4.781 -12.844 1 87.31 69 LEU B CA 1
ATOM 2795 C C . LEU B 1 69 ? 16.047 4.523 -13.094 1 87.31 69 LEU B C 1
ATOM 2797 O O . LEU B 1 69 ? 16.875 4.75 -12.211 1 87.31 69 LEU B O 1
ATOM 2801 N N . ALA B 1 70 ? 16.344 4.109 -14.289 1 89.19 70 ALA B N 1
ATOM 2802 C CA . ALA B 1 70 ? 17.719 3.818 -14.672 1 89.19 70 ALA B CA 1
ATOM 2803 C C . ALA B 1 70 ? 18.594 5.07 -14.586 1 89.19 70 ALA B C 1
ATOM 2805 O O . ALA B 1 70 ? 19.734 5.016 -14.094 1 89.19 70 ALA B O 1
ATOM 2806 N N . ALA B 1 71 ? 18.078 6.164 -15.047 1 88.94 71 ALA B N 1
ATOM 2807 C CA . ALA B 1 71 ? 18.797 7.434 -15.062 1 88.94 71 ALA B CA 1
ATOM 2808 C C . ALA B 1 71 ? 19.125 7.887 -13.641 1 88.94 71 ALA B C 1
ATOM 2810 O O . ALA B 1 71 ? 20.094 8.633 -13.438 1 88.94 71 ALA B O 1
ATOM 2811 N N . ASN B 1 72 ? 18.391 7.391 -12.711 1 86.12 72 ASN B N 1
ATOM 2812 C CA . ASN B 1 72 ? 18.609 7.777 -11.32 1 86.12 72 ASN B CA 1
ATOM 2813 C C . ASN B 1 72 ? 19.25 6.652 -10.516 1 86.12 72 ASN B C 1
ATOM 2815 O O . ASN B 1 72 ? 19.25 6.684 -9.281 1 86.12 72 ASN B O 1
ATOM 2819 N N . ASP B 1 73 ? 19.719 5.574 -11.195 1 86.5 73 ASP B N 1
ATOM 2820 C CA . ASP B 1 73 ? 20.375 4.422 -10.594 1 86.5 73 ASP B CA 1
ATOM 2821 C C . ASP B 1 73 ? 19.469 3.713 -9.602 1 86.5 73 ASP B C 1
ATOM 2823 O O . ASP B 1 73 ? 19.891 3.365 -8.492 1 86.5 73 ASP B O 1
ATOM 2827 N N . LEU B 1 74 ? 18.203 3.602 -9.992 1 87.75 74 LEU B N 1
ATOM 2828 C CA . LEU B 1 74 ? 17.188 3.01 -9.125 1 87.75 74 LEU B CA 1
ATOM 2829 C C . LEU B 1 74 ? 16.656 1.715 -9.727 1 87.75 74 LEU B C 1
ATOM 2831 O O . LEU B 1 74 ? 15.477 1.381 -9.539 1 87.75 74 LEU B O 1
ATOM 2835 N N . LEU B 1 75 ? 17.469 0.95 -10.398 1 90.69 75 LEU B N 1
ATOM 2836 C CA . LEU B 1 75 ? 16.969 -0.229 -11.094 1 90.69 75 LEU B CA 1
ATOM 2837 C C . LEU B 1 75 ? 17.297 -1.501 -10.32 1 90.69 75 LEU B C 1
ATOM 2839 O O . LEU B 1 75 ? 16.969 -2.605 -10.758 1 90.69 75 LEU B O 1
ATOM 2843 N N . TYR B 1 76 ? 17.922 -1.378 -9.219 1 91.19 76 TYR B N 1
ATOM 2844 C CA . TYR B 1 76 ? 18.234 -2.598 -8.492 1 91.19 76 TYR B CA 1
ATOM 2845 C C . TYR B 1 76 ? 17.016 -3.154 -7.785 1 91.19 76 TYR B C 1
ATOM 2847 O O . TYR B 1 76 ? 16.453 -2.51 -6.891 1 91.19 76 TYR B O 1
ATOM 2855 N N . TYR B 1 77 ? 16.578 -4.258 -8.18 1 94.81 77 TYR B N 1
ATOM 2856 C CA . TYR B 1 77 ? 15.477 -5.023 -7.594 1 94.81 77 TYR B CA 1
ATOM 2857 C C . TYR B 1 77 ? 15.898 -6.465 -7.328 1 94.81 77 TYR B C 1
ATOM 2859 O O . TYR B 1 77 ? 16.656 -7.047 -8.102 1 94.81 77 TYR B O 1
ATOM 2867 N N . THR B 1 78 ? 15.398 -6.965 -6.223 1 95.88 78 THR B N 1
ATOM 2868 C CA . THR B 1 78 ? 15.633 -8.375 -5.934 1 95.88 78 THR B CA 1
ATOM 2869 C C . THR B 1 78 ? 14.555 -9.25 -6.574 1 95.88 78 THR B C 1
ATOM 2871 O O . THR B 1 78 ? 14.805 -10.414 -6.891 1 95.88 78 THR B O 1
ATOM 2874 N N . HIS B 1 79 ? 13.352 -8.703 -6.75 1 97.19 79 HIS B N 1
ATOM 2875 C CA . HIS B 1 79 ? 12.234 -9.461 -7.293 1 97.19 79 HIS B CA 1
ATOM 2876 C C . HIS B 1 79 ? 11.461 -8.641 -8.32 1 97.19 79 HIS B C 1
ATOM 2878 O O . HIS B 1 79 ? 11.367 -7.422 -8.203 1 97.19 79 HIS B O 1
ATOM 2884 N N . LEU B 1 80 ? 10.953 -9.297 -9.305 1 98.25 80 LEU B N 1
ATOM 2885 C CA . LEU B 1 80 ? 9.938 -8.797 -10.219 1 98.25 80 LEU B CA 1
ATOM 2886 C C . LEU B 1 80 ? 8.672 -9.641 -10.141 1 98.25 80 LEU B C 1
ATOM 2888 O O . LEU B 1 80 ? 8.734 -10.867 -10.242 1 98.25 80 LEU B O 1
ATOM 2892 N N . LEU B 1 81 ? 7.582 -9.016 -9.836 1 98.62 81 LEU B N 1
ATOM 2893 C CA . LEU B 1 81 ? 6.277 -9.664 -9.805 1 98.62 81 LEU B CA 1
ATOM 2894 C C . LEU B 1 81 ? 5.395 -9.172 -10.945 1 98.62 81 LEU B C 1
ATOM 2896 O O . LEU B 1 81 ? 5.223 -7.961 -11.117 1 98.62 81 LEU B O 1
ATOM 2900 N N . THR B 1 82 ? 4.863 -10.062 -11.766 1 97.88 82 THR B N 1
ATOM 2901 C CA . THR B 1 82 ? 3.928 -9.672 -12.82 1 97.88 82 THR B CA 1
ATOM 2902 C C . THR B 1 82 ? 2.609 -10.43 -12.672 1 97.88 82 THR B C 1
ATOM 2904 O O . THR B 1 82 ? 2.598 -11.586 -12.258 1 97.88 82 THR B O 1
ATOM 2907 N N . GLY B 1 83 ? 1.534 -9.758 -12.945 1 95.81 83 GLY B N 1
ATOM 2908 C CA . GLY B 1 83 ? 0.19 -10.312 -12.992 1 95.81 83 GLY B CA 1
ATOM 2909 C C . GLY B 1 83 ? -0.517 -10.055 -14.312 1 95.81 83 GLY B C 1
ATOM 2910 O O . GLY B 1 83 ? 0.041 -10.305 -15.383 1 95.81 83 GLY B O 1
ATOM 2911 N N . TYR B 1 84 ? -1.666 -9.547 -14.289 1 92.38 84 TYR B N 1
ATOM 2912 C CA . TYR B 1 84 ? -2.482 -9.359 -15.484 1 92.38 84 TYR B CA 1
ATOM 2913 C C . TYR B 1 84 ? -1.835 -8.367 -16.438 1 92.38 84 TYR B C 1
ATOM 2915 O O . TYR B 1 84 ? -1.56 -7.227 -16.062 1 92.38 84 TYR B O 1
ATOM 2923 N N . ILE B 1 85 ? -1.633 -8.812 -17.578 1 89.25 85 ILE B N 1
ATOM 2924 C CA . ILE B 1 85 ? -1.174 -8.031 -18.719 1 89.25 85 ILE B CA 1
ATOM 2925 C C . ILE B 1 85 ? -2.057 -8.328 -19.938 1 89.25 85 ILE B C 1
ATOM 2927 O O . ILE B 1 85 ? -2.15 -9.469 -20.375 1 89.25 85 ILE B O 1
ATOM 2931 N N . GLY B 1 86 ? -2.639 -7.301 -20.516 1 85.75 86 GLY B N 1
ATOM 2932 C CA . GLY B 1 86 ? -3.721 -7.52 -21.469 1 85.75 86 GLY B CA 1
ATOM 2933 C C . GLY B 1 86 ? -3.285 -7.379 -22.922 1 85.75 86 GLY B C 1
ATOM 2934 O O . GLY B 1 86 ? -4.105 -7.488 -23.828 1 85.75 86 GLY B O 1
ATOM 2935 N N . SER B 1 87 ? -2.002 -7.082 -23.172 1 86.38 87 SER B N 1
ATOM 2936 C CA . SER B 1 87 ? -1.595 -6.922 -24.562 1 86.38 87 SER B CA 1
ATOM 2937 C C . SER B 1 87 ? -0.202 -7.496 -24.797 1 86.38 87 SER B C 1
ATOM 2939 O O . SER B 1 87 ? 0.646 -7.473 -23.906 1 86.38 87 SER B O 1
ATOM 2941 N N . VAL B 1 88 ? -0.049 -7.918 -26.016 1 88.5 88 VAL B N 1
ATOM 2942 C CA . VAL B 1 88 ? 1.214 -8.523 -26.422 1 88.5 88 VAL B CA 1
ATOM 2943 C C . VAL B 1 88 ? 2.328 -7.48 -26.375 1 88.5 88 VAL B C 1
ATOM 2945 O O . VAL B 1 88 ? 3.434 -7.77 -25.906 1 88.5 88 VAL B O 1
ATOM 2948 N N . SER B 1 89 ? 2.037 -6.324 -26.812 1 87.19 89 SER B N 1
ATOM 2949 C CA . SER B 1 89 ? 3.035 -5.262 -26.844 1 87.19 89 SER B CA 1
ATOM 2950 C C . SER B 1 89 ? 3.539 -4.93 -25.438 1 87.19 89 SER B C 1
ATOM 2952 O O . SER B 1 89 ? 4.738 -4.719 -25.234 1 87.19 89 SER B O 1
ATOM 2954 N N . PHE B 1 90 ? 2.66 -4.891 -24.5 1 89.75 90 PHE B N 1
ATOM 2955 C CA . PHE B 1 90 ? 3.051 -4.609 -23.125 1 89.75 90 PHE B CA 1
ATOM 2956 C C . PHE B 1 90 ? 3.871 -5.758 -22.547 1 89.75 90 PHE B C 1
ATOM 2958 O O . PHE B 1 90 ? 4.859 -5.535 -21.844 1 89.75 90 PHE B O 1
ATOM 2965 N N . LEU B 1 91 ? 3.43 -6.926 -22.859 1 91.81 91 LEU B N 1
ATOM 2966 C CA . LEU B 1 91 ? 4.152 -8.102 -22.391 1 91.81 91 LEU B CA 1
ATOM 2967 C C . LEU B 1 91 ? 5.574 -8.125 -22.938 1 91.81 91 LEU B C 1
ATOM 2969 O O . LEU B 1 91 ? 6.52 -8.469 -22.219 1 91.81 91 LEU B O 1
ATOM 2973 N N . ASP B 1 92 ? 5.734 -7.746 -24.125 1 92.75 92 ASP B N 1
ATOM 2974 C CA . ASP B 1 92 ? 7.059 -7.652 -24.734 1 92.75 92 ASP B CA 1
ATOM 2975 C C . ASP B 1 92 ? 7.926 -6.629 -24 1 92.75 92 ASP B C 1
ATOM 2977 O O . ASP B 1 92 ? 9.125 -6.848 -23.828 1 92.75 92 ASP B O 1
ATOM 2981 N N . THR B 1 93 ? 7.348 -5.57 -23.656 1 92.81 93 THR B N 1
ATOM 2982 C CA . THR B 1 93 ? 8.07 -4.543 -22.922 1 92.81 93 THR B CA 1
ATOM 2983 C C . THR B 1 93 ? 8.484 -5.062 -21.547 1 92.81 93 THR B C 1
ATOM 2985 O O . THR B 1 93 ? 9.578 -4.746 -21.062 1 92.81 93 THR B O 1
ATOM 2988 N N . VAL B 1 94 ? 7.625 -5.793 -20.938 1 94.94 94 VAL B N 1
ATOM 2989 C CA . VAL B 1 94 ? 7.945 -6.387 -19.641 1 94.94 94 VAL B CA 1
ATOM 2990 C C . VAL B 1 94 ? 9.18 -7.277 -19.766 1 94.94 94 VAL B C 1
ATOM 2992 O O . VAL B 1 94 ? 10.039 -7.293 -18.891 1 94.94 94 VAL B O 1
ATOM 2995 N N . LEU B 1 95 ? 9.258 -8.008 -20.844 1 96.19 95 LEU B N 1
ATOM 2996 C CA . LEU B 1 95 ? 10.406 -8.875 -21.078 1 96.19 95 LEU B CA 1
ATOM 2997 C C . LEU B 1 95 ? 11.688 -8.055 -21.203 1 96.19 95 LEU B C 1
ATOM 2999 O O . LEU B 1 95 ? 12.75 -8.477 -20.734 1 96.19 95 LEU B O 1
ATOM 3003 N N . GLN B 1 96 ? 11.578 -6.922 -21.781 1 95.56 96 GLN B N 1
ATOM 3004 C CA . GLN B 1 96 ? 12.719 -6.016 -21.844 1 95.56 96 GLN B CA 1
ATOM 3005 C C . GLN B 1 96 ? 13.109 -5.523 -20.453 1 95.56 96 GLN B C 1
ATOM 3007 O O . GLN B 1 96 ? 14.297 -5.367 -20.156 1 95.56 96 GLN B O 1
ATOM 3012 N N . VAL B 1 97 ? 12.117 -5.266 -19.672 1 95.56 97 VAL B N 1
ATOM 3013 C CA . VAL B 1 97 ? 12.352 -4.832 -18.297 1 95.56 97 VAL B CA 1
ATOM 3014 C C . VAL B 1 97 ? 13.086 -5.93 -17.531 1 95.56 97 VAL B C 1
ATOM 3016 O O . VAL B 1 97 ? 14.016 -5.652 -16.781 1 95.56 97 VAL B O 1
ATOM 3019 N N . VAL B 1 98 ? 12.703 -7.184 -17.719 1 97.44 98 VAL B N 1
ATOM 3020 C CA . VAL B 1 98 ? 13.352 -8.312 -17.078 1 97.44 98 VAL B CA 1
ATOM 3021 C C . VAL B 1 98 ? 14.844 -8.32 -17.422 1 97.44 98 VAL B C 1
ATOM 3023 O O . VAL B 1 98 ? 15.688 -8.445 -16.531 1 97.44 98 VAL B O 1
ATOM 3026 N N . ASP B 1 99 ? 15.117 -8.164 -18.656 1 96.69 99 ASP B N 1
ATOM 3027 C CA . ASP B 1 99 ? 16.5 -8.156 -19.125 1 96.69 99 ASP B CA 1
ATOM 3028 C C . ASP B 1 99 ? 17.297 -7.023 -18.484 1 96.69 99 ASP B C 1
ATOM 3030 O O . ASP B 1 99 ? 18.422 -7.227 -18.016 1 96.69 99 ASP B O 1
ATOM 3034 N N . ARG B 1 100 ? 16.719 -5.902 -18.453 1 95.56 100 ARG B N 1
ATOM 3035 C CA . ARG B 1 100 ? 17.375 -4.73 -17.891 1 95.56 100 ARG B CA 1
ATOM 3036 C C . ARG B 1 100 ? 17.656 -4.922 -16.406 1 95.56 100 ARG B C 1
ATOM 3038 O O . ARG B 1 100 ? 18.734 -4.59 -15.914 1 95.56 100 ARG B O 1
ATOM 3045 N N . LEU B 1 101 ? 16.641 -5.383 -15.727 1 96.5 101 LEU B N 1
ATOM 3046 C CA . LEU B 1 101 ? 16.797 -5.602 -14.297 1 96.5 101 LEU B CA 1
ATOM 3047 C C . LEU B 1 101 ? 17.891 -6.629 -14.023 1 96.5 101 LEU B C 1
ATOM 3049 O O . LEU B 1 101 ? 18.656 -6.488 -13.07 1 96.5 101 LEU B O 1
ATOM 3053 N N . ARG B 1 102 ? 18.031 -7.656 -14.852 1 96.88 102 ARG B N 1
ATOM 3054 C CA . ARG B 1 102 ? 19 -8.727 -14.656 1 96.88 102 ARG B CA 1
ATOM 3055 C C . ARG B 1 102 ? 20.422 -8.258 -14.984 1 96.88 102 ARG B C 1
ATOM 3057 O O . ARG B 1 102 ? 21.391 -8.812 -14.477 1 96.88 102 ARG B O 1
ATOM 3064 N N . THR B 1 103 ? 20.516 -7.258 -15.836 1 95.5 103 THR B N 1
ATOM 3065 C CA . THR B 1 103 ? 21.828 -6.668 -16.078 1 95.5 103 THR B CA 1
ATOM 3066 C C . THR B 1 103 ? 22.359 -6.016 -14.805 1 95.5 103 THR B C 1
ATOM 3068 O O . THR B 1 103 ? 23.578 -6.016 -14.562 1 95.5 103 THR B O 1
ATOM 3071 N N . VAL B 1 104 ? 21.484 -5.512 -14 1 93.69 104 VAL B N 1
ATOM 3072 C CA . VAL B 1 104 ? 21.859 -4.852 -12.758 1 93.69 104 VAL B CA 1
ATOM 3073 C C . VAL B 1 104 ? 21.984 -5.887 -11.641 1 93.69 104 VAL B C 1
ATOM 3075 O O . VAL B 1 104 ? 22.953 -5.863 -10.875 1 93.69 104 VAL B O 1
ATOM 3078 N N . ASN B 1 105 ? 21.047 -6.785 -11.562 1 94.94 105 ASN B N 1
ATOM 3079 C CA . ASN B 1 105 ? 21.062 -7.875 -10.594 1 94.94 105 ASN B CA 1
ATOM 3080 C C . ASN B 1 105 ? 20.797 -9.219 -11.258 1 94.94 105 ASN B C 1
ATOM 3082 O O . ASN B 1 105 ? 19.656 -9.656 -11.359 1 94.94 105 ASN B O 1
ATOM 3086 N N . PRO B 1 106 ? 21.797 -9.984 -11.602 1 95.88 106 PRO B N 1
ATOM 3087 C CA . PRO B 1 106 ? 21.641 -11.281 -12.258 1 95.88 106 PRO B CA 1
ATOM 3088 C C . PRO B 1 106 ? 20.859 -12.281 -11.398 1 95.88 106 PRO B C 1
ATOM 3090 O O . PRO B 1 106 ? 20.328 -13.266 -11.914 1 95.88 106 PRO B O 1
ATOM 3093 N N . GLY B 1 107 ? 20.781 -12.039 -10.094 1 94.25 107 GLY B N 1
ATOM 3094 C CA . GLY B 1 107 ? 20.062 -12.93 -9.188 1 94.25 107 GLY B CA 1
ATOM 3095 C C . GLY B 1 107 ? 18.594 -12.586 -9.039 1 94.25 107 GLY B C 1
ATOM 3096 O O . GLY B 1 107 ? 17.922 -13.086 -8.141 1 94.25 107 GLY B O 1
ATOM 3097 N N . LEU B 1 108 ? 18.094 -11.781 -9.938 1 96.75 108 LEU B N 1
ATOM 3098 C CA . LEU B 1 108 ? 16.688 -11.359 -9.898 1 96.75 108 LEU B CA 1
ATOM 3099 C C . LEU B 1 108 ? 15.758 -12.562 -9.914 1 96.75 108 LEU B C 1
ATOM 3101 O O . LEU B 1 108 ? 15.898 -13.445 -10.766 1 96.75 108 LEU B O 1
ATOM 3105 N N . VAL B 1 109 ? 14.875 -12.617 -8.977 1 97.25 109 VAL B N 1
ATOM 3106 C CA . VAL B 1 109 ? 13.828 -13.633 -8.961 1 97.25 109 VAL B CA 1
ATOM 3107 C C . VAL B 1 109 ? 12.57 -13.086 -9.641 1 97.25 109 VAL B C 1
ATOM 3109 O O . VAL B 1 109 ? 11.922 -12.18 -9.117 1 97.25 109 VAL B O 1
ATOM 3112 N N . TYR B 1 110 ? 12.227 -13.602 -10.781 1 98.62 110 TYR B N 1
ATOM 3113 C CA . TYR B 1 110 ? 11.039 -13.188 -11.516 1 98.62 110 TYR B CA 1
ATOM 3114 C C . TYR B 1 110 ? 9.875 -14.133 -11.234 1 98.62 110 TYR B C 1
ATOM 3116 O O . TYR B 1 110 ? 9.875 -15.281 -11.688 1 98.62 110 TYR B O 1
ATOM 3124 N N . VAL B 1 111 ? 8.898 -13.68 -10.5 1 98.75 111 VAL B N 1
ATOM 3125 C CA . VAL B 1 111 ? 7.68 -14.422 -10.188 1 98.75 111 VAL B CA 1
ATOM 3126 C C . VAL B 1 111 ? 6.57 -14.016 -11.156 1 98.75 111 VAL B C 1
ATOM 3128 O O . VAL B 1 111 ? 6.148 -12.852 -11.18 1 98.75 111 VAL B O 1
ATOM 3131 N N . CYS B 1 112 ? 6.035 -14.977 -11.898 1 98.5 112 CYS B N 1
ATOM 3132 C CA . CYS B 1 112 ? 5.043 -14.711 -12.93 1 98.5 112 CYS B CA 1
ATOM 3133 C C . CYS B 1 112 ? 3.713 -15.375 -12.594 1 98.5 112 CYS B C 1
ATOM 3135 O O . CYS B 1 112 ? 3.631 -16.594 -12.5 1 98.5 112 CYS B O 1
ATOM 3137 N N . ASP B 1 113 ? 2.729 -14.602 -12.328 1 97.94 113 ASP B N 1
ATOM 3138 C CA . ASP B 1 113 ? 1.338 -15.039 -12.359 1 97.94 113 ASP B CA 1
ATOM 3139 C C . ASP B 1 113 ? 0.745 -14.891 -13.758 1 97.94 113 ASP B C 1
ATOM 3141 O O . ASP B 1 113 ? 0.412 -13.781 -14.18 1 97.94 113 ASP B O 1
ATOM 3145 N N . PRO B 1 114 ? 0.65 -15.961 -14.484 1 97 114 PRO B N 1
ATOM 3146 C CA . PRO B 1 114 ? 0.155 -15.867 -15.859 1 97 114 PRO B CA 1
ATOM 3147 C C . PRO B 1 114 ? -1.36 -15.688 -15.93 1 97 114 PRO B C 1
ATOM 3149 O O . PRO B 1 114 ? -2.064 -16.562 -16.453 1 97 114 PRO B O 1
ATOM 3152 N N . VAL B 1 115 ? -1.811 -14.586 -15.5 1 94.81 115 VAL B N 1
ATOM 3153 C CA . VAL B 1 115 ? -3.242 -14.32 -15.43 1 94.81 115 VAL B CA 1
ATOM 3154 C C . VAL B 1 115 ? -3.836 -14.297 -16.828 1 94.81 115 VAL B C 1
ATOM 3156 O O . VAL B 1 115 ? -3.887 -13.242 -17.469 1 94.81 115 VAL B O 1
ATOM 3159 N N . MET B 1 116 ? -4.422 -15.406 -17.234 1 94.56 116 MET B N 1
ATOM 3160 C CA . MET B 1 116 ? -4.945 -15.516 -18.594 1 94.56 116 MET B CA 1
ATOM 3161 C C . MET B 1 116 ? -6.406 -15.953 -18.578 1 94.56 116 MET B C 1
ATOM 3163 O O . MET B 1 116 ? -7.129 -15.766 -19.547 1 94.56 116 MET B O 1
ATOM 3167 N N . GLY B 1 117 ? -6.809 -16.625 -17.578 1 91.5 117 GLY B N 1
ATOM 3168 C CA . GLY B 1 117 ? -8.18 -17.125 -17.516 1 91.5 117 GLY B CA 1
ATOM 3169 C C . GLY B 1 117 ? -8.422 -18.047 -16.344 1 91.5 117 GLY B C 1
ATOM 3170 O O . GLY B 1 117 ? -7.5 -18.344 -15.57 1 91.5 117 GLY B O 1
ATOM 3171 N N . ASP B 1 118 ? -9.695 -18.344 -16.203 1 87.88 118 ASP B N 1
ATOM 3172 C CA . ASP B 1 118 ? -10.148 -19.234 -15.133 1 87.88 118 ASP B CA 1
ATOM 3173 C C . ASP B 1 118 ? -11.438 -19.938 -15.516 1 87.88 118 ASP B C 1
ATOM 3175 O O . ASP B 1 118 ? -12.234 -19.422 -16.312 1 87.88 118 ASP B O 1
ATOM 3179 N N . GLU B 1 119 ? -11.578 -21.156 -15.07 1 86.31 119 GLU B N 1
ATOM 3180 C CA . GLU B 1 119 ? -12.805 -21.938 -15.234 1 86.31 119 GLU B CA 1
ATOM 3181 C C . GLU B 1 119 ? -13.211 -22.016 -16.703 1 86.31 119 GLU B C 1
ATOM 3183 O O . GLU B 1 119 ? -14.352 -21.734 -17.047 1 86.31 119 GLU B O 1
ATOM 3188 N N . GLY B 1 120 ? -12.266 -22.203 -17.516 1 86.81 120 GLY B N 1
ATOM 3189 C CA . GLY B 1 120 ? -12.516 -22.484 -18.922 1 86.81 120 GLY B CA 1
ATOM 3190 C C . GLY B 1 120 ? -12.656 -21.219 -19.766 1 86.81 120 GLY B C 1
ATOM 3191 O O . GLY B 1 120 ? -12.898 -21.297 -20.969 1 86.81 120 GLY B O 1
ATOM 3192 N N . LYS B 1 121 ? -12.5 -20.109 -19.156 1 90.44 121 LYS B N 1
ATOM 3193 C CA . LYS B 1 121 ? -12.688 -18.844 -19.891 1 90.44 121 LYS B CA 1
ATOM 3194 C C . LYS B 1 121 ? -11.398 -18.031 -19.906 1 90.44 121 LYS B C 1
ATOM 3196 O O . LYS B 1 121 ? -10.781 -17.812 -18.875 1 90.44 121 LYS B O 1
ATOM 3201 N N . LEU B 1 122 ? -11.117 -17.562 -21.094 1 91 122 LEU B N 1
ATOM 3202 C CA . LEU B 1 122 ? -9.945 -16.703 -21.281 1 91 122 LEU B CA 1
ATOM 3203 C C . LEU B 1 122 ? -10.297 -15.242 -21.016 1 91 122 LEU B C 1
ATOM 3205 O O . LEU B 1 122 ? -11.359 -14.773 -21.422 1 91 122 LEU B O 1
ATOM 3209 N N . TYR B 1 123 ? -9.383 -14.5 -20.266 1 86.62 123 TYR B N 1
ATOM 3210 C CA . TYR B 1 123 ? -9.523 -13.07 -20 1 86.62 123 TYR B CA 1
ATOM 3211 C C . TYR B 1 123 ? -8.742 -12.25 -21.016 1 86.62 123 TYR B C 1
ATOM 3213 O O . TYR B 1 123 ? -8.891 -11.031 -21.094 1 86.62 123 TYR B O 1
ATOM 3221 N N . VAL B 1 124 ? -7.859 -12.922 -21.766 1 89.38 124 VAL B N 1
ATOM 3222 C CA . VAL B 1 124 ? -6.914 -12.242 -22.656 1 89.38 124 VAL B CA 1
ATOM 3223 C C . VAL B 1 124 ? -7.051 -12.789 -24.062 1 89.38 124 VAL B C 1
ATOM 3225 O O . VAL B 1 124 ? -7.637 -13.852 -24.281 1 89.38 124 VAL B O 1
ATOM 3228 N N . PRO B 1 125 ? -6.504 -12.07 -25 1 88.81 125 PRO B N 1
ATOM 3229 C CA . PRO B 1 125 ? -6.465 -12.625 -26.359 1 88.81 125 PRO B CA 1
ATOM 3230 C C . PRO B 1 125 ? -5.68 -13.93 -26.438 1 88.81 125 PRO B C 1
ATOM 3232 O O . PRO B 1 125 ? -4.645 -14.078 -25.781 1 88.81 125 PRO B O 1
ATOM 3235 N N . PRO B 1 126 ? -6.176 -14.805 -27.266 1 90.06 126 PRO B N 1
ATOM 3236 C CA . PRO B 1 126 ? -5.539 -16.125 -27.359 1 90.06 126 PRO B CA 1
ATOM 3237 C C . PRO B 1 126 ? -4.07 -16.047 -27.766 1 90.06 126 PRO B C 1
ATOM 3239 O O . PRO B 1 126 ? -3.271 -16.891 -27.359 1 90.06 126 PRO B O 1
ATOM 3242 N N . ASP B 1 127 ? -3.734 -15.039 -28.516 1 90.69 127 ASP B N 1
ATOM 3243 C CA . ASP B 1 127 ? -2.363 -14.883 -29 1 90.69 127 ASP B CA 1
ATOM 3244 C C . ASP B 1 127 ? -1.393 -14.711 -27.828 1 90.69 127 ASP B C 1
ATOM 3246 O O . ASP B 1 127 ? -0.201 -15 -27.953 1 90.69 127 ASP B O 1
ATOM 3250 N N . LEU B 1 128 ? -1.842 -14.258 -26.703 1 92.5 128 LEU B N 1
ATOM 3251 C CA . LEU B 1 128 ? -0.995 -14.031 -25.547 1 92.5 128 LEU B CA 1
ATOM 3252 C C . LEU B 1 128 ? -0.509 -15.352 -24.953 1 92.5 128 LEU B C 1
ATOM 3254 O O . LEU B 1 128 ? 0.556 -15.414 -24.344 1 92.5 128 LEU B O 1
ATOM 3258 N N . VAL B 1 129 ? -1.261 -16.422 -25.188 1 93.81 129 VAL B N 1
ATOM 3259 C CA . VAL B 1 129 ? -0.924 -17.719 -24.625 1 93.81 129 VAL B CA 1
ATOM 3260 C C . VAL B 1 129 ? 0.411 -18.203 -25.188 1 93.81 129 VAL B C 1
ATOM 3262 O O . VAL B 1 129 ? 1.272 -18.672 -24.453 1 93.81 129 VAL B O 1
ATOM 3265 N N . SER B 1 130 ? 0.544 -18.031 -26.469 1 94.19 130 SER B N 1
ATOM 3266 C CA . SER B 1 130 ? 1.781 -18.453 -27.109 1 94.19 130 SER B CA 1
ATOM 3267 C C . SER B 1 130 ? 2.969 -17.625 -26.641 1 94.19 130 SER B C 1
ATOM 3269 O O . SER B 1 130 ? 4.078 -18.141 -26.484 1 94.19 130 SER B O 1
ATOM 3271 N N . VAL B 1 131 ? 2.76 -16.359 -26.406 1 94.69 131 VAL B N 1
ATOM 3272 C CA . VAL B 1 131 ? 3.828 -15.492 -25.938 1 94.69 131 VAL B CA 1
ATOM 3273 C C . VAL B 1 131 ? 4.254 -15.914 -24.531 1 94.69 131 VAL B C 1
ATOM 3275 O O . VAL B 1 131 ? 5.449 -15.969 -24.234 1 94.69 131 VAL B O 1
ATOM 3278 N N . TYR B 1 132 ? 3.295 -16.219 -23.719 1 96.44 132 TYR B N 1
ATOM 3279 C CA . TYR B 1 132 ? 3.623 -16.703 -22.391 1 96.44 132 TYR B CA 1
ATOM 3280 C C . TYR B 1 132 ? 4.449 -17.984 -22.469 1 96.44 132 TYR B C 1
ATOM 3282 O O . TYR B 1 132 ? 5.492 -18.094 -21.812 1 96.44 132 TYR B O 1
ATOM 3290 N N . ARG B 1 133 ? 4.016 -18.859 -23.281 1 95.44 133 ARG B N 1
ATOM 3291 C CA . ARG B 1 133 ? 4.641 -20.172 -23.391 1 95.44 133 ARG B CA 1
ATOM 3292 C C . ARG B 1 133 ? 6.062 -20.062 -23.938 1 95.44 133 ARG B C 1
ATOM 3294 O O . ARG B 1 133 ? 6.984 -20.688 -23.406 1 95.44 133 ARG B O 1
ATOM 3301 N N . GLU B 1 134 ? 6.266 -19.219 -24.859 1 95.81 134 GLU B N 1
ATOM 3302 C CA . GLU B 1 134 ? 7.504 -19.234 -25.641 1 95.81 134 GLU B CA 1
ATOM 3303 C C . GLU B 1 134 ? 8.5 -18.219 -25.094 1 95.81 134 GLU B C 1
ATOM 3305 O O . GLU B 1 134 ? 9.711 -18.391 -25.234 1 95.81 134 GLU B O 1
ATOM 3310 N N . LYS B 1 135 ? 7.969 -17.172 -24.516 1 96.81 135 LYS B N 1
ATOM 3311 C CA . LYS B 1 135 ? 8.875 -16.078 -24.188 1 96.81 135 LYS B CA 1
ATOM 3312 C C . LYS B 1 135 ? 8.891 -15.805 -22.688 1 96.81 135 LYS B C 1
ATOM 3314 O O . LYS B 1 135 ? 9.953 -15.539 -22.109 1 96.81 135 LYS B O 1
ATOM 3319 N N . VAL B 1 136 ? 7.789 -15.859 -21.984 1 97.44 136 VAL B N 1
ATOM 3320 C CA . VAL B 1 136 ? 7.695 -15.438 -20.594 1 97.44 136 VAL B CA 1
ATOM 3321 C C . VAL B 1 136 ? 8.164 -16.562 -19.688 1 97.44 136 VAL B C 1
ATOM 3323 O O . VAL B 1 136 ? 9.016 -16.359 -18.812 1 97.44 136 VAL B O 1
ATOM 3326 N N . ILE B 1 137 ? 7.668 -17.797 -19.891 1 97.44 137 ILE B N 1
ATOM 3327 C CA . ILE B 1 137 ? 7.922 -18.938 -19.031 1 97.44 137 ILE B CA 1
ATOM 3328 C C . ILE B 1 137 ? 9.422 -19.234 -18.984 1 97.44 137 ILE B C 1
ATOM 3330 O O . ILE B 1 137 ? 9.984 -19.438 -17.906 1 97.44 137 ILE B O 1
ATOM 3334 N N . PRO B 1 138 ? 10.117 -19.141 -20.109 1 97.5 138 PRO B N 1
ATOM 3335 C CA . PRO B 1 138 ? 11.539 -19.484 -20.109 1 97.5 138 PRO B CA 1
ATOM 3336 C C . PRO B 1 138 ? 12.367 -18.547 -19.219 1 97.5 138 PRO B C 1
ATOM 3338 O O . PRO B 1 138 ? 13.461 -18.922 -18.781 1 97.5 138 PRO B O 1
ATOM 3341 N N . VAL B 1 139 ? 11.883 -17.359 -18.938 1 97.75 139 VAL B N 1
ATOM 3342 C CA . VAL B 1 139 ? 12.703 -16.406 -18.188 1 97.75 139 VAL B CA 1
ATOM 3343 C C . VAL B 1 139 ? 12.164 -16.266 -16.781 1 97.75 139 VAL B C 1
ATOM 3345 O O . VAL B 1 139 ? 12.734 -15.547 -15.953 1 97.75 139 VAL B O 1
ATOM 3348 N N . ALA B 1 140 ? 11.062 -16.891 -16.453 1 98.25 140 ALA B N 1
ATOM 3349 C CA . ALA B 1 140 ? 10.477 -16.828 -15.117 1 98.25 140 ALA B CA 1
ATOM 3350 C C . ALA B 1 140 ? 11.234 -17.719 -14.141 1 98.25 140 ALA B C 1
ATOM 3352 O O . ALA B 1 140 ? 11.672 -18.812 -14.508 1 98.25 140 ALA B O 1
ATOM 3353 N N . SER B 1 141 ? 11.422 -17.219 -12.898 1 97.88 141 SER B N 1
ATOM 3354 C CA . SER B 1 141 ? 12 -18.047 -11.828 1 97.88 141 SER B CA 1
ATOM 3355 C C . SER B 1 141 ? 10.938 -18.906 -11.156 1 97.88 141 SER B C 1
ATOM 3357 O O . SER B 1 141 ? 11.203 -20.047 -10.789 1 97.88 141 SER B O 1
ATOM 3359 N N . MET B 1 142 ? 9.789 -18.359 -11.008 1 98.38 142 MET B N 1
ATOM 3360 C CA . MET B 1 142 ? 8.648 -19.031 -10.406 1 98.38 142 MET B CA 1
ATOM 3361 C C . MET B 1 142 ? 7.363 -18.75 -11.172 1 98.38 142 MET B C 1
ATOM 3363 O O . MET B 1 142 ? 7.133 -17.609 -11.594 1 98.38 142 MET B O 1
ATOM 3367 N N . LEU B 1 143 ? 6.559 -19.75 -11.391 1 98.62 143 LEU B N 1
ATOM 3368 C CA . LEU B 1 143 ? 5.273 -19.656 -12.07 1 98.62 143 LEU B CA 1
ATOM 3369 C C . LEU B 1 143 ? 4.137 -20.094 -11.156 1 98.62 143 LEU B C 1
ATOM 3371 O O . LEU B 1 143 ? 4.254 -21.109 -10.453 1 98.62 143 LEU B O 1
ATOM 3375 N N . THR B 1 144 ? 2.986 -19.281 -11.133 1 98.69 144 THR B N 1
ATOM 3376 C CA . THR B 1 144 ? 1.881 -19.609 -10.234 1 98.69 144 THR B CA 1
ATOM 3377 C C . THR B 1 144 ? 0.568 -19.703 -11.008 1 98.69 144 THR B C 1
ATOM 3379 O O . THR B 1 144 ? -0.374 -18.953 -10.734 1 98.69 144 THR B O 1
ATOM 3382 N N . PRO B 1 145 ? 0.346 -20.672 -11.828 1 98.19 145 PRO B N 1
ATOM 3383 C CA . PRO B 1 145 ? -0.865 -20.812 -12.641 1 98.19 145 PRO B CA 1
ATOM 3384 C C . PRO B 1 145 ? -1.984 -21.547 -11.906 1 98.19 145 PRO B C 1
ATOM 3386 O O . PRO B 1 145 ? -1.722 -22.297 -10.953 1 98.19 145 PRO B O 1
ATOM 3389 N N . ASN B 1 146 ? -3.195 -21.297 -12.289 1 96.81 146 ASN B N 1
ATOM 3390 C CA . ASN B 1 146 ? -4.305 -22.172 -11.906 1 96.81 146 ASN B CA 1
ATOM 3391 C C . ASN B 1 146 ? -4.457 -23.328 -12.875 1 96.81 146 ASN B C 1
ATOM 3393 O O . ASN B 1 146 ? -3.654 -23.5 -13.797 1 96.81 146 ASN B O 1
ATOM 3397 N N . GLN B 1 147 ? -5.402 -24.156 -12.641 1 96.81 147 GLN B N 1
ATOM 3398 C CA . GLN B 1 147 ? -5.582 -25.359 -13.438 1 96.81 147 GLN B CA 1
ATOM 3399 C C . GLN B 1 147 ? -5.773 -25.031 -14.914 1 96.81 147 GLN B C 1
ATOM 3401 O O . GLN B 1 147 ? -5.125 -25.625 -15.781 1 96.81 147 GLN B O 1
ATOM 3406 N N . PHE B 1 148 ? -6.629 -24.141 -15.211 1 96.44 148 PHE B N 1
ATOM 3407 C CA . PHE B 1 148 ? -6.938 -23.75 -16.578 1 96.44 148 PHE B CA 1
ATOM 3408 C C . PHE B 1 148 ? -5.691 -23.25 -17.297 1 96.44 148 PHE B C 1
ATOM 3410 O O . PHE B 1 148 ? -5.418 -23.625 -18.438 1 96.44 148 PHE B O 1
ATOM 3417 N N . GLU B 1 149 ? -4.926 -22.453 -16.625 1 97.5 149 GLU B N 1
ATOM 3418 C CA . GLU B 1 149 ? -3.723 -21.828 -17.172 1 97.5 149 GLU B CA 1
ATOM 3419 C C . GLU B 1 149 ? -2.641 -22.875 -17.438 1 97.5 149 GLU B C 1
ATOM 3421 O O . GLU B 1 149 ? -1.965 -22.844 -18.469 1 97.5 149 GLU B O 1
ATOM 3426 N N . VAL B 1 150 ? -2.494 -23.797 -16.531 1 97.25 150 VAL B N 1
ATOM 3427 C CA . VAL B 1 150 ? -1.48 -24.828 -16.703 1 97.25 150 VAL B CA 1
ATOM 3428 C C . VAL B 1 150 ? -1.833 -25.688 -17.906 1 97.25 150 VAL B C 1
ATOM 3430 O O . VAL B 1 150 ? -0.953 -26.078 -18.688 1 97.25 150 VAL B O 1
ATOM 3433 N N . GLU B 1 151 ? -3.117 -26.016 -18.047 1 97.06 151 GLU B N 1
ATOM 3434 C CA . GLU B 1 151 ? -3.553 -26.797 -19.188 1 97.06 151 GLU B CA 1
ATOM 3435 C C . GLU B 1 151 ? -3.277 -26.047 -20.5 1 97.06 151 GLU B C 1
ATOM 3437 O O . GLU B 1 151 ? -2.848 -26.656 -21.484 1 97.06 151 GLU B O 1
ATOM 3442 N N . LEU B 1 152 ? -3.484 -24.781 -20.5 1 95.69 152 LEU B N 1
ATOM 3443 C CA . LEU B 1 152 ? -3.213 -23.969 -21.688 1 95.69 152 LEU B CA 1
ATOM 3444 C C . LEU B 1 152 ? -1.719 -23.922 -21.984 1 95.69 152 LEU B C 1
ATOM 3446 O O . LEU B 1 152 ? -1.312 -24 -23.141 1 95.69 152 LEU B O 1
ATOM 3450 N N . LEU B 1 153 ? -0.931 -23.812 -20.969 1 96.81 153 LEU B N 1
ATOM 3451 C CA . LEU B 1 153 ? 0.503 -23.594 -21.125 1 96.81 153 LEU B CA 1
ATOM 3452 C C . LEU B 1 153 ? 1.215 -24.891 -21.5 1 96.81 153 LEU B C 1
ATOM 3454 O O . LEU B 1 153 ? 2.254 -24.859 -22.156 1 96.81 153 LEU B O 1
ATOM 3458 N N . THR B 1 154 ? 0.691 -26.031 -21.109 1 96.81 154 THR B N 1
ATOM 3459 C CA . THR B 1 154 ? 1.37 -27.297 -21.328 1 96.81 154 THR B CA 1
ATOM 3460 C C . THR B 1 154 ? 0.698 -28.078 -22.453 1 96.81 154 THR B C 1
ATOM 3462 O O . THR B 1 154 ? 1.296 -29 -23.031 1 96.81 154 THR B O 1
ATOM 3465 N N . GLY B 1 155 ? -0.628 -27.781 -22.672 1 93.88 155 GLY B N 1
ATOM 3466 C CA . GLY B 1 155 ? -1.411 -28.562 -23.609 1 93.88 155 GLY B CA 1
ATOM 3467 C C . GLY B 1 155 ? -1.936 -29.859 -23.016 1 93.88 155 GLY B C 1
ATOM 3468 O O . GLY B 1 155 ? -2.576 -30.656 -23.719 1 93.88 155 GLY B O 1
ATOM 3469 N N . LEU B 1 156 ? -1.708 -30.109 -21.75 1 95 156 LEU B N 1
ATOM 3470 C CA . LEU B 1 156 ? -2.135 -31.328 -21.078 1 95 156 LEU B CA 1
ATOM 3471 C C . LEU B 1 156 ? -3.451 -31.094 -20.328 1 95 156 LEU B C 1
ATOM 3473 O O . LEU B 1 156 ? -3.648 -30.047 -19.719 1 95 156 LEU B O 1
ATOM 3477 N N . ARG B 1 157 ? -4.344 -32.031 -20.484 1 94.5 157 ARG B N 1
ATOM 3478 C CA . ARG B 1 157 ? -5.535 -32.031 -19.656 1 94.5 157 ARG B CA 1
ATOM 3479 C C . ARG B 1 157 ? -5.246 -32.625 -18.281 1 94.5 157 ARG B C 1
ATOM 3481 O O . ARG B 1 157 ? -4.641 -33.688 -18.188 1 94.5 157 ARG B O 1
ATOM 3488 N N . ILE B 1 158 ? -5.66 -31.969 -17.25 1 95.44 158 ILE B N 1
ATOM 3489 C CA . ILE B 1 158 ? -5.363 -32.438 -15.891 1 95.44 158 ILE B CA 1
ATOM 3490 C C . ILE B 1 158 ? -6.625 -33.031 -15.258 1 95.44 158 ILE B C 1
ATOM 3492 O O . ILE B 1 158 ? -7.578 -32.281 -14.977 1 95.44 158 ILE B O 1
ATOM 3496 N N . THR B 1 159 ? -6.645 -34.25 -15.008 1 94.06 159 THR B N 1
ATOM 3497 C CA . THR B 1 159 ? -7.797 -34.906 -14.406 1 94.06 159 THR B CA 1
ATOM 3498 C C . THR B 1 159 ? -7.391 -35.688 -13.156 1 94.06 159 THR B C 1
ATOM 3500 O O . THR B 1 159 ? -8.242 -36.25 -12.477 1 94.06 159 THR B O 1
ATOM 3503 N N . SER B 1 160 ? -6.074 -35.688 -12.898 1 95 160 SER B N 1
ATOM 3504 C CA . SER B 1 160 ? -5.566 -36.375 -11.727 1 95 160 SER B CA 1
ATOM 3505 C C . SER B 1 160 ? -4.371 -35.656 -11.125 1 95 160 SER B C 1
ATOM 3507 O O . SER B 1 160 ? -3.809 -34.75 -11.75 1 95 160 SER B O 1
ATOM 3509 N N . GLU B 1 161 ? -4 -36.062 -9.922 1 94.19 161 GLU B N 1
ATOM 3510 C CA . GLU B 1 161 ? -2.816 -35.531 -9.258 1 94.19 161 GLU B CA 1
ATOM 3511 C C . GLU B 1 161 ? -1.558 -35.781 -10.078 1 94.19 161 GLU B C 1
ATOM 3513 O O . GLU B 1 161 ? -0.692 -34.906 -10.188 1 94.19 161 GLU B O 1
ATOM 3518 N N . SER B 1 162 ? -1.495 -37 -10.625 1 95.69 162 SER B N 1
ATOM 3519 C CA . SER B 1 162 ? -0.344 -37.375 -11.438 1 95.69 162 SER B CA 1
ATOM 3520 C C . SER B 1 162 ? -0.2 -36.469 -12.656 1 95.69 162 SER B C 1
ATOM 3522 O O . SER B 1 162 ? 0.917 -36.125 -13.055 1 95.69 162 SER B O 1
ATOM 3524 N N . ASP B 1 163 ? -1.331 -36.094 -13.234 1 96.81 163 ASP B N 1
ATOM 3525 C CA . ASP B 1 163 ? -1.306 -35.188 -14.359 1 96.81 163 ASP B CA 1
ATOM 3526 C C . ASP B 1 163 ? -0.709 -33.844 -13.953 1 96.81 163 ASP B C 1
ATOM 3528 O O . ASP B 1 163 ? 0.025 -33.219 -14.719 1 96.81 163 ASP B O 1
ATOM 3532 N N . GLY B 1 164 ? -1.073 -33.375 -12.719 1 96.5 164 GLY B N 1
ATOM 3533 C CA . GLY B 1 164 ? -0.525 -32.125 -12.203 1 96.5 164 GLY B CA 1
ATOM 3534 C C . GLY B 1 164 ? 0.984 -32.156 -12.047 1 96.5 164 GLY B C 1
ATOM 3535 O O . GLY B 1 164 ? 1.67 -31.203 -12.398 1 96.5 164 GLY B O 1
ATOM 3536 N N . LEU B 1 165 ? 1.497 -33.25 -11.555 1 96.38 165 LEU B N 1
ATOM 3537 C CA . LEU B 1 165 ? 2.934 -33.406 -11.367 1 96.38 165 LEU B CA 1
ATOM 3538 C C . LEU B 1 165 ? 3.664 -33.438 -12.703 1 96.38 165 LEU B C 1
ATOM 3540 O O . LEU B 1 165 ? 4.723 -32.812 -12.844 1 96.38 165 LEU B O 1
ATOM 3544 N N . LYS B 1 166 ? 3.059 -34.094 -13.688 1 96.69 166 LYS B N 1
ATOM 3545 C CA . LYS B 1 166 ? 3.629 -34.156 -15.031 1 96.69 166 LYS B CA 1
ATOM 3546 C C . LYS B 1 166 ? 3.672 -32.75 -15.648 1 96.69 166 LYS B C 1
ATOM 3548 O O . LYS B 1 166 ? 4.641 -32.375 -16.312 1 96.69 166 LYS B O 1
ATOM 3553 N N . ALA B 1 167 ? 2.607 -32.062 -15.438 1 97.62 167 ALA B N 1
ATOM 3554 C CA . ALA B 1 167 ? 2.535 -30.703 -15.961 1 97.62 167 ALA B CA 1
ATOM 3555 C C . ALA B 1 167 ? 3.652 -29.844 -15.391 1 97.62 167 ALA B C 1
ATOM 3557 O O . ALA B 1 167 ? 4.246 -29.031 -16.109 1 97.62 167 ALA B O 1
ATOM 3558 N N . CYS B 1 168 ? 3.953 -29.984 -14.109 1 97.94 168 CYS B N 1
ATOM 3559 C CA . CYS B 1 168 ? 5.043 -29.25 -13.484 1 97.94 168 CYS B CA 1
ATOM 3560 C C . CYS B 1 168 ? 6.371 -29.562 -14.164 1 97.94 168 CYS B C 1
ATOM 3562 O O . CYS B 1 168 ? 7.176 -28.656 -14.406 1 97.94 168 CYS B O 1
ATOM 3564 N N . ASN B 1 169 ? 6.559 -30.812 -14.469 1 97 169 ASN B N 1
ATOM 3565 C CA . ASN B 1 169 ? 7.797 -31.219 -15.125 1 97 169 ASN B CA 1
ATOM 3566 C C . ASN B 1 169 ? 7.949 -30.562 -16.484 1 97 169 ASN B C 1
ATOM 3568 O O . ASN B 1 169 ? 9.047 -30.125 -16.859 1 97 169 ASN B O 1
ATOM 3572 N N . ILE B 1 170 ? 6.883 -30.516 -17.203 1 96.94 170 ILE B N 1
ATOM 3573 C CA . ILE B 1 170 ? 6.895 -29.875 -18.516 1 96.94 170 ILE B CA 1
ATOM 3574 C C . ILE B 1 170 ? 7.27 -28.406 -18.359 1 96.94 170 ILE B C 1
ATOM 3576 O O . ILE B 1 170 ? 8.078 -27.891 -19.141 1 96.94 170 ILE B O 1
ATOM 3580 N N . LEU B 1 171 ? 6.703 -27.75 -17.375 1 97.62 171 LEU B N 1
ATOM 3581 C CA . LEU B 1 171 ? 6.973 -26.328 -17.156 1 97.62 171 LEU B CA 1
ATOM 3582 C C . LEU B 1 171 ? 8.414 -26.109 -16.703 1 97.62 171 LEU B C 1
ATOM 3584 O O . LEU B 1 171 ? 9.055 -25.141 -17.109 1 97.62 171 LEU B O 1
ATOM 3588 N N . HIS B 1 172 ? 8.945 -27.031 -15.875 1 97.75 172 HIS B N 1
ATOM 3589 C CA . HIS B 1 172 ? 10.352 -26.953 -15.484 1 97.75 172 HIS B CA 1
ATOM 3590 C C . HIS B 1 172 ? 11.266 -27.016 -16.703 1 97.75 172 HIS B C 1
ATOM 3592 O O . HIS B 1 172 ? 12.25 -26.266 -16.781 1 97.75 172 HIS B O 1
ATOM 3598 N N . ALA B 1 173 ? 10.945 -27.875 -17.594 1 95.94 173 ALA B N 1
ATOM 3599 C CA . ALA B 1 173 ? 11.758 -28.031 -18.797 1 95.94 173 ALA B CA 1
ATOM 3600 C C . ALA B 1 173 ? 11.766 -26.734 -19.625 1 95.94 173 ALA B C 1
ATOM 3602 O O . ALA B 1 173 ? 12.734 -26.469 -20.344 1 95.94 173 ALA B O 1
ATOM 3603 N N . ALA B 1 174 ? 10.727 -26 -19.438 1 95.44 174 ALA B N 1
ATOM 3604 C CA . ALA B 1 174 ? 10.625 -24.75 -20.203 1 95.44 174 ALA B CA 1
ATOM 3605 C C . ALA B 1 174 ? 11.453 -23.641 -19.547 1 95.44 174 ALA B C 1
ATOM 3607 O O . ALA B 1 174 ? 11.875 -22.703 -20.234 1 95.44 174 ALA B O 1
ATOM 3608 N N . GLY B 1 175 ? 11.586 -23.719 -18.125 1 95.56 175 GLY B N 1
ATOM 3609 C CA . GLY B 1 175 ? 12.445 -22.672 -17.594 1 95.56 175 GLY B CA 1
ATOM 3610 C C . GLY B 1 175 ? 12.359 -22.547 -16.078 1 95.56 175 GLY B C 1
ATOM 3611 O O . GLY B 1 175 ? 13.367 -22.672 -15.383 1 95.56 175 GLY B O 1
ATOM 3612 N N . PRO B 1 176 ? 11.219 -22.375 -15.492 1 97.5 176 PRO B N 1
ATOM 3613 C CA . PRO B 1 176 ? 11.086 -22.016 -14.07 1 97.5 176 PRO B CA 1
ATOM 3614 C C . PRO B 1 176 ? 11.602 -23.125 -13.148 1 97.5 176 PRO B C 1
ATOM 3616 O O . PRO B 1 176 ? 11.359 -24.312 -13.398 1 97.5 176 PRO B O 1
ATOM 3619 N N . SER B 1 177 ? 12.258 -22.719 -12.164 1 97.38 177 SER B N 1
ATOM 3620 C CA . SER B 1 177 ? 12.727 -23.656 -11.156 1 97.38 177 SER B CA 1
ATOM 3621 C C . SER B 1 177 ? 11.625 -24 -10.164 1 97.38 177 SER B C 1
ATOM 3623 O O . SER B 1 177 ? 11.625 -25.078 -9.562 1 97.38 177 SER B O 1
ATOM 3625 N N . LYS B 1 178 ? 10.703 -23.047 -9.969 1 98.31 178 LYS B N 1
ATOM 3626 C CA . LYS B 1 178 ? 9.57 -23.266 -9.07 1 98.31 178 LYS B CA 1
ATOM 3627 C C . LYS B 1 178 ? 8.242 -23.125 -9.812 1 98.31 178 LYS B C 1
ATOM 3629 O O . LYS B 1 178 ? 8.055 -22.188 -10.594 1 98.31 178 LYS B O 1
ATOM 3634 N N . VAL B 1 179 ? 7.395 -24.078 -9.648 1 98.56 179 VAL B N 1
ATOM 3635 C CA . VAL B 1 179 ? 6.043 -24.078 -10.203 1 98.56 179 VAL B CA 1
ATOM 3636 C C . VAL B 1 179 ? 5.031 -24.406 -9.102 1 98.56 179 VAL B C 1
ATOM 3638 O O . VAL B 1 179 ? 5.164 -25.406 -8.414 1 98.56 179 VAL B O 1
ATOM 3641 N N . VAL B 1 180 ? 4.109 -23.516 -8.906 1 98.62 180 VAL B N 1
ATOM 3642 C CA . VAL B 1 180 ? 3.031 -23.766 -7.953 1 98.62 180 VAL B CA 1
ATOM 3643 C C . VAL B 1 180 ? 1.681 -23.656 -8.656 1 98.62 180 VAL B C 1
ATOM 3645 O O . VAL B 1 180 ? 1.243 -22.562 -9.016 1 98.62 180 VAL B O 1
ATOM 3648 N N . ILE B 1 181 ? 1.023 -24.766 -8.844 1 98.38 181 ILE B N 1
ATOM 3649 C CA . ILE B 1 181 ? -0.356 -24.766 -9.32 1 98.38 181 ILE B CA 1
ATOM 3650 C C . ILE B 1 181 ? -1.3 -24.438 -8.164 1 98.38 181 ILE B C 1
ATOM 3652 O O . ILE B 1 181 ? -1.508 -25.266 -7.27 1 98.38 181 ILE B O 1
ATOM 3656 N N . THR B 1 182 ? -1.88 -23.266 -8.227 1 97.06 182 THR B N 1
ATOM 3657 C CA . THR B 1 182 ? -2.486 -22.656 -7.047 1 97.06 182 THR B CA 1
ATOM 3658 C C . THR B 1 182 ? -3.855 -23.266 -6.766 1 97.06 182 THR B C 1
ATOM 3660 O O . THR B 1 182 ? -4.328 -23.25 -5.629 1 97.06 182 THR B O 1
ATOM 3663 N N . SER B 1 183 ? -4.508 -23.766 -7.789 1 94.25 183 SER B N 1
ATOM 3664 C CA . SER B 1 183 ? -5.824 -24.375 -7.613 1 94.25 183 SER B CA 1
ATOM 3665 C C . SER B 1 183 ? -6.066 -25.484 -8.633 1 94.25 183 SER B C 1
ATOM 3667 O O . SER B 1 183 ? -6.066 -25.234 -9.836 1 94.25 183 SER B O 1
ATOM 3669 N N . LEU B 1 184 ? -6.227 -26.672 -8.164 1 94 184 LEU B N 1
ATOM 3670 C CA . LEU B 1 184 ? -6.574 -27.859 -8.938 1 94 184 LEU B CA 1
ATOM 3671 C C . LEU B 1 184 ? -7.809 -28.547 -8.359 1 94 184 LEU B C 1
ATOM 3673 O O . LEU B 1 184 ? -7.855 -28.828 -7.164 1 94 184 LEU B O 1
ATOM 3677 N N . ASN B 1 185 ? -8.781 -28.672 -9.172 1 92.88 185 ASN B N 1
ATOM 3678 C CA . ASN B 1 185 ? -9.969 -29.406 -8.758 1 92.88 185 ASN B CA 1
ATOM 3679 C C . ASN B 1 185 ? -9.922 -30.859 -9.195 1 92.88 185 ASN B C 1
ATOM 3681 O O . ASN B 1 185 ? -10.078 -31.156 -10.383 1 92.88 185 ASN B O 1
ATOM 3685 N N . ILE B 1 186 ? -9.727 -31.766 -8.258 1 90.81 186 ILE B N 1
ATOM 3686 C CA . ILE B 1 186 ? -9.641 -33.188 -8.531 1 90.81 186 ILE B CA 1
ATOM 3687 C C . ILE B 1 186 ? -10.617 -33.938 -7.625 1 90.81 186 ILE B C 1
ATOM 3689 O O . ILE B 1 186 ? -10.508 -33.875 -6.398 1 90.81 186 ILE B O 1
ATOM 3693 N N . GLU B 1 187 ? -11.555 -34.625 -8.242 1 88.88 187 GLU B N 1
ATOM 3694 C CA . GLU B 1 187 ? -12.516 -35.469 -7.52 1 88.88 187 GLU B CA 1
ATOM 3695 C C . GLU B 1 187 ? -13.195 -34.688 -6.402 1 88.88 187 GLU B C 1
ATOM 3697 O O . GLU B 1 187 ? -13.258 -35.156 -5.262 1 88.88 187 GLU B O 1
ATOM 3702 N N . GLY B 1 188 ? -13.461 -33.469 -6.598 1 86.88 188 GLY B N 1
ATOM 3703 C CA . GLY B 1 188 ? -14.211 -32.625 -5.66 1 86.88 188 GLY B CA 1
ATOM 3704 C C . GLY B 1 188 ? -13.336 -31.969 -4.613 1 86.88 188 GLY B C 1
ATOM 3705 O O . GLY B 1 188 ? -13.828 -31.234 -3.76 1 86.88 188 GLY B O 1
ATOM 3706 N N . LYS B 1 189 ? -12.07 -32.219 -4.707 1 91.44 189 LYS B N 1
ATOM 3707 C CA . LYS B 1 189 ? -11.141 -31.609 -3.762 1 91.44 189 LYS B CA 1
ATOM 3708 C C . LYS B 1 189 ? -10.32 -30.516 -4.434 1 91.44 189 LYS B C 1
ATOM 3710 O O . LYS B 1 189 ? -9.977 -30.609 -5.609 1 91.44 189 LYS B O 1
ATOM 3715 N N . LEU B 1 190 ? -10.047 -29.5 -3.646 1 93.81 190 LEU B N 1
ATOM 3716 C CA . LEU B 1 190 ? -9.172 -28.422 -4.098 1 93.81 190 LEU B CA 1
ATOM 3717 C C . LEU B 1 190 ? -7.734 -28.672 -3.641 1 93.81 190 LEU B C 1
ATOM 3719 O O . LEU B 1 190 ? -7.48 -28.828 -2.443 1 93.81 190 LEU B O 1
ATOM 3723 N N . LEU B 1 191 ? -6.828 -28.719 -4.621 1 94.94 191 LEU B N 1
ATOM 3724 C CA . LEU B 1 191 ? -5.434 -29.031 -4.328 1 94.94 191 LEU B CA 1
ATOM 3725 C C . LEU B 1 191 ? -4.516 -27.922 -4.832 1 94.94 191 LEU B C 1
ATOM 3727 O O . LEU B 1 191 ? -4.758 -27.344 -5.895 1 94.94 191 LEU B O 1
ATOM 3731 N N . LEU B 1 192 ? -3.49 -27.656 -4.031 1 97.25 192 LEU B N 1
ATOM 3732 C CA . LEU B 1 192 ? -2.311 -26.938 -4.512 1 97.25 192 LEU B CA 1
ATOM 3733 C C . LEU B 1 192 ? -1.151 -27.906 -4.742 1 97.25 192 LEU B C 1
ATOM 3735 O O . LEU B 1 192 ? -0.861 -28.75 -3.891 1 97.25 192 LEU B O 1
ATOM 3739 N N . ILE B 1 193 ? -0.558 -27.859 -5.891 1 97.5 193 ILE B N 1
ATOM 3740 C CA . ILE B 1 193 ? 0.619 -28.672 -6.188 1 97.5 193 ILE B CA 1
ATOM 3741 C C . ILE B 1 193 ? 1.838 -27.766 -6.355 1 97.5 193 ILE B C 1
ATOM 3743 O O . ILE B 1 193 ? 1.785 -26.766 -7.082 1 97.5 193 ILE B O 1
ATOM 3747 N N . GLY B 1 194 ? 2.854 -28.078 -5.645 1 97.75 194 GLY B N 1
ATOM 3748 C CA . GLY B 1 194 ? 4.113 -27.375 -5.766 1 97.75 194 GLY B CA 1
ATOM 3749 C C . GLY B 1 194 ? 5.254 -28.25 -6.25 1 97.75 194 GLY B C 1
ATOM 3750 O O . GLY B 1 194 ? 5.277 -29.453 -5.973 1 97.75 194 GLY B O 1
ATOM 3751 N N . SER B 1 195 ? 6.125 -27.656 -7.004 1 98 195 SER B N 1
ATOM 3752 C CA . SER B 1 195 ? 7.285 -28.344 -7.555 1 98 195 SER B CA 1
ATOM 3753 C C . SER B 1 195 ? 8.508 -27.438 -7.582 1 98 195 SER B C 1
ATOM 3755 O O . SER B 1 195 ? 8.422 -26.281 -8.023 1 98 195 SER B O 1
ATOM 3757 N N . HIS B 1 196 ? 9.586 -27.906 -7.023 1 97.81 196 HIS B N 1
ATOM 3758 C CA . HIS B 1 196 ? 10.836 -27.156 -6.996 1 97.81 196 HIS B CA 1
ATOM 3759 C C . HIS B 1 196 ? 11.977 -27.969 -7.598 1 97.81 196 HIS B C 1
ATOM 3761 O O . HIS B 1 196 ? 12.375 -28.984 -7.043 1 97.81 196 HIS B O 1
ATOM 3767 N N . GLN B 1 197 ? 12.43 -27.5 -8.727 1 95.88 197 GLN B N 1
ATOM 3768 C CA . GLN B 1 19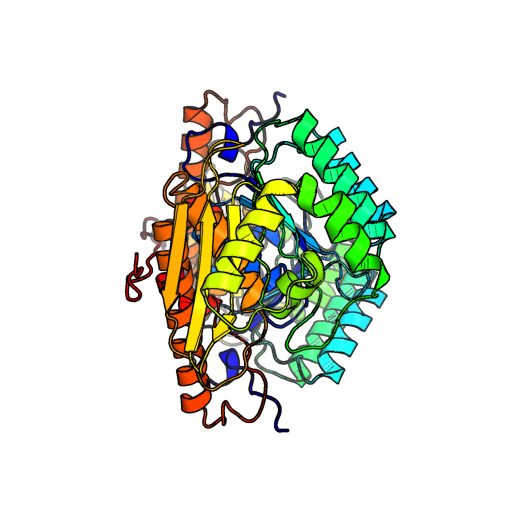7 ? 13.602 -28.094 -9.367 1 95.88 197 GLN B CA 1
ATOM 3769 C C . GLN B 1 197 ? 14.852 -27.266 -9.102 1 95.88 197 GLN B C 1
ATOM 3771 O O . GLN B 1 197 ? 15.133 -26.297 -9.82 1 95.88 197 GLN B O 1
ATOM 3776 N N . LYS B 1 198 ? 15.633 -27.703 -8.18 1 89.31 198 LYS B N 1
ATOM 3777 C CA . LYS B 1 198 ? 16.797 -26.922 -7.734 1 89.31 198 LYS B CA 1
ATOM 3778 C C . LYS B 1 198 ? 17.891 -26.906 -8.797 1 89.31 198 LYS B C 1
ATOM 3780 O O . LYS B 1 198 ? 18.5 -25.859 -9.047 1 89.31 198 LYS B O 1
ATOM 3785 N N . LEU B 1 199 ? 18.062 -28.016 -9.375 1 87.31 199 LEU B N 1
ATOM 3786 C CA . LEU B 1 199 ? 19.078 -28.125 -10.414 1 87.31 199 LEU B CA 1
ATOM 3787 C C . LEU B 1 199 ? 18.469 -28.703 -11.695 1 87.31 199 LEU B C 1
ATOM 3789 O O . LEU B 1 199 ? 17.672 -29.641 -11.648 1 87.31 199 LEU B O 1
ATOM 3793 N N . GLU B 1 200 ? 18.906 -28.094 -12.734 1 84.81 200 GLU B N 1
ATOM 3794 C CA . GLU B 1 200 ? 18.422 -28.578 -14.023 1 84.81 200 GLU B CA 1
ATOM 3795 C C . GLU B 1 200 ? 18.781 -30.047 -14.242 1 84.81 200 GLU B C 1
ATOM 3797 O O . GLU B 1 200 ? 19.891 -30.469 -13.938 1 84.81 200 GLU B O 1
ATOM 3802 N N . GLY B 1 201 ? 17.828 -30.797 -14.664 1 83.19 201 GLY B N 1
ATOM 3803 C CA . GLY B 1 201 ? 18.078 -32.188 -14.969 1 83.19 201 GLY B CA 1
ATOM 3804 C C . GLY B 1 201 ? 17.828 -33.125 -13.789 1 83.19 201 GLY B C 1
ATOM 3805 O O . GLY B 1 201 ? 17.719 -34.344 -13.953 1 83.19 201 GLY B O 1
ATOM 3806 N N . GLN B 1 202 ? 17.734 -32.594 -12.562 1 89.75 202 GLN B N 1
ATOM 3807 C CA . GLN B 1 202 ? 17.406 -33.406 -11.391 1 89.75 202 GLN B CA 1
ATOM 3808 C C . GLN B 1 202 ? 15.906 -33.438 -11.141 1 89.75 202 GLN B C 1
ATOM 3810 O O . GLN B 1 202 ? 15.188 -32.531 -11.516 1 89.75 202 GLN B O 1
ATOM 3815 N N . PRO B 1 203 ? 15.539 -34.531 -10.586 1 92.69 203 PRO B N 1
ATOM 3816 C CA . PRO B 1 203 ? 14.109 -34.594 -10.281 1 92.69 203 PRO B CA 1
ATOM 3817 C C . PRO B 1 203 ? 13.664 -33.531 -9.312 1 92.69 203 PRO B C 1
ATOM 3819 O O . PRO B 1 203 ? 14.375 -33.219 -8.352 1 92.69 203 PRO B O 1
ATOM 3822 N N . PRO B 1 204 ? 12.594 -32.969 -9.586 1 96.12 204 PRO B N 1
ATOM 3823 C CA . PRO B 1 204 ? 12.094 -31.906 -8.688 1 96.12 204 PRO B CA 1
ATOM 3824 C C . PRO B 1 204 ? 11.492 -32.469 -7.398 1 96.12 204 PRO B C 1
ATOM 3826 O O . PRO B 1 204 ? 11.117 -33.656 -7.352 1 96.12 204 PRO B O 1
ATOM 3829 N N . HIS B 1 205 ? 11.555 -31.688 -6.383 1 95.88 205 HIS B N 1
ATOM 3830 C CA . HIS B 1 205 ? 10.781 -31.969 -5.176 1 95.88 205 HIS B CA 1
ATOM 3831 C C . HIS B 1 205 ? 9.344 -31.484 -5.324 1 95.88 205 HIS B C 1
ATOM 3833 O O . HIS B 1 205 ? 9.102 -30.297 -5.543 1 95.88 205 HIS B O 1
ATOM 3839 N N . GLN B 1 206 ? 8.414 -32.469 -5.246 1 96.94 206 GLN B N 1
ATOM 3840 C CA . GLN B 1 206 ? 7.008 -32.125 -5.48 1 96.94 206 GLN B CA 1
ATOM 3841 C C . GLN B 1 206 ? 6.164 -32.438 -4.242 1 96.94 206 GLN B C 1
ATOM 3843 O O . GLN B 1 206 ? 6.488 -33.312 -3.455 1 96.94 206 GLN B O 1
ATOM 3848 N N . PHE B 1 207 ? 5.16 -31.641 -4.035 1 95.88 207 PHE B N 1
ATOM 3849 C CA . PHE B 1 207 ? 4.266 -31.781 -2.895 1 95.88 207 PHE B CA 1
ATOM 3850 C C . PHE B 1 207 ? 2.859 -31.312 -3.24 1 95.88 207 PHE B C 1
ATOM 3852 O O . PHE B 1 207 ? 2.648 -30.703 -4.289 1 95.88 207 PHE B O 1
ATOM 3859 N N . LYS B 1 208 ? 1.914 -31.703 -2.432 1 95.88 208 LYS B N 1
ATOM 3860 C CA . LYS B 1 208 ? 0.542 -31.219 -2.572 1 95.88 208 LYS B CA 1
ATOM 3861 C C . LYS B 1 208 ? -0.017 -30.75 -1.232 1 95.88 208 LYS B C 1
ATOM 3863 O O . LYS B 1 208 ? 0.446 -31.172 -0.175 1 95.88 208 LYS B O 1
ATOM 3868 N N . ILE B 1 209 ? -0.886 -29.828 -1.274 1 95.81 209 ILE B N 1
ATOM 3869 C CA . ILE B 1 209 ? -1.66 -29.359 -0.131 1 95.81 209 ILE B CA 1
ATOM 3870 C C . ILE B 1 209 ? -3.152 -29.438 -0.448 1 95.81 209 ILE B C 1
ATOM 3872 O O . ILE B 1 209 ? -3.607 -28.922 -1.47 1 95.81 209 ILE B O 1
ATOM 3876 N N . ILE B 1 210 ? -3.844 -30.156 0.373 1 94.81 210 ILE B N 1
ATOM 3877 C CA . ILE B 1 210 ? -5.297 -30.203 0.228 1 94.81 210 ILE B CA 1
ATOM 3878 C C . ILE B 1 210 ? -5.926 -28.984 0.896 1 94.81 210 ILE B C 1
ATOM 3880 O O . ILE B 1 210 ? -5.691 -28.734 2.08 1 94.81 210 ILE B O 1
ATOM 3884 N N . ILE B 1 211 ? -6.684 -28.266 0.149 1 93.88 211 ILE B N 1
ATOM 3885 C CA . ILE B 1 211 ? -7.277 -27.016 0.629 1 93.88 211 ILE B CA 1
ATOM 3886 C C . ILE B 1 211 ? -8.789 -27.188 0.75 1 93.88 211 ILE B C 1
ATOM 3888 O O . ILE B 1 211 ? -9.469 -27.516 -0.225 1 93.88 211 ILE B O 1
ATOM 3892 N N . PRO B 1 212 ? -9.359 -26.969 1.908 1 90.69 212 PRO B N 1
ATOM 3893 C CA . PRO B 1 212 ? -10.82 -26.969 2.006 1 90.69 212 PRO B CA 1
ATOM 3894 C C . PRO B 1 212 ? -11.461 -25.859 1.16 1 90.69 212 PRO B C 1
ATOM 3896 O O . PRO B 1 212 ? -11.078 -24.703 1.255 1 90.69 212 PRO B O 1
ATOM 3899 N N . LYS B 1 213 ? -12.438 -26.281 0.465 1 90 213 LYS B N 1
ATOM 3900 C CA . LYS B 1 213 ? -13.117 -25.312 -0.39 1 90 213 LYS B CA 1
ATOM 3901 C C . LYS B 1 213 ? -14.102 -24.453 0.416 1 90 213 LYS B C 1
ATOM 3903 O O . LYS B 1 213 ? -14.828 -24.984 1.264 1 90 213 LYS B O 1
ATOM 3908 N N . ILE B 1 214 ? -14.016 -23.203 0.212 1 91.25 214 ILE B N 1
ATOM 3909 C CA . ILE B 1 214 ? -14.977 -22.266 0.776 1 91.25 214 ILE B CA 1
ATOM 3910 C C . ILE B 1 214 ? -16.047 -21.938 -0.258 1 91.25 214 ILE B C 1
ATOM 3912 O O . ILE B 1 214 ? -15.742 -21.531 -1.381 1 91.25 214 ILE B O 1
ATOM 3916 N N . PRO B 1 215 ? -17.328 -22.188 0.069 1 88.94 215 PRO B N 1
ATOM 3917 C CA . PRO B 1 215 ? -18.406 -22.016 -0.906 1 88.94 215 PRO B CA 1
ATOM 3918 C C . PRO B 1 215 ? -18.75 -20.547 -1.154 1 88.94 215 PRO B C 1
ATOM 3920 O O . PRO B 1 215 ? -19.875 -20.125 -0.888 1 88.94 215 PRO B O 1
ATOM 3923 N N . ALA B 1 216 ? -17.891 -19.812 -1.674 1 91.88 216 ALA B N 1
ATOM 3924 C CA . ALA B 1 216 ? -18.047 -18.422 -2.043 1 91.88 216 ALA B CA 1
ATOM 3925 C C . ALA B 1 216 ? -17.031 -18 -3.105 1 91.88 216 ALA B C 1
ATOM 3927 O O . ALA B 1 216 ? -16.031 -18.688 -3.305 1 91.88 216 ALA B O 1
ATOM 3928 N N . TYR B 1 217 ? -17.375 -17 -3.77 1 89.94 217 TYR B N 1
ATOM 3929 C CA . TYR B 1 217 ? -16.469 -16.453 -4.773 1 89.94 217 TYR B CA 1
ATOM 3930 C C . TYR B 1 217 ? -15.805 -15.172 -4.27 1 89.94 217 TYR B C 1
ATOM 3932 O O . TYR B 1 217 ? -16.469 -14.312 -3.686 1 89.94 217 TYR B O 1
ATOM 3940 N N . PHE B 1 218 ? -14.523 -15.133 -4.414 1 92.31 218 PHE B N 1
ATOM 3941 C CA . PHE B 1 218 ? -13.742 -13.984 -3.99 1 92.31 218 PHE B CA 1
ATOM 3942 C C . PHE B 1 218 ? -12.969 -13.391 -5.164 1 92.31 218 PHE B C 1
ATOM 3944 O O . PHE B 1 218 ? -12.555 -14.117 -6.07 1 92.31 218 PHE B O 1
ATOM 3951 N N . THR B 1 219 ? -12.75 -12.156 -5.098 1 88.88 219 THR B N 1
ATOM 3952 C CA . THR B 1 219 ? -11.922 -11.508 -6.102 1 88.88 219 THR B CA 1
ATOM 3953 C C . THR B 1 219 ? -10.516 -11.242 -5.555 1 88.88 219 THR B C 1
ATOM 3955 O O . THR B 1 219 ? -10.359 -10.898 -4.383 1 88.88 219 THR B O 1
ATOM 3958 N N . GLY B 1 220 ? -9.531 -11.391 -6.395 1 92.12 220 GLY B N 1
ATOM 3959 C CA . GLY B 1 220 ? -8.172 -11.008 -6.051 1 92.12 220 GLY B CA 1
ATOM 3960 C C . GLY B 1 220 ? -7.41 -12.094 -5.316 1 92.12 220 GLY B C 1
ATOM 3961 O O . GLY B 1 220 ? -6.27 -11.883 -4.902 1 92.12 220 GLY B O 1
ATOM 3962 N N . THR B 1 221 ? -7.977 -13.305 -5.168 1 95.06 221 THR B N 1
ATOM 3963 C CA . THR B 1 221 ? -7.363 -14.383 -4.398 1 95.06 221 THR B CA 1
ATOM 3964 C C . THR B 1 221 ? -6.086 -14.867 -5.082 1 95.06 221 THR B C 1
ATOM 3966 O O . THR B 1 221 ? -5.098 -15.18 -4.41 1 95.06 221 THR B O 1
ATOM 3969 N N . GLY B 1 222 ? -6.156 -14.977 -6.418 1 95.75 222 GLY B N 1
ATOM 3970 C CA . GLY B 1 222 ? -4.973 -15.398 -7.152 1 95.75 222 GLY B CA 1
ATOM 3971 C C . GLY B 1 222 ? -3.805 -14.445 -7 1 95.75 222 GLY B C 1
ATOM 3972 O O . GLY B 1 222 ? -2.664 -14.875 -6.812 1 95.75 222 GLY B O 1
ATOM 3973 N N . ASP B 1 223 ? -4.051 -13.141 -7.105 1 96.94 223 ASP B N 1
ATOM 3974 C CA . ASP B 1 223 ? -3.027 -12.109 -6.93 1 96.94 223 ASP B CA 1
ATOM 3975 C C . ASP B 1 223 ? -2.412 -12.188 -5.531 1 96.94 223 ASP B C 1
ATOM 3977 O O . ASP B 1 223 ? -1.193 -12.086 -5.379 1 96.94 223 ASP B O 1
ATOM 3981 N N . LEU B 1 224 ? -3.281 -12.312 -4.562 1 98.19 224 LEU B N 1
ATOM 3982 C CA . LEU B 1 224 ? -2.832 -12.406 -3.18 1 98.19 224 LEU B CA 1
ATOM 3983 C C . LEU B 1 224 ? -1.989 -13.664 -2.969 1 98.19 224 LEU B C 1
ATOM 3985 O O . LEU B 1 224 ? -0.93 -13.609 -2.34 1 98.19 224 LEU B O 1
ATOM 3989 N N . MET B 1 225 ? -2.453 -14.789 -3.49 1 98.25 225 MET B N 1
ATOM 3990 C CA . MET B 1 225 ? -1.724 -16.047 -3.354 1 98.25 225 MET B CA 1
ATOM 3991 C C . MET B 1 225 ? -0.317 -15.93 -3.932 1 98.25 225 MET B C 1
ATOM 3993 O O . MET B 1 225 ? 0.655 -16.344 -3.303 1 98.25 225 MET B O 1
ATOM 3997 N N . THR B 1 226 ? -0.225 -15.383 -5.082 1 98.62 226 THR B N 1
ATOM 3998 C CA . THR B 1 226 ? 1.068 -15.219 -5.738 1 98.62 226 THR B CA 1
ATOM 3999 C C . THR B 1 226 ? 1.986 -14.32 -4.906 1 98.62 226 THR B C 1
ATOM 4001 O O . THR B 1 226 ? 3.172 -14.617 -4.746 1 98.62 226 THR B O 1
ATOM 4004 N N . ALA B 1 227 ? 1.449 -13.219 -4.375 1 98.62 227 ALA B N 1
ATOM 4005 C CA . ALA B 1 227 ? 2.223 -12.312 -3.531 1 98.62 227 ALA B CA 1
ATOM 4006 C C . ALA B 1 227 ? 2.73 -13.023 -2.281 1 98.62 227 ALA B C 1
ATOM 4008 O O . ALA B 1 227 ? 3.895 -12.875 -1.902 1 98.62 227 ALA B O 1
ATOM 4009 N N . LEU B 1 228 ? 1.874 -13.805 -1.649 1 98.62 228 LEU B N 1
ATOM 4010 C CA . LEU B 1 228 ? 2.248 -14.547 -0.447 1 98.62 228 LEU B CA 1
ATOM 4011 C C . LEU B 1 228 ? 3.309 -15.594 -0.759 1 98.62 228 LEU B C 1
ATOM 4013 O O . LEU B 1 228 ? 4.262 -15.766 0.005 1 98.62 228 LEU B O 1
ATOM 4017 N N . LEU B 1 229 ? 3.131 -16.281 -1.882 1 98.62 229 LEU B N 1
ATOM 4018 C CA . LEU B 1 229 ? 4.117 -17.266 -2.281 1 98.62 229 LEU B CA 1
ATOM 4019 C C . LEU B 1 229 ? 5.477 -16.625 -2.518 1 98.62 229 LEU B C 1
ATOM 4021 O O . LEU B 1 229 ? 6.508 -17.172 -2.107 1 98.62 229 LEU B O 1
ATOM 4025 N N . LEU B 1 230 ? 5.469 -15.453 -3.178 1 98.38 230 LEU B N 1
ATOM 4026 C CA . LEU B 1 230 ? 6.715 -14.719 -3.365 1 98.38 230 LEU B CA 1
ATOM 4027 C C . LEU B 1 230 ? 7.359 -14.383 -2.023 1 98.38 230 LEU B C 1
ATOM 4029 O O . LEU B 1 230 ? 8.531 -14.695 -1.8 1 98.38 230 LEU B O 1
ATOM 4033 N N . GLY B 1 231 ? 6.629 -13.836 -1.118 1 97.62 231 GLY B N 1
ATOM 4034 C CA . GLY B 1 231 ? 7.168 -13.414 0.163 1 97.62 231 GLY B CA 1
ATOM 4035 C C . GLY B 1 231 ? 7.719 -14.555 0.993 1 97.62 231 GLY B C 1
ATOM 4036 O O . GLY B 1 231 ? 8.852 -14.492 1.467 1 97.62 231 GLY B O 1
ATOM 4037 N N . TRP B 1 232 ? 6.969 -15.602 1.098 1 97 232 TRP B N 1
ATOM 4038 C CA . TRP B 1 232 ? 7.352 -16.719 1.96 1 97 232 TRP B CA 1
ATOM 4039 C C . TRP B 1 232 ? 8.453 -17.547 1.315 1 97 232 TRP B C 1
ATOM 4041 O O . TRP B 1 232 ? 9.32 -18.094 2.008 1 97 232 TRP B O 1
ATOM 4051 N N . SER B 1 233 ? 8.43 -17.703 -0.017 1 96.31 233 SER B N 1
ATOM 4052 C CA . SER B 1 233 ? 9.453 -18.5 -0.676 1 96.31 233 SER B CA 1
ATOM 4053 C C . SER B 1 233 ? 10.828 -17.844 -0.562 1 96.31 233 SER B C 1
ATOM 4055 O O . SER B 1 233 ? 11.852 -18.531 -0.55 1 96.31 233 SER B O 1
ATOM 4057 N N . ASN B 1 234 ? 10.781 -16.547 -0.533 1 93 234 ASN B N 1
ATOM 4058 C CA . ASN B 1 234 ? 12.047 -15.852 -0.322 1 93 234 ASN B CA 1
ATOM 4059 C C . ASN B 1 234 ? 12.555 -16.031 1.104 1 93 234 ASN B C 1
ATOM 4061 O O . ASN B 1 234 ? 13.766 -16.109 1.331 1 93 234 ASN B O 1
ATOM 4065 N N . LYS B 1 235 ? 11.703 -16.094 2.027 1 93.06 235 LYS B N 1
ATOM 4066 C CA . LYS B 1 235 ? 12.07 -16.328 3.422 1 93.06 235 LYS B CA 1
ATOM 4067 C C . LYS B 1 235 ? 12.516 -17.766 3.643 1 93.06 235 LYS B C 1
ATOM 4069 O O . LYS B 1 235 ? 13.344 -18.031 4.52 1 93.06 235 LYS B O 1
ATOM 4074 N N . TYR B 1 236 ? 11.93 -18.672 2.875 1 93.88 236 TYR B N 1
ATOM 4075 C CA . TYR B 1 236 ? 12.289 -20.094 2.9 1 93.88 236 TYR B CA 1
ATOM 4076 C C . TYR B 1 236 ? 12.742 -20.562 1.521 1 93.88 236 TYR B C 1
ATOM 4078 O O . TYR B 1 236 ? 12.07 -21.375 0.891 1 93.88 236 TYR B O 1
ATOM 4086 N N . PRO B 1 237 ? 13.883 -20.141 1.093 1 91.5 237 PRO B N 1
ATOM 4087 C CA . PRO B 1 237 ? 14.312 -20.344 -0.292 1 91.5 237 PRO B CA 1
ATOM 4088 C C . PRO B 1 237 ? 14.453 -21.828 -0.656 1 91.5 237 PRO B C 1
ATOM 4090 O O . PRO B 1 237 ? 14.297 -22.203 -1.823 1 91.5 237 PRO B O 1
ATOM 4093 N N . ASP B 1 238 ? 14.703 -22.719 0.301 1 92.44 238 ASP B N 1
ATOM 4094 C CA . ASP B 1 238 ? 14.938 -24.125 0.001 1 92.44 238 ASP B CA 1
ATOM 4095 C C . ASP B 1 238 ? 13.781 -25 0.494 1 92.44 238 ASP B C 1
ATOM 4097 O O . ASP B 1 238 ? 13.922 -26.219 0.619 1 92.44 238 ASP B O 1
ATOM 4101 N N . ASN B 1 239 ? 12.727 -24.359 0.838 1 96 239 ASN B N 1
ATOM 4102 C CA . ASN B 1 239 ? 11.57 -25.078 1.358 1 96 239 ASN B CA 1
ATOM 4103 C C . ASN B 1 239 ? 10.266 -24.516 0.811 1 96 239 ASN B C 1
ATOM 4105 O O . ASN B 1 239 ? 9.484 -23.906 1.549 1 96 239 ASN B O 1
ATOM 4109 N N . LEU B 1 240 ? 10.023 -24.781 -0.43 1 97.06 240 LEU B N 1
ATOM 4110 C CA . LEU B 1 240 ? 8.828 -24.281 -1.114 1 97.06 240 LEU B CA 1
ATOM 4111 C C . LEU B 1 240 ? 7.562 -24.828 -0.469 1 97.06 240 LEU B C 1
ATOM 4113 O O . LEU B 1 240 ? 6.527 -24.172 -0.463 1 97.06 240 LEU B O 1
ATOM 4117 N N . GLU B 1 241 ? 7.68 -26.016 0.085 1 96.19 241 GLU B N 1
ATOM 4118 C CA . GLU B 1 241 ? 6.551 -26.641 0.769 1 96.19 241 GLU B CA 1
ATOM 4119 C C . GLU B 1 241 ? 6.098 -25.812 1.96 1 96.19 241 GLU B C 1
ATOM 4121 O O . GLU B 1 241 ? 4.914 -25.484 2.09 1 96.19 241 GLU B O 1
ATOM 4126 N N . LYS B 1 242 ? 7.047 -25.453 2.764 1 96.31 242 LYS B N 1
ATOM 4127 C CA . LYS B 1 242 ? 6.746 -24.625 3.922 1 96.31 242 LYS B CA 1
ATOM 4128 C C . LYS B 1 242 ? 6.18 -23.266 3.49 1 96.31 242 LYS B C 1
ATOM 4130 O O . LYS B 1 242 ? 5.211 -22.781 4.074 1 96.31 242 LYS B O 1
ATOM 4135 N N . ALA B 1 243 ? 6.812 -22.656 2.496 1 96.88 243 ALA B N 1
ATOM 4136 C CA . ALA B 1 243 ? 6.336 -21.375 1.968 1 96.88 243 ALA B CA 1
ATOM 4137 C C . ALA B 1 243 ? 4.887 -21.469 1.501 1 96.88 243 ALA B C 1
ATOM 4139 O O . ALA B 1 243 ? 4.074 -20.594 1.778 1 96.88 243 ALA B O 1
ATOM 4140 N N . SER B 1 244 ? 4.566 -22.562 0.827 1 97.62 244 SER B N 1
ATOM 4141 C CA . SER B 1 244 ? 3.221 -22.766 0.302 1 97.62 244 SER B CA 1
ATOM 4142 C C . SER B 1 244 ? 2.219 -22.984 1.428 1 97.62 244 SER B C 1
ATOM 4144 O O . SER B 1 244 ? 1.086 -22.516 1.363 1 97.62 244 SER B O 1
ATOM 4146 N N . GLU B 1 245 ? 2.633 -23.719 2.432 1 97 245 GLU B N 1
ATOM 4147 C CA . GLU B 1 245 ? 1.771 -23.938 3.588 1 97 245 GLU B CA 1
ATOM 4148 C C . GLU B 1 245 ? 1.403 -22.625 4.273 1 97 245 GLU B C 1
ATOM 4150 O O . GLU B 1 245 ? 0.244 -22.422 4.633 1 97 245 GLU B O 1
ATOM 4155 N N . LEU B 1 246 ? 2.379 -21.812 4.453 1 97.38 246 LEU B N 1
ATOM 4156 C CA . LEU B 1 246 ? 2.152 -20.531 5.098 1 97.38 246 LEU B CA 1
ATOM 4157 C C . LEU B 1 246 ? 1.249 -19.641 4.242 1 97.38 246 LEU B C 1
ATOM 4159 O O . LEU B 1 246 ? 0.341 -18.984 4.758 1 97.38 246 LEU B O 1
ATOM 4163 N N . ALA B 1 247 ? 1.502 -19.641 2.938 1 97.88 247 ALA B N 1
ATOM 4164 C CA . ALA B 1 247 ? 0.689 -18.844 2.018 1 97.88 247 ALA B CA 1
ATOM 4165 C C . ALA B 1 247 ? -0.766 -19.297 2.037 1 97.88 247 ALA B C 1
ATOM 4167 O O . ALA B 1 247 ? -1.68 -18.484 2.158 1 97.88 247 ALA B O 1
ATOM 4168 N N . VAL B 1 248 ? -0.978 -20.609 1.965 1 97.25 248 VAL B N 1
ATOM 4169 C CA . VAL B 1 248 ? -2.322 -21.188 1.958 1 97.25 248 VAL B CA 1
ATOM 4170 C C . VAL B 1 248 ? -3.012 -20.891 3.289 1 97.25 248 VAL B C 1
ATOM 4172 O O . VAL B 1 248 ? -4.199 -20.547 3.318 1 97.25 248 VAL B O 1
ATOM 4175 N N . SER B 1 249 ? -2.293 -21.047 4.348 1 97.38 249 SER B N 1
ATOM 4176 C CA . SER B 1 249 ? -2.85 -20.781 5.672 1 97.38 249 SER B CA 1
ATOM 4177 C C . SER B 1 249 ? -3.316 -19.344 5.801 1 97.38 249 SER B C 1
ATOM 4179 O O . SER B 1 249 ? -4.406 -19.078 6.312 1 97.38 249 SER B O 1
ATOM 4181 N N . SER B 1 250 ? -2.473 -18.422 5.348 1 97.69 250 SER B N 1
ATOM 4182 C CA . SER B 1 250 ? -2.838 -17.016 5.371 1 97.69 250 SER B CA 1
ATOM 4183 C C . SER B 1 250 ? -4.09 -16.75 4.539 1 97.69 250 SER B C 1
ATOM 4185 O O . SER B 1 250 ? -5.02 -16.094 5 1 97.69 250 SER B O 1
ATOM 4187 N N . LEU B 1 251 ? -4.102 -17.266 3.346 1 97.44 251 LEU B N 1
ATOM 4188 C CA . LEU B 1 251 ? -5.215 -17.031 2.434 1 97.44 251 LEU B CA 1
ATOM 4189 C C . LEU B 1 251 ? -6.512 -17.609 2.998 1 97.44 251 LEU B C 1
ATOM 4191 O O . LEU B 1 251 ? -7.547 -16.938 2.986 1 97.44 251 LEU B O 1
ATOM 4195 N N . GLN B 1 252 ? -6.445 -18.812 3.492 1 96.5 252 GLN B N 1
ATOM 4196 C CA . GLN B 1 252 ? -7.633 -19.469 4.035 1 96.5 252 GLN B CA 1
ATOM 4197 C C . GLN B 1 252 ? -8.188 -18.688 5.223 1 96.5 252 GLN B C 1
ATOM 4199 O O . GLN B 1 252 ? -9.398 -18.484 5.32 1 96.5 252 GLN B O 1
ATOM 4204 N N . ALA B 1 253 ? -7.32 -18.297 6.117 1 97.25 253 ALA B N 1
ATOM 4205 C CA . ALA B 1 253 ? -7.758 -17.531 7.273 1 97.25 253 ALA B CA 1
ATOM 4206 C C . ALA B 1 253 ? -8.43 -16.219 6.836 1 97.25 253 ALA B C 1
ATOM 4208 O O . ALA B 1 253 ? -9.477 -15.852 7.367 1 97.25 253 ALA B O 1
ATOM 4209 N N . LEU B 1 254 ? -7.828 -15.555 5.91 1 97.44 254 LEU B N 1
ATOM 4210 C CA . LEU B 1 254 ? -8.344 -14.305 5.375 1 97.44 254 LEU B CA 1
ATOM 4211 C C . LEU B 1 254 ? -9.711 -14.508 4.723 1 97.44 254 LEU B C 1
ATOM 4213 O O . LEU B 1 254 ? -10.625 -13.711 4.926 1 97.44 254 LEU B O 1
ATOM 4217 N N . LEU B 1 255 ? -9.875 -15.555 3.922 1 96.69 255 LEU B N 1
ATOM 4218 C CA . LEU B 1 255 ? -11.133 -15.828 3.24 1 96.69 255 LEU B CA 1
ATOM 4219 C C . LEU B 1 255 ? -12.234 -16.141 4.246 1 96.69 255 LEU B C 1
ATOM 4221 O O . LEU B 1 255 ? -13.375 -15.711 4.074 1 96.69 255 LEU B O 1
ATOM 4225 N N . HIS B 1 256 ? -11.906 -16.891 5.285 1 96.31 256 HIS B N 1
ATOM 4226 C CA . HIS B 1 256 ? -12.883 -17.188 6.324 1 96.31 256 HIS B CA 1
ATOM 4227 C C . HIS B 1 256 ? -13.328 -15.906 7.039 1 96.31 256 HIS B C 1
ATOM 4229 O O . HIS B 1 256 ? -14.516 -15.719 7.309 1 96.31 256 HIS B O 1
ATOM 4235 N N . ARG B 1 257 ? -12.406 -15.062 7.344 1 95.44 257 ARG B N 1
ATOM 4236 C CA . ARG B 1 257 ? -12.742 -13.781 7.953 1 95.44 257 ARG B CA 1
ATOM 4237 C C . ARG B 1 257 ? -13.664 -12.969 7.051 1 95.44 257 ARG B C 1
ATOM 4239 O O . ARG B 1 257 ? -14.617 -12.359 7.527 1 95.44 257 ARG B O 1
ATOM 4246 N N . THR B 1 258 ? -13.359 -12.93 5.789 1 95.56 258 THR B N 1
ATOM 4247 C CA . THR B 1 258 ? -14.172 -12.211 4.812 1 95.56 258 THR B CA 1
ATOM 4248 C C . THR B 1 258 ? -15.609 -12.734 4.816 1 95.56 258 THR B C 1
ATOM 4250 O O . THR B 1 258 ? -16.562 -11.953 4.887 1 95.56 258 THR B O 1
ATOM 4253 N N . LEU B 1 259 ? -15.719 -14.039 4.773 1 95.12 259 LEU B N 1
ATOM 4254 C CA . LEU B 1 259 ? -17.031 -14.68 4.773 1 95.12 259 LEU B CA 1
ATOM 4255 C C . LEU B 1 259 ? -17.812 -14.32 6.035 1 95.12 259 LEU B C 1
ATOM 4257 O O . LEU B 1 259 ? -18.984 -13.969 5.965 1 95.12 259 LEU B O 1
ATOM 4261 N N . GLU B 1 260 ? -17.141 -14.422 7.145 1 94.75 260 GLU B N 1
ATOM 4262 C CA . GLU B 1 260 ? -17.781 -14.141 8.43 1 94.75 260 GLU B CA 1
ATOM 4263 C C . GLU B 1 260 ? -18.234 -12.688 8.508 1 94.75 260 GLU B C 1
ATOM 4265 O O . GLU B 1 260 ? -19.297 -12.391 9.047 1 94.75 260 GLU B O 1
ATOM 4270 N N . ASP B 1 261 ? -17.438 -11.797 8.008 1 93.81 261 ASP B N 1
ATOM 4271 C CA . ASP B 1 261 ? -17.781 -10.375 8.031 1 93.81 261 ASP B CA 1
ATOM 4272 C C . ASP B 1 261 ? -19.016 -10.102 7.176 1 93.81 261 ASP B C 1
ATOM 4274 O O . ASP B 1 261 ? -19.875 -9.312 7.559 1 93.81 261 ASP B O 1
ATOM 4278 N N . TYR B 1 262 ? -19.094 -10.695 5.996 1 93.81 262 TYR B N 1
ATOM 4279 C CA . TYR B 1 262 ? -20.266 -10.5 5.133 1 93.81 262 TYR B CA 1
ATOM 4280 C C . TYR B 1 262 ? -21.516 -11.094 5.762 1 93.81 262 TYR B C 1
ATOM 4282 O O . TYR B 1 262 ? -22.594 -10.484 5.707 1 93.81 262 TYR B O 1
ATOM 4290 N N . LYS B 1 263 ? -21.391 -12.227 6.371 1 93.62 263 LYS B N 1
ATOM 4291 C CA . LYS B 1 263 ? -22.531 -12.836 7.059 1 93.62 263 LYS B CA 1
ATOM 4292 C C . LYS B 1 263 ? -23 -11.969 8.227 1 93.62 263 LYS B C 1
ATOM 4294 O O . LYS B 1 263 ? -24.203 -11.844 8.469 1 93.62 263 LYS B O 1
ATOM 4299 N N . ALA B 1 264 ? -22.047 -11.43 8.898 1 92.75 264 ALA B N 1
ATOM 4300 C CA . ALA B 1 264 ? -22.359 -10.609 10.07 1 92.75 264 ALA B CA 1
ATOM 4301 C C . ALA B 1 264 ? -23.219 -9.406 9.695 1 92.75 264 ALA B C 1
ATOM 4303 O O . ALA B 1 264 ? -24.016 -8.93 10.508 1 92.75 264 ALA B O 1
ATOM 4304 N N . VAL B 1 265 ? -23.109 -8.961 8.438 1 91.19 265 VAL B N 1
ATOM 4305 C CA . VAL B 1 265 ? -23.875 -7.797 8.031 1 91.19 265 VAL B CA 1
ATOM 4306 C C . VAL B 1 265 ? -25.125 -8.242 7.27 1 91.19 265 VAL B C 1
ATOM 4308 O O . VAL B 1 265 ? -25.828 -7.426 6.672 1 91.19 265 VAL B O 1
ATOM 4311 N N . GLY B 1 266 ? -25.391 -9.516 7.18 1 90.69 266 GLY B N 1
ATOM 4312 C CA . GLY B 1 266 ? -26.625 -10.055 6.629 1 90.69 266 GLY B CA 1
ATOM 4313 C C . GLY B 1 266 ? -26.562 -10.273 5.129 1 90.69 266 GLY B C 1
ATOM 4314 O O . GLY B 1 266 ? -27.594 -10.344 4.461 1 90.69 266 GLY B O 1
ATOM 4315 N N . PHE B 1 267 ? -25.359 -10.281 4.594 1 90.75 267 PHE B N 1
ATOM 4316 C CA . PHE B 1 267 ? -25.203 -10.492 3.158 1 90.75 267 PHE B CA 1
ATOM 4317 C C . PHE B 1 267 ? -24.984 -11.969 2.85 1 90.75 267 PHE B C 1
ATOM 4319 O O . PHE B 1 267 ? -24.281 -12.664 3.576 1 90.75 267 PHE B O 1
ATOM 4326 N N . ASP B 1 268 ? -25.641 -12.406 1.822 1 90.06 268 ASP B N 1
ATOM 4327 C CA . ASP B 1 268 ? -25.469 -13.781 1.357 1 90.06 268 ASP B CA 1
ATOM 4328 C C . ASP B 1 268 ? -24.188 -13.922 0.522 1 90.06 268 ASP B C 1
ATOM 4330 O O . ASP B 1 268 ? -24.141 -13.438 -0.613 1 90.06 268 ASP B O 1
ATOM 4334 N N . PRO B 1 269 ? -23.25 -14.609 1.025 1 89 269 PRO B N 1
ATOM 4335 C CA . PRO B 1 269 ? -21.953 -14.703 0.349 1 89 269 PRO B CA 1
ATOM 4336 C C . PRO B 1 269 ? -22.047 -15.422 -0.996 1 89 269 PRO B C 1
ATOM 4338 O O . PRO B 1 269 ? -21.109 -15.359 -1.797 1 89 269 PRO B O 1
ATOM 4341 N N . GLN B 1 270 ? -23.094 -16.109 -1.284 1 87 270 GLN B N 1
ATOM 4342 C CA . GLN B 1 270 ? -23.203 -16.859 -2.531 1 87 270 GLN B CA 1
ATOM 4343 C C . GLN B 1 270 ? -23.875 -16.016 -3.617 1 87 270 GLN B C 1
ATOM 4345 O O . GLN B 1 270 ? -23.906 -16.406 -4.785 1 87 270 GLN B O 1
ATOM 4350 N N . SER B 1 271 ? -24.188 -14.82 -3.238 1 82.19 271 SER B N 1
ATOM 4351 C CA . SER B 1 271 ? -24.984 -14 -4.148 1 82.19 271 SER B CA 1
ATOM 4352 C C . SER B 1 271 ? -24.078 -13.203 -5.086 1 82.19 271 SER B C 1
ATOM 4354 O O . SER B 1 271 ? -24.531 -12.734 -6.137 1 82.19 271 SER B O 1
ATOM 4356 N N . SER B 1 272 ? -22.891 -13 -4.703 1 85.19 272 SER B N 1
ATOM 4357 C CA . SER B 1 272 ? -21.953 -12.203 -5.5 1 85.19 272 SER B CA 1
ATOM 4358 C C . SER B 1 272 ? -20.516 -12.461 -5.094 1 85.19 272 SER B C 1
ATOM 4360 O O . SER B 1 272 ? -20.25 -13.125 -4.086 1 85.19 272 SER B O 1
ATOM 4362 N N . SER B 1 273 ? -19.656 -11.961 -5.945 1 86.62 273 SER B N 1
ATOM 4363 C CA . SER B 1 273 ? -18.25 -12.008 -5.59 1 86.62 273 SER B CA 1
ATOM 4364 C C . SER B 1 273 ? -17.938 -11.078 -4.426 1 86.62 273 SER B C 1
ATOM 4366 O O . SER B 1 273 ? -18.453 -9.953 -4.371 1 86.62 273 SER B O 1
ATOM 4368 N N . LEU B 1 274 ? -17.156 -11.562 -3.518 1 91.44 274 LEU B N 1
ATOM 4369 C CA . LEU B 1 274 ? -16.875 -10.82 -2.297 1 91.44 274 LEU B CA 1
ATOM 4370 C C . LEU B 1 274 ? -15.5 -10.156 -2.381 1 91.44 274 LEU B C 1
ATOM 4372 O O . LEU B 1 274 ? -14.547 -10.75 -2.895 1 91.44 274 LEU B O 1
ATOM 4376 N N . GLU B 1 275 ? -15.422 -8.922 -1.964 1 91.25 275 GLU B N 1
ATOM 4377 C CA . GLU B 1 275 ? -14.133 -8.258 -1.763 1 91.25 275 GLU B CA 1
ATOM 4378 C C . GLU B 1 275 ? -13.438 -8.781 -0.511 1 91.25 275 GLU B C 1
ATOM 4380 O O . GLU B 1 275 ? -14.031 -8.812 0.57 1 91.25 275 GLU B O 1
ATOM 4385 N N . ILE B 1 276 ? -12.219 -9.117 -0.662 1 94.69 276 ILE B N 1
ATOM 4386 C CA . ILE B 1 276 ? -11.508 -9.734 0.453 1 94.69 276 ILE B CA 1
ATOM 4387 C C . ILE B 1 276 ? -11.195 -8.688 1.516 1 94.69 276 ILE B C 1
ATOM 4389 O O . ILE B 1 276 ? -10.953 -7.52 1.191 1 94.69 276 ILE B O 1
ATOM 4393 N N . ARG B 1 277 ? -11.227 -9.117 2.771 1 94.69 277 ARG B N 1
ATOM 4394 C CA . ARG B 1 277 ? -10.898 -8.273 3.912 1 94.69 277 ARG B CA 1
ATOM 4395 C C . ARG B 1 277 ? -9.398 -8.289 4.191 1 94.69 277 ARG B C 1
ATOM 4397 O O . ARG B 1 277 ? -8.969 -8.734 5.254 1 94.69 277 ARG B O 1
ATOM 4404 N N . LEU B 1 278 ? -8.68 -7.762 3.25 1 96.75 278 LEU B N 1
ATOM 4405 C CA . LEU B 1 278 ? -7.219 -7.824 3.227 1 96.75 278 LEU B CA 1
ATOM 4406 C C . LEU B 1 278 ? -6.625 -7.059 4.406 1 96.75 278 LEU B C 1
ATOM 4408 O O . LEU B 1 278 ? -5.773 -7.586 5.125 1 96.75 278 LEU B O 1
ATOM 4412 N N . ILE B 1 279 ? -7.09 -5.84 4.672 1 96.44 279 ILE B N 1
ATOM 4413 C CA . ILE B 1 279 ? -6.527 -4.949 5.68 1 96.44 279 ILE B CA 1
ATOM 4414 C C . ILE B 1 279 ? -6.82 -5.504 7.074 1 96.44 279 ILE B C 1
ATOM 4416 O O . ILE B 1 279 ? -5.98 -5.414 7.973 1 96.44 279 ILE B O 1
ATOM 4420 N N . GLN B 1 280 ? -7.945 -6.109 7.258 1 94.88 280 GLN B N 1
ATOM 4421 C CA . GLN B 1 280 ? -8.391 -6.645 8.539 1 94.88 280 GLN B CA 1
ATOM 4422 C C . GLN B 1 280 ? -7.695 -7.965 8.859 1 94.88 280 GLN B C 1
ATOM 4424 O O . GLN B 1 280 ? -7.781 -8.469 9.977 1 94.88 280 GLN B O 1
ATOM 4429 N N . SER B 1 281 ? -6.938 -8.484 7.895 1 96.88 281 SER B N 1
ATOM 4430 C CA . SER B 1 281 ? -6.328 -9.797 8.062 1 96.88 281 SER B CA 1
ATOM 4431 C C . SER B 1 281 ? -4.812 -9.688 8.211 1 96.88 281 SER B C 1
ATOM 4433 O O . SER B 1 281 ? -4.082 -10.617 7.848 1 96.88 281 SER B O 1
ATOM 4435 N N . GLN B 1 282 ? -4.293 -8.602 8.711 1 96.69 282 GLN B N 1
ATOM 4436 C CA . GLN B 1 282 ? -2.859 -8.344 8.797 1 96.69 282 GLN B CA 1
ATOM 4437 C C . GLN B 1 282 ? -2.152 -9.422 9.609 1 96.69 282 GLN B C 1
ATOM 4439 O O . GLN B 1 282 ? -1.074 -9.883 9.234 1 96.69 282 GLN B O 1
ATOM 4444 N N . ASP B 1 283 ? -2.736 -9.82 10.711 1 96.69 283 ASP B N 1
ATOM 4445 C CA . ASP B 1 283 ? -2.084 -10.789 11.586 1 96.69 283 ASP B CA 1
ATOM 4446 C C . ASP B 1 283 ? -2.041 -12.172 10.945 1 96.69 283 ASP B C 1
ATOM 4448 O O . ASP B 1 283 ? -1.089 -12.93 11.148 1 96.69 283 ASP B O 1
ATOM 4452 N N . ASP B 1 284 ? -3.074 -12.477 10.148 1 97.19 284 ASP B N 1
ATOM 4453 C CA . ASP B 1 284 ? -3.113 -13.75 9.43 1 97.19 284 ASP B CA 1
ATOM 4454 C C . ASP B 1 284 ? -2.035 -13.805 8.352 1 97.19 284 ASP B C 1
ATOM 4456 O O . ASP B 1 284 ? -1.576 -14.891 7.98 1 97.19 284 ASP B O 1
ATOM 4460 N N . ILE B 1 285 ? -1.651 -12.648 7.875 1 97.69 285 ILE B N 1
ATOM 4461 C CA . ILE B 1 285 ? -0.653 -12.57 6.812 1 97.69 285 ILE B CA 1
ATOM 4462 C C . ILE B 1 285 ? 0.748 -12.609 7.418 1 97.69 285 ILE B C 1
ATOM 4464 O O . ILE B 1 285 ? 1.612 -13.359 6.953 1 97.69 285 ILE B O 1
ATOM 4468 N N . ARG B 1 286 ? 0.953 -11.922 8.516 1 96.25 286 ARG B N 1
ATOM 4469 C CA . ARG B 1 286 ? 2.271 -11.789 9.125 1 96.25 286 ARG B CA 1
ATOM 4470 C C . ARG B 1 286 ? 2.65 -13.047 9.891 1 96.25 286 ARG B C 1
ATOM 4472 O O . ARG B 1 286 ? 3.824 -13.422 9.945 1 96.25 286 ARG B O 1
ATOM 4479 N N . ASN B 1 287 ? 1.562 -13.617 10.523 1 94.75 287 ASN B N 1
ATOM 4480 C CA . ASN B 1 287 ? 1.788 -14.781 11.367 1 94.75 287 ASN B CA 1
ATOM 4481 C C . ASN B 1 287 ? 0.726 -15.852 11.148 1 94.75 287 ASN B C 1
ATOM 4483 O O . ASN B 1 287 ? -0.039 -16.172 12.055 1 94.75 287 ASN B O 1
ATOM 4487 N N . PRO B 1 288 ? 0.826 -16.453 10.008 1 94.81 288 PRO B N 1
ATOM 4488 C CA . PRO B 1 288 ? -0.19 -17.469 9.742 1 94.81 288 PRO B CA 1
ATOM 4489 C C . PRO B 1 288 ? -0.034 -18.703 10.625 1 94.81 288 PRO B C 1
ATOM 4491 O O . PRO B 1 288 ? 1.09 -19.125 10.906 1 94.81 288 PRO B O 1
ATOM 4494 N N . GLU B 1 289 ? -1.111 -19.219 11.07 1 87.12 289 GLU B N 1
ATOM 4495 C CA . GLU B 1 289 ? -1.124 -20.5 11.766 1 87.12 289 GLU B CA 1
ATOM 4496 C C . GLU B 1 289 ? -1.17 -21.672 10.781 1 87.12 289 GLU B C 1
ATOM 4498 O O . GLU B 1 289 ? -2.018 -21.703 9.891 1 87.12 289 GLU B O 1
ATOM 4503 N N . ARG B 1 290 ? -0.312 -22.578 11.008 1 81.31 290 ARG B N 1
ATOM 4504 C CA . ARG B 1 290 ? -0.221 -23.703 10.086 1 81.31 290 ARG B CA 1
ATOM 4505 C C . ARG B 1 290 ? -1.362 -24.688 10.305 1 81.31 290 ARG B C 1
ATOM 4507 O O . ARG B 1 290 ? -1.414 -25.359 11.336 1 81.31 290 ARG B O 1
ATOM 4514 N N . ARG B 1 291 ? -2.172 -24.625 9.359 1 73.75 291 ARG B N 1
ATOM 4515 C CA . ARG B 1 291 ? -3.318 -25.516 9.539 1 73.75 291 ARG B CA 1
ATOM 4516 C C . ARG B 1 291 ? -3.365 -26.578 8.453 1 73.75 291 ARG B C 1
ATOM 4518 O O . ARG B 1 291 ? -4.043 -27.594 8.602 1 73.75 291 ARG B O 1
ATOM 4525 N N . PHE B 1 292 ? -2.543 -26.266 7.469 1 71.12 292 PHE B N 1
ATOM 4526 C CA . PHE B 1 292 ? -2.658 -27.172 6.332 1 71.12 292 PHE B CA 1
ATOM 4527 C C . PHE B 1 292 ? -1.318 -27.828 6.02 1 71.12 292 PHE B C 1
ATOM 4529 O O . PHE B 1 292 ? -0.332 -27.141 5.754 1 71.12 292 PHE B O 1
ATOM 4536 N N . LYS B 1 293 ? -1.294 -29.062 6.602 1 67.62 293 LYS B N 1
ATOM 4537 C CA . LYS B 1 293 ? -0.026 -29.781 6.496 1 67.62 293 LYS B CA 1
ATOM 4538 C C . LYS B 1 293 ? 0.071 -30.531 5.172 1 67.62 293 LYS B C 1
ATOM 4540 O O . LYS B 1 293 ? -0.941 -30.984 4.641 1 67.62 293 LYS B O 1
ATOM 4545 N N . GLU B 1 294 ? 1.279 -30.359 4.566 1 62.66 294 GLU B N 1
ATOM 4546 C CA . GLU B 1 294 ? 1.637 -31.031 3.314 1 62.66 294 GLU B CA 1
ATOM 4547 C C . GLU B 1 294 ? 1.505 -32.531 3.438 1 62.66 294 GLU B C 1
ATOM 4549 O O . GLU B 1 294 ? 1.646 -33.094 4.531 1 62.66 294 GLU B O 1
ATOM 4554 N N . ASP B 1 295 ? 0.736 -33.125 2.473 1 54.56 295 ASP B N 1
ATOM 4555 C CA . ASP B 1 295 ? 0.892 -34.562 2.33 1 54.56 295 ASP B CA 1
ATOM 4556 C C . ASP B 1 295 ? 1.97 -34.906 1.304 1 54.56 295 ASP B C 1
ATOM 4558 O O . ASP B 1 295 ? 1.936 -34.406 0.174 1 54.56 295 ASP B O 1
ATOM 4562 N N . GLU B 1 296 ? 3.186 -35.531 1.863 1 48.03 296 GLU B N 1
ATOM 4563 C CA . GLU B 1 296 ? 4.215 -36.031 0.962 1 48.03 296 GLU B CA 1
ATOM 4564 C C . GLU B 1 296 ? 3.688 -37.188 0.115 1 48.03 296 GLU B C 1
ATOM 4566 O O . GLU B 1 296 ? 2.85 -37.969 0.572 1 48.03 296 GLU B O 1
#

InterPro domains:
  IPR004625 Pyridoxine kinase [PTHR10534] (9-293)
  IPR004625 Pyridoxine kinase [TIGR00687] (17-293)
  IPR004625 Pyridoxine kinase [cd01173] (17-260)
  IPR013749 Pyridoxamine kinase/Phosphomethylpyrimidine kinase [PF08543] (82-189)
  IPR029056 Ribokinase-like [G3DSA:3.40.1190.20] (13-295)
  IPR029056 Ribokinase-like [SSF53613] (16-292)

Solvent-accessible surface area (backbone atoms only — not comparable to full-atom values): 30936 Å² total; per-residue (Å²): 114,71,76,72,77,61,57,60,72,68,41,93,58,78,46,33,31,32,40,34,43,12,24,39,51,62,73,67,36,31,36,46,55,27,21,47,59,60,30,28,65,66,45,24,49,70,30,67,42,57,40,26,58,100,48,72,53,48,38,67,57,51,49,51,52,50,48,52,31,48,75,66,74,58,49,76,39,47,29,36,38,38,40,47,64,81,45,64,64,40,50,53,41,49,53,51,49,53,54,54,33,32,74,69,25,75,78,46,40,28,38,37,32,68,62,39,48,54,91,87,39,70,77,43,60,73,71,46,53,56,46,40,53,72,57,47,42,46,68,23,38,28,40,46,30,39,49,53,37,44,25,67,64,68,71,46,80,67,77,46,70,67,41,48,54,51,50,43,52,56,47,38,76,51,38,18,36,29,38,33,37,66,42,34,79,42,96,90,39,37,30,28,40,39,33,39,33,90,46,90,92,50,84,53,54,67,43,35,35,74,44,86,81,66,92,55,47,67,47,30,56,69,38,30,46,51,30,36,36,53,49,32,28,56,63,30,72,90,35,58,66,59,14,45,28,44,31,50,25,18,50,52,51,30,52,52,52,29,51,52,54,40,47,73,71,71,44,63,57,75,54,37,67,38,70,62,42,62,53,81,27,51,61,35,64,66,57,43,62,83,74,48,66,70,52,124,115,70,75,70,78,60,56,60,72,68,41,93,56,77,46,32,32,34,39,34,44,13,24,39,51,63,73,67,39,33,35,45,56,27,22,48,60,61,30,27,66,66,45,25,49,70,29,68,43,54,40,25,58,102,48,74,53,48,39,68,57,52,50,52,50,51,49,53,30,49,76,66,72,58,49,76,38,47,28,38,38,36,41,47,65,81,43,64,65,39,51,53,41,49,54,50,48,52,53,53,33,31,73,69,25,76,78,46,41,29,38,37,33,66,59,39,49,54,92,85,39,71,78,45,61,73,71,47,53,56,45,40,54,70,58,48,41,46,68,24,39,26,39,46,30,41,47,53,36,46,27,67,63,69,69,47,82,66,76,44,72,67,41,50,54,52,50,44,51,56,48,38,74,52,39,19,34,28,37,33,37,67,42,33,79,43,96,91,38,37,30,30,42,38,33,40,32,90,44,90,93,49,83,54,54,66,43,36,34,73,44,86,82,67,91,54,46,67,45,30,55,70,39,30,48,50,30,36,35,53,48,32,26,57,63,30,73,91,34,60,65,60,14,46,29,45,29,50,26,17,50,52,51,30,51,52,52,29,52,50,54,40,46,73,70,73,44,63,58,75,54,38,68,36,70,61,41,62,52,82,28,51,60,35,64,66,58,43,63,82,74,48,70,69,53,124

pLDDT: mean 91.51, std 8.7, range [48.03, 98.75]

Sequence (592 aa):
MARPPILSLALPSETGRVLSIQSHTVQGYVGNKAAVFPLQLLGYDVDPINSVQGQVLNGQQLCDLIEGLAANDLLYYTHLLTGYIGSVSFLDTVLQVVDRLRTVNPGLVYVCDPVMGDEGKLYVPPDLVSVYREKVIPVASMLTPNQFEVELLTGLRITSESDGLKACNILHAAGPSKVVITSLNIEGKLLLIGSHQKLEGQPPHQFKIIIPKIPAYFTGTGDLMTALLLGWSNKYPDNLEKASELAVSSLQALLHRTLEDYKAVGFDPQSSSLEIRLIQSQDDIRNPERRFKEDEMARPPILSLALPSETGRVLSIQSHTVQGYVGNKAAVFPLQLLGYDVDPINSVQGQVLNGQQLCDLIEGLAANDLLYYTHLLTGYIGSVSFLDTVLQVVDRLRTVNPGLVYVCDPVMGDEGKLYVPPDLVSVYREKVIPVASMLTPNQFEVELLTGLRITSESDGLKACNILHAAGPSKVVITSLNIEGKLLLIGSHQKLEGQPPHQFKIIIPKIPAYFTGTGDLMTALLLGWSNKYPDNLEKASELAVSSLQALLHRTLEDYKAVGFDPQSSSLEIRLIQSQDDIRNPERRFKEDE

Radius of gyration: 24.66 Å; Cα contacts (8 Å, |Δi|>4): 1184; chains: 2; bounding box: 56×73×58 Å

Secondary structure (DSSP, 8-state):
-PPPP-HHHHS--S--EEEEEEE--SSSS-THHHHHHHHHHTT-EEEEEEEEESEE--HHHHHHHHHHHHHTT----SEEEE-----HHHHHHHHHHHHHHHHH-TT-EEEE----EETTEESS-THHHHHIIIIIGGG-SEE---HHHHHHHH-----SHHHHHHHHHHHHHHS-SEEEEEEEEETTEEEEEEEE--STTSPPEEEEEEEPPPSS-EESHHHHHHHHHHHHHHHSTT-HHHHHHHHHHHHHHHHHHHHHHHHHTT--TTSSPEEP-TGGGHHHHHS-------B-/-PPPP-HHHHS--S--EEEEEEE--SSSS-THHHHHHHHHHTT-EEEEEEEEESEE--HHHHHHHHHHHHHTT----SEEEE-----HHHHHHHHHHHHHHHHH-TT-EEEE----EETTEESS-THHHHHIIIIIGGG-SEE---HHHHHHHH-----SHHHHHHHHHHHHHHS-SEEEEEEEEETTEEEEEEEE--STTSPPEEEEEEEPPPSS-EESHHHHHHHHHHHHHHHSTT-HHHHHHHHHHHHHHHHHHHHHHHHHTT--TTSSPEEP--GGGHHHHHS-------B-

Organism: Musa balbisiana (NCBI:txid52838)